Protein AF-0000000078898579 (afdb_homodimer)

Organism: Rhodospirillum centenum (strain ATCC 51521 / SW) (NCBI:txid414684)

Structure (mmCIF, N/CA/C/O backbone):
data_AF-0000000078898579-model_v1
#
loop_
_entity.id
_entity.type
_entity.pdbx_description
1 polymer 'Uncharacterized protein'
#
loop_
_atom_site.group_PDB
_atom_site.id
_atom_site.type_symbol
_atom_site.label_atom_id
_atom_site.label_alt_id
_atom_site.label_comp_id
_atom_site.label_asym_id
_atom_site.label_entity_id
_atom_site.label_seq_id
_atom_site.pdbx_PDB_ins_code
_atom_site.Cartn_x
_atom_site.Cartn_y
_atom_site.Cartn_z
_atom_site.occupancy
_atom_site.B_iso_or_equiv
_atom_site.auth_seq_id
_atom_site.auth_comp_id
_atom_site.auth_asym_id
_atom_site.auth_atom_id
_atom_site.pdbx_PDB_model_num
ATOM 1 N N . MET A 1 1 ? -5.258 20.5 21.938 1 43.78 1 MET A N 1
ATOM 2 C CA . MET A 1 1 ? -6.676 20.188 21.828 1 43.78 1 MET A CA 1
ATOM 3 C C . MET A 1 1 ? -7.023 19.75 20.406 1 43.78 1 MET A C 1
ATOM 5 O O . MET A 1 1 ? -6.566 20.359 19.438 1 43.78 1 MET A O 1
ATOM 9 N N . ASP A 1 2 ? -7.41 18.516 20.297 1 58.12 2 ASP A N 1
ATOM 10 C CA . ASP A 1 2 ? -7.973 17.969 19.062 1 58.12 2 ASP A CA 1
ATOM 11 C C . ASP A 1 2 ? -9.141 18.828 18.562 1 58.12 2 ASP A C 1
ATOM 13 O O . ASP A 1 2 ? -10.047 19.156 19.344 1 58.12 2 ASP A O 1
ATOM 17 N N . ALA A 1 3 ? -8.828 19.781 17.547 1 75.94 3 ALA A N 1
ATOM 18 C CA . ALA A 1 3 ? -9.867 20.625 16.969 1 75.94 3 ALA A CA 1
ATOM 19 C C . ALA A 1 3 ? -10.438 20 15.703 1 75.94 3 ALA A C 1
ATOM 21 O O . ALA A 1 3 ? -9.891 19.016 15.188 1 75.94 3 ALA A O 1
ATOM 22 N N . ILE A 1 4 ? -11.719 20.297 15.531 1 73.62 4 ILE A N 1
ATOM 23 C CA . ILE A 1 4 ? -12.406 19.828 14.344 1 73.62 4 ILE A CA 1
ATOM 24 C C . ILE A 1 4 ? -12.406 20.906 13.266 1 73.62 4 ILE A C 1
ATOM 26 O O . ILE A 1 4 ? -12.641 22.078 13.562 1 73.62 4 ILE A O 1
ATOM 30 N N . ILE A 1 5 ? -11.969 20.578 12.125 1 78.19 5 ILE A N 1
ATOM 31 C CA . ILE A 1 5 ? -12.164 21.438 10.953 1 78.19 5 ILE A CA 1
ATOM 32 C C . ILE A 1 5 ? -13.406 20.984 10.195 1 78.19 5 ILE A C 1
ATOM 34 O O . ILE A 1 5 ? -13.5 19.828 9.773 1 78.19 5 ILE A O 1
ATOM 38 N N . ASP A 1 6 ? -14.328 21.859 10.094 1 75.12 6 ASP A N 1
ATOM 39 C CA . ASP A 1 6 ? -15.562 21.578 9.359 1 75.12 6 ASP A CA 1
ATOM 40 C C . ASP A 1 6 ? -15.57 22.281 8.008 1 75.12 6 ASP A C 1
ATOM 42 O O . ASP A 1 6 ? -15.359 23.5 7.934 1 75.12 6 ASP A O 1
ATOM 46 N N . THR A 1 7 ? -15.664 21.453 6.977 1 75.94 7 THR A N 1
ATOM 47 C CA . THR A 1 7 ? -15.742 22.062 5.652 1 75.94 7 THR A CA 1
ATOM 48 C C . THR A 1 7 ? -16.719 21.297 4.766 1 75.94 7 THR A C 1
ATOM 50 O O . THR A 1 7 ? -17.016 20.125 5.02 1 75.94 7 THR A O 1
ATOM 53 N N . PRO A 1 8 ? -17.25 22.078 3.822 1 72.19 8 PRO A N 1
ATOM 54 C CA . PRO A 1 8 ? -18.047 21.359 2.822 1 72.19 8 PRO A CA 1
ATOM 55 C C . PRO A 1 8 ? -17.219 20.312 2.068 1 72.19 8 PRO A C 1
ATOM 57 O O . PRO A 1 8 ? -16.016 20.469 1.913 1 72.19 8 PRO A O 1
ATOM 60 N N . VAL A 1 9 ? -17.875 19.266 1.639 1 69.12 9 VAL A N 1
ATOM 61 C CA . VAL A 1 9 ? -17.25 18.109 0.979 1 69.12 9 VAL A CA 1
ATOM 62 C C . VAL A 1 9 ? -16.5 18.578 -0.268 1 69.12 9 VAL A C 1
ATOM 64 O O . VAL A 1 9 ? -15.477 18 -0.634 1 69.12 9 VAL A O 1
ATOM 67 N N . GLU A 1 10 ? -16.828 19.703 -0.8 1 69.81 10 GLU A N 1
ATOM 68 C CA . GLU A 1 10 ? -16.281 20.156 -2.078 1 69.81 10 GLU A CA 1
ATOM 69 C C . GLU A 1 10 ? -15.062 21.047 -1.873 1 69.81 10 GLU A C 1
ATOM 71 O O . GLU A 1 10 ? -14.344 21.359 -2.828 1 69.81 10 GLU A O 1
ATOM 76 N N . ALA A 1 11 ? -14.867 21.438 -0.642 1 73.56 11 ALA A N 1
ATOM 77 C CA . ALA A 1 11 ? -13.789 22.375 -0.381 1 73.56 11 ALA A CA 1
ATOM 78 C C . ALA A 1 11 ? -12.422 21.734 -0.625 1 73.56 11 ALA A C 1
ATOM 80 O O . ALA A 1 11 ? -12.211 20.578 -0.292 1 73.56 11 ALA A O 1
ATOM 81 N N . LYS A 1 12 ? -11.539 22.625 -1.211 1 79.69 12 LYS A N 1
ATOM 82 C CA . LYS A 1 12 ? -10.156 22.172 -1.336 1 79.69 12 LYS A CA 1
ATOM 83 C C . LYS A 1 12 ? -9.445 22.203 0.013 1 79.69 12 LYS A C 1
ATOM 85 O O . LYS A 1 12 ? -9.609 23.156 0.785 1 79.69 12 LYS A O 1
ATOM 90 N N . LYS A 1 13 ? -8.742 21.297 0.256 1 87.56 13 LYS A N 1
ATOM 91 C CA . LYS A 1 13 ? -8.141 21.078 1.568 1 87.56 13 LYS A CA 1
ATOM 92 C C . LYS A 1 13 ? -7.012 22.078 1.83 1 87.56 13 LYS A C 1
ATOM 94 O O . LYS A 1 13 ? -6.969 22.703 2.887 1 87.56 13 LYS A O 1
ATOM 99 N N . ALA A 1 14 ? -6.219 22.297 0.812 1 88.88 14 ALA A N 1
ATOM 100 C CA . ALA A 1 14 ? -4.996 23.062 1.016 1 88.88 14 ALA A CA 1
ATOM 101 C C . ALA A 1 14 ? -5.32 24.5 1.422 1 88.88 14 ALA A C 1
ATOM 103 O O . ALA A 1 14 ? -4.777 25.016 2.406 1 88.88 14 ALA A O 1
ATOM 104 N N . PRO A 1 15 ? -6.281 25.141 0.798 1 88.75 15 PRO A N 1
ATOM 105 C CA . PRO A 1 15 ? -6.652 26.484 1.222 1 88.75 15 PRO A CA 1
ATOM 106 C C . PRO A 1 15 ? -7.191 26.531 2.65 1 88.75 15 PRO A C 1
ATOM 108 O O . PRO A 1 15 ? -6.891 27.469 3.396 1 88.75 15 PRO A O 1
ATOM 111 N N . VAL A 1 16 ? -7.895 25.547 3.012 1 88.25 16 VAL A N 1
ATOM 112 C CA . VAL A 1 16 ? -8.477 25.5 4.348 1 88.25 16 VAL A CA 1
ATOM 113 C C . VAL A 1 16 ? -7.367 25.375 5.391 1 88.25 16 VAL A C 1
ATOM 115 O O . VAL A 1 16 ? -7.422 26.016 6.441 1 88.25 16 VAL A O 1
ATOM 118 N N . VAL A 1 17 ? -6.395 24.594 5.086 1 92.06 17 VAL A N 1
ATOM 119 C CA . VAL A 1 17 ? -5.273 24.422 6.004 1 92.06 17 VAL A CA 1
ATOM 120 C C . VAL A 1 17 ? -4.547 25.75 6.191 1 92.06 17 VAL A C 1
ATOM 122 O O . VAL A 1 17 ? -4.207 26.125 7.312 1 92.06 17 VAL A O 1
ATOM 125 N N . VAL A 1 18 ? -4.379 26.469 5.141 1 92.12 18 VAL A N 1
ATOM 126 C CA . VAL A 1 18 ? -3.688 27.75 5.199 1 92.12 18 VAL A CA 1
ATOM 127 C C . VAL A 1 18 ? -4.527 28.75 5.988 1 92.12 18 VAL A C 1
ATOM 129 O O . VAL A 1 18 ? -4.047 29.344 6.957 1 92.12 18 VAL A O 1
ATOM 132 N N . GLU A 1 19 ? -5.75 28.859 5.652 1 90.38 19 GLU A N 1
ATOM 133 C CA . GLU A 1 19 ? -6.625 29.891 6.18 1 90.38 19 GLU A CA 1
ATOM 134 C C . GLU A 1 19 ? -6.98 29.641 7.641 1 90.38 19 GLU A C 1
ATOM 136 O O . GLU A 1 19 ? -7.098 30.562 8.43 1 90.38 19 GLU A O 1
ATOM 141 N N . ARG A 1 20 ? -7.023 28.406 7.953 1 89.5 20 ARG A N 1
ATOM 142 C CA . ARG A 1 20 ? -7.555 28.094 9.273 1 89.5 20 ARG A CA 1
ATOM 143 C C . ARG A 1 20 ? -6.438 27.672 10.227 1 89.5 20 ARG A C 1
ATOM 145 O O . ARG A 1 20 ? -6.609 27.719 11.445 1 89.5 20 ARG A O 1
ATOM 152 N N . ILE A 1 21 ? -5.344 27.281 9.734 1 92 21 ILE A N 1
ATOM 153 C CA . ILE A 1 21 ? -4.309 26.734 10.609 1 92 21 ILE A CA 1
ATOM 154 C C . ILE A 1 21 ? -3.045 27.594 10.5 1 92 21 ILE A C 1
ATOM 156 O O . ILE A 1 21 ? -2.611 28.203 11.477 1 92 21 ILE A O 1
ATOM 160 N N . LEU A 1 22 ? -2.539 27.703 9.336 1 91.94 22 LEU A N 1
ATOM 161 C CA . LEU A 1 22 ? -1.254 28.375 9.148 1 91.94 22 LEU A CA 1
ATOM 162 C C . LEU A 1 22 ? -1.327 29.828 9.602 1 91.94 22 LEU A C 1
ATOM 164 O O . LEU A 1 22 ? -0.404 30.328 10.242 1 91.94 22 LEU A O 1
ATOM 168 N N . THR A 1 23 ? -2.416 30.469 9.305 1 86.44 23 THR A N 1
ATOM 169 C CA . THR A 1 23 ? -2.568 31.875 9.617 1 86.44 23 THR A CA 1
ATOM 170 C C . THR A 1 23 ? -2.717 32.094 11.117 1 86.44 23 THR A C 1
ATOM 172 O O . THR A 1 23 ? -2.547 33.219 11.617 1 86.44 23 THR A O 1
ATOM 175 N N . THR A 1 24 ? -3.045 31.016 11.773 1 87.19 24 THR A N 1
ATOM 176 C CA . THR A 1 24 ? -3.197 31.125 13.219 1 87.19 24 THR A CA 1
ATOM 177 C C . THR A 1 24 ? -1.854 30.953 13.922 1 87.19 24 THR A C 1
ATOM 179 O O . THR A 1 24 ? -1.729 31.234 15.117 1 87.19 24 THR A O 1
ATOM 182 N N . LEU A 1 25 ? -0.952 30.469 13.047 1 90.81 25 LEU A N 1
ATOM 183 C CA . LEU A 1 25 ? 0.388 30.312 13.602 1 90.81 25 LEU A CA 1
ATOM 184 C C . LEU A 1 25 ? 1.126 31.656 13.625 1 90.81 25 LEU A C 1
ATOM 186 O O . LEU A 1 25 ? 0.951 32.469 12.734 1 90.81 25 LEU A O 1
ATOM 190 N N . GLY A 1 26 ? 1.587 32.219 14.648 1 84.12 26 GLY A N 1
ATOM 191 C CA . GLY A 1 26 ? 2.18 33.531 14.805 1 84.12 26 GLY A CA 1
ATOM 192 C C . GLY A 1 26 ? 3.508 33.688 14.094 1 84.12 26 GLY A C 1
ATOM 193 O O . GLY A 1 26 ? 4.367 32.812 14.172 1 84.12 26 GLY A O 1
ATOM 194 N N . GLY A 1 27 ? 3.574 34.781 13.148 1 90.44 27 GLY A N 1
ATOM 195 C CA . GLY A 1 27 ? 4.883 35.25 12.711 1 90.44 27 GLY A CA 1
ATOM 196 C C . GLY A 1 27 ? 5.43 34.438 11.539 1 90.44 27 GLY A C 1
ATOM 197 O O . GLY A 1 27 ? 6.641 34.25 11.414 1 90.44 27 GLY A O 1
ATOM 198 N N . ILE A 1 28 ? 4.547 33.906 10.688 1 95.38 28 ILE A N 1
ATOM 199 C CA . ILE A 1 28 ? 5.039 33.125 9.539 1 95.38 28 ILE A CA 1
ATOM 200 C C . ILE A 1 28 ? 5.438 34.094 8.422 1 95.38 28 ILE A C 1
ATOM 202 O O . ILE A 1 28 ? 4.602 34.812 7.891 1 95.38 28 ILE A O 1
ATOM 206 N N . ARG A 1 29 ? 6.762 34.062 8.031 1 96.56 29 ARG A N 1
ATOM 207 C CA . ARG A 1 29 ? 7.266 34.938 6.988 1 96.56 29 ARG A CA 1
ATOM 208 C C . ARG A 1 29 ? 7.785 34.156 5.793 1 96.56 29 ARG A C 1
ATOM 210 O O . ARG A 1 29 ? 8.055 34.719 4.734 1 96.56 29 ARG A O 1
ATOM 217 N N . SER A 1 30 ? 7.883 32.875 5.973 1 97.25 30 SER A N 1
ATOM 218 C CA . SER A 1 30 ? 8.352 32 4.891 1 97.25 30 SER A CA 1
ATOM 219 C C . SER A 1 30 ? 7.738 30.625 4.984 1 97.25 30 SER A C 1
ATOM 221 O O . SER A 1 30 ? 7.578 30.078 6.078 1 97.25 30 SER A O 1
ATOM 223 N N . VAL A 1 31 ? 7.375 30.094 3.779 1 97.25 31 VAL A N 1
ATOM 224 C CA . VAL A 1 31 ? 6.707 28.797 3.717 1 97.25 31 VAL A CA 1
ATOM 225 C C . VAL A 1 31 ? 7.336 27.953 2.617 1 97.25 31 VAL A C 1
ATOM 227 O O . VAL A 1 31 ? 7.492 28.406 1.482 1 97.25 31 VAL A O 1
ATOM 230 N N . LEU A 1 32 ? 7.777 26.75 2.986 1 97.06 32 LEU A N 1
ATOM 231 C CA . LEU A 1 32 ? 8.172 25.719 2.037 1 97.06 32 LEU A CA 1
ATOM 232 C C . LEU A 1 32 ? 7.059 24.688 1.874 1 97.06 32 LEU A C 1
ATOM 234 O O . LEU A 1 32 ? 6.645 24.047 2.85 1 97.06 32 LEU A O 1
ATOM 238 N N . ASP A 1 33 ? 6.555 24.547 0.653 1 96.19 33 ASP A N 1
ATOM 239 C CA . ASP A 1 33 ? 5.449 23.641 0.327 1 96.19 33 ASP A CA 1
ATOM 240 C C . ASP A 1 33 ? 5.922 22.469 -0.524 1 96.19 33 ASP A C 1
ATOM 242 O O . ASP A 1 33 ? 6.004 22.578 -1.75 1 96.19 33 ASP A O 1
ATOM 246 N N . ILE A 1 34 ? 6.191 21.328 0.194 1 94.69 34 ILE A N 1
ATOM 247 C CA . ILE A 1 34 ? 6.668 20.141 -0.494 1 94.69 34 ILE A CA 1
ATOM 248 C C . ILE A 1 34 ? 5.48 19.312 -0.976 1 94.69 34 ILE A C 1
ATOM 250 O O . ILE A 1 34 ? 4.605 18.953 -0.185 1 94.69 34 ILE A O 1
ATOM 254 N N . GLY A 1 35 ? 5.516 18.953 -2.236 1 91.69 35 GLY A N 1
ATOM 255 C CA . GLY A 1 35 ? 4.332 18.359 -2.848 1 91.69 35 GLY A CA 1
ATOM 256 C C . GLY A 1 35 ? 3.227 19.375 -3.092 1 91.69 35 GLY A C 1
ATOM 257 O O . GLY A 1 35 ? 2.066 19.125 -2.764 1 91.69 35 GLY A O 1
ATOM 258 N N . CYS A 1 36 ? 3.545 20.422 -3.713 1 91.75 36 CYS A N 1
ATOM 259 C CA . CYS A 1 36 ? 2.67 21.578 -3.73 1 91.75 36 CYS A CA 1
ATOM 260 C C . CYS A 1 36 ? 1.605 21.453 -4.812 1 91.75 36 CYS A C 1
ATOM 262 O O . CYS A 1 36 ? 0.645 22.219 -4.844 1 91.75 36 CYS A O 1
ATOM 264 N N . GLY A 1 37 ? 1.739 20.484 -5.684 1 87 37 GLY A N 1
ATOM 265 C CA . GLY A 1 37 ? 0.801 20.406 -6.793 1 87 37 GLY A CA 1
ATOM 266 C C . GLY A 1 37 ? 0.793 21.641 -7.66 1 87 37 GLY A C 1
ATOM 267 O O . GLY A 1 37 ? 1.829 22.047 -8.203 1 87 37 GLY A O 1
ATOM 268 N N . ASP A 1 38 ? -0.357 22.328 -7.648 1 84 38 ASP A N 1
ATOM 269 C CA . ASP A 1 38 ? -0.475 23.531 -8.469 1 84 38 ASP A CA 1
ATOM 270 C C . ASP A 1 38 ? -0.072 24.781 -7.688 1 84 38 ASP A C 1
ATOM 272 O O . ASP A 1 38 ? -0.222 25.906 -8.18 1 84 38 ASP A O 1
ATOM 276 N N . G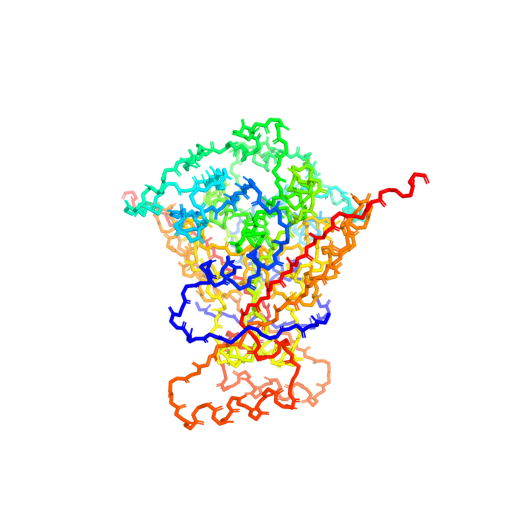LY A 1 39 ? 0.363 24.625 -6.527 1 88.69 39 GLY A N 1
ATOM 277 C CA . GLY A 1 39 ? 0.836 25.734 -5.727 1 88.69 39 GLY A CA 1
ATOM 278 C C . GLY A 1 39 ? -0.287 26.594 -5.184 1 88.69 39 GLY A C 1
ATOM 279 O O . GLY A 1 39 ? -0.091 27.781 -4.906 1 88.69 39 GLY A O 1
ATOM 280 N N . ILE A 1 40 ? -1.454 26.078 -5.02 1 89.06 40 ILE A N 1
ATOM 281 C CA . ILE A 1 40 ? -2.646 26.812 -4.629 1 89.06 40 ILE A CA 1
ATOM 282 C C . ILE A 1 40 ? -2.424 27.469 -3.264 1 89.06 40 ILE A C 1
ATOM 284 O O . ILE A 1 40 ? -2.994 28.516 -2.973 1 89.06 40 ILE A O 1
ATOM 288 N N . VAL A 1 41 ? -1.581 26.922 -2.488 1 93.25 41 VAL A N 1
ATOM 289 C CA . VAL A 1 41 ? -1.282 27.438 -1.158 1 93.25 41 VAL A CA 1
ATOM 290 C C . VAL A 1 41 ? -0.777 28.875 -1.268 1 93.25 41 VAL A C 1
ATOM 292 O O . VAL A 1 41 ? -1.135 29.734 -0.454 1 93.25 41 VAL A O 1
ATOM 295 N N . ARG A 1 42 ? 0.009 29.156 -2.262 1 92.88 42 ARG A N 1
ATOM 296 C CA . ARG A 1 42 ? 0.588 30.484 -2.453 1 92.88 42 ARG A CA 1
ATOM 297 C C . ARG A 1 42 ? -0.499 31.547 -2.531 1 92.88 42 ARG A C 1
ATOM 299 O O . ARG A 1 42 ? -0.343 32.625 -1.986 1 92.88 42 ARG A O 1
ATOM 306 N N . LEU A 1 43 ? -1.569 31.188 -3.117 1 90.06 43 LEU A N 1
ATOM 307 C CA . LEU A 1 43 ? -2.646 32.156 -3.373 1 90.06 43 LEU A CA 1
ATOM 308 C C . LEU A 1 43 ? -3.381 32.5 -2.084 1 90.06 43 LEU A C 1
ATOM 310 O O . LEU A 1 43 ? -4.098 33.5 -2.027 1 90.06 43 LEU A O 1
ATOM 314 N N . HIS A 1 44 ? -3.188 31.75 -1.09 1 92.06 44 HIS A N 1
ATOM 315 C CA . HIS A 1 44 ? -3.92 31.953 0.156 1 92.06 44 HIS A CA 1
ATOM 316 C C . HIS A 1 44 ? -3.006 32.469 1.255 1 92.06 44 HIS A C 1
ATOM 318 O O . HIS A 1 44 ? -3.439 32.656 2.396 1 92.06 44 HIS A O 1
ATOM 324 N N . LEU A 1 45 ? -1.781 32.688 0.841 1 92.5 45 LEU A N 1
ATOM 325 C CA . LEU A 1 45 ? -0.832 33.312 1.77 1 92.5 45 LEU A CA 1
ATOM 326 C C . LEU A 1 45 ? -0.789 34.812 1.594 1 92.5 45 LEU A C 1
ATOM 328 O O . LEU A 1 45 ? -0.943 35.312 0.479 1 92.5 45 LEU A O 1
ATOM 332 N N . PRO A 1 46 ? -0.521 35.5 2.645 1 90 46 PRO A N 1
ATOM 333 C CA . PRO A 1 46 ? -0.325 36.969 2.508 1 90 46 PRO A CA 1
ATOM 334 C C . PRO A 1 46 ? 0.832 37.312 1.576 1 90 46 PRO A C 1
ATOM 336 O O . PRO A 1 46 ? 1.795 36.562 1.465 1 90 46 PRO A O 1
ATOM 339 N N . ALA A 1 47 ? 0.812 38.438 0.852 1 88.62 47 ALA A N 1
ATOM 340 C CA . ALA A 1 47 ? 1.797 38.906 -0.131 1 88.62 47 ALA A CA 1
ATOM 341 C C . ALA A 1 47 ? 3.188 39 0.49 1 88.62 47 ALA A C 1
ATOM 343 O O . ALA A 1 47 ? 4.191 38.75 -0.181 1 88.62 47 ALA A O 1
ATOM 344 N N . GLY A 1 48 ? 3.346 39.219 1.74 1 90.88 48 GLY A N 1
ATOM 345 C CA . GLY A 1 48 ? 4.629 39.406 2.395 1 90.88 48 GLY A CA 1
ATOM 346 C C . GLY A 1 48 ? 5.293 38.094 2.807 1 90.88 48 GLY A C 1
ATOM 347 O O . GLY A 1 48 ? 6.461 38.094 3.197 1 90.88 48 GLY A O 1
ATOM 348 N N . VAL A 1 49 ? 4.656 37 2.527 1 94.62 49 VAL A N 1
ATOM 349 C CA . VAL A 1 49 ? 5.203 35.719 2.932 1 94.62 49 VAL A CA 1
ATOM 350 C C . VAL A 1 49 ? 5.996 35.094 1.778 1 94.62 49 VAL A C 1
ATOM 352 O O . VAL A 1 49 ? 5.48 34.938 0.67 1 94.62 49 VAL A O 1
ATOM 355 N N . ARG A 1 50 ? 7.281 34.812 2.021 1 95.38 50 ARG A N 1
ATOM 356 C CA . ARG A 1 50 ? 8.094 34.094 1.042 1 95.38 50 ARG A CA 1
ATOM 357 C C . ARG A 1 50 ? 7.602 32.656 0.876 1 95.38 50 ARG A C 1
ATOM 359 O O . ARG A 1 50 ? 7.445 31.922 1.859 1 95.38 50 ARG A O 1
ATOM 366 N N . TYR A 1 51 ? 7.359 32.281 -0.363 1 95.25 51 TYR A N 1
ATOM 367 C CA . TYR A 1 51 ? 6.816 30.953 -0.666 1 95.25 51 TYR A CA 1
ATOM 368 C C . TYR A 1 51 ? 7.699 30.219 -1.67 1 95.25 51 TYR A C 1
ATOM 370 O O . TYR A 1 51 ? 8.188 30.828 -2.633 1 95.25 51 TYR A O 1
ATOM 378 N N . LEU A 1 52 ? 7.961 28.984 -1.391 1 95.5 52 LEU A N 1
ATOM 379 C CA . LEU A 1 52 ? 8.57 28.062 -2.35 1 95.5 52 LEU A CA 1
ATOM 380 C C . LEU A 1 52 ? 7.809 26.75 -2.406 1 95.5 52 LEU A C 1
ATOM 382 O O . LEU A 1 52 ? 7.645 26.078 -1.386 1 95.5 52 LEU A O 1
ATOM 386 N N . GLY A 1 53 ? 7.273 26.453 -3.543 1 94.19 53 GLY A N 1
ATOM 387 C CA . GLY A 1 53 ? 6.645 25.172 -3.787 1 94.19 53 GLY A CA 1
ATOM 388 C C . GLY A 1 53 ? 7.512 24.219 -4.594 1 94.19 53 GLY A C 1
ATOM 389 O O . GLY A 1 53 ? 8.188 24.641 -5.535 1 94.19 53 GLY A O 1
ATOM 390 N N . ILE A 1 54 ? 7.523 22.953 -4.176 1 92.12 54 ILE A N 1
ATOM 391 C CA . ILE A 1 54 ? 8.266 21.922 -4.898 1 92.12 54 ILE A CA 1
ATOM 392 C C . ILE A 1 54 ? 7.371 20.703 -5.137 1 92.12 54 ILE A C 1
ATOM 394 O O . ILE A 1 54 ? 6.66 20.266 -4.23 1 92.12 54 ILE A O 1
ATOM 398 N N . ASP A 1 55 ? 7.391 20.172 -6.375 1 89.5 55 ASP A N 1
ATOM 399 C CA . ASP A 1 55 ? 6.609 18.984 -6.684 1 89.5 55 ASP A CA 1
ATOM 400 C C . ASP A 1 55 ? 7.312 18.109 -7.73 1 89.5 55 ASP A C 1
ATOM 402 O O . ASP A 1 55 ? 8.156 18.609 -8.477 1 89.5 55 ASP A O 1
ATOM 406 N N . ALA A 1 56 ? 7.105 16.75 -7.59 1 79.12 56 ALA A N 1
ATOM 407 C CA . ALA A 1 56 ? 7.707 15.82 -8.547 1 79.12 56 ALA A CA 1
ATOM 408 C C . ALA A 1 56 ? 7.008 15.906 -9.906 1 79.12 56 ALA A C 1
ATOM 410 O O . ALA A 1 56 ? 7.637 15.711 -10.945 1 79.12 56 ALA A O 1
ATOM 411 N N . ASP A 1 57 ? 5.676 15.75 -9.977 1 68.31 57 ASP A N 1
ATOM 412 C CA . ASP A 1 57 ? 4.934 15.617 -11.227 1 68.31 57 ASP A CA 1
ATOM 413 C C . ASP A 1 57 ? 4.449 16.969 -11.734 1 68.31 57 ASP A C 1
ATOM 415 O O . ASP A 1 57 ? 3.742 17.688 -11.016 1 68.31 57 ASP A O 1
ATOM 419 N N . ALA A 1 58 ? 5.16 17.312 -12.758 1 56.25 58 ALA A N 1
ATOM 420 C CA . ALA A 1 58 ? 4.652 18.5 -13.461 1 56.25 58 ALA A CA 1
ATOM 421 C C . ALA A 1 58 ? 3.293 18.219 -14.094 1 56.25 58 ALA A C 1
ATOM 423 O O . ALA A 1 58 ? 2.596 19.141 -14.508 1 56.25 58 ALA A O 1
ATOM 424 N N . GLY A 1 59 ? 3.066 16.969 -14.336 1 53.19 59 GLY A N 1
ATOM 425 C CA . GLY A 1 59 ? 1.935 16.703 -15.211 1 53.19 59 GLY A CA 1
ATOM 426 C C . GLY A 1 59 ? 0.616 17.188 -14.641 1 53.19 59 GLY A C 1
ATOM 427 O O . GLY A 1 59 ? -0.423 17.094 -15.297 1 53.19 59 GLY A O 1
ATOM 428 N N . LEU A 1 60 ? 0.61 17.188 -13.305 1 50 60 LEU A N 1
ATOM 429 C CA . LEU A 1 60 ? -0.652 17.875 -13.047 1 50 60 LEU A CA 1
ATOM 430 C C . LEU A 1 60 ? -0.646 19.266 -13.648 1 50 60 LEU A C 1
ATOM 432 O O . LEU A 1 60 ? 0.098 20.141 -13.188 1 50 60 LEU A O 1
ATOM 436 N N . ARG A 1 61 ? -0.476 19.172 -14.938 1 48.78 61 ARG A N 1
ATOM 437 C CA . ARG A 1 61 ? -0.629 20.422 -15.68 1 48.78 61 ARG A CA 1
ATOM 438 C C . ARG A 1 61 ? -1.598 21.359 -14.977 1 48.78 61 ARG A C 1
ATOM 440 O O . ARG A 1 61 ? -2.805 21.312 -15.219 1 48.78 61 ARG A O 1
ATOM 447 N N . VAL A 1 62 ? -1.253 21.469 -13.828 1 51.38 62 VAL A N 1
ATOM 448 C CA . VAL A 1 62 ? -2.199 22.438 -13.305 1 51.38 62 VAL A CA 1
ATOM 449 C C . VAL A 1 62 ? -1.956 23.797 -13.953 1 51.38 62 VAL A C 1
ATOM 451 O O . VAL A 1 62 ? -0.812 24.25 -14.047 1 51.38 62 VAL A O 1
ATOM 454 N N . PRO A 1 63 ? -2.906 24.172 -14.609 1 51.12 63 PRO A N 1
ATOM 455 C CA . PRO A 1 63 ? -2.902 25.469 -15.273 1 51.12 63 PRO A CA 1
ATOM 456 C C . PRO A 1 63 ? -2.188 26.547 -14.461 1 51.12 63 PRO A C 1
ATOM 458 O O . PRO A 1 63 ? -1.586 27.469 -15.031 1 51.12 63 PRO A O 1
ATOM 461 N N . VAL A 1 64 ? -2.457 26.594 -13.219 1 53.66 64 VAL A N 1
ATOM 462 C CA . VAL A 1 64 ? -2.031 27.797 -12.508 1 53.66 64 VAL A CA 1
ATOM 463 C C . VAL A 1 64 ? -0.655 27.562 -11.891 1 53.66 64 VAL A C 1
ATOM 465 O O . VAL A 1 64 ? -0.502 26.75 -10.984 1 53.66 64 VAL A O 1
ATOM 468 N N . ARG A 1 65 ? 0.373 27.688 -12.609 1 60.03 65 ARG A N 1
ATOM 469 C CA . ARG A 1 65 ? 1.695 27.766 -11.992 1 60.03 65 ARG A CA 1
ATOM 470 C C . ARG A 1 65 ? 1.837 29.031 -11.156 1 60.03 65 ARG A C 1
ATOM 472 O O . ARG A 1 65 ? 1.716 30.141 -11.68 1 60.03 65 ARG A O 1
ATOM 479 N N . ALA A 1 66 ? 1.44 28.797 -9.82 1 65.31 66 ALA A N 1
ATOM 480 C CA . ALA A 1 66 ? 1.752 29.922 -8.938 1 65.31 66 ALA A CA 1
ATOM 481 C C . ALA A 1 66 ? 3.229 30.297 -9.031 1 65.31 66 ALA A C 1
ATOM 483 O O . ALA A 1 66 ? 4.059 29.484 -9.43 1 65.31 66 ALA A O 1
ATOM 484 N N . ALA A 1 67 ? 3.506 31.516 -8.875 1 72.94 67 ALA A N 1
ATOM 485 C CA . ALA A 1 67 ? 4.883 31.984 -8.797 1 72.94 67 ALA A CA 1
ATOM 486 C C . ALA A 1 67 ? 5.676 31.219 -7.746 1 72.94 67 ALA A C 1
ATOM 488 O O . ALA A 1 67 ? 5.117 30.797 -6.73 1 72.94 67 ALA A O 1
ATOM 489 N N . ASN A 1 68 ? 6.871 30.797 -8.039 1 88.19 68 ASN A N 1
ATOM 490 C CA . ASN A 1 68 ? 7.867 30.203 -7.145 1 88.19 68 ASN A CA 1
ATOM 491 C C . ASN A 1 68 ? 7.598 28.734 -6.891 1 88.19 68 ASN A C 1
ATOM 493 O O . ASN A 1 68 ? 7.645 28.281 -5.746 1 88.19 68 ASN A O 1
ATOM 497 N N . VAL A 1 69 ? 7.125 28.047 -7.871 1 89.06 69 VAL A N 1
ATOM 498 C CA . VAL A 1 69 ? 6.977 26.594 -7.824 1 89.06 69 VAL A CA 1
ATOM 499 C C . VAL A 1 69 ? 8.047 25.938 -8.688 1 89.06 69 VAL A C 1
ATOM 501 O O . VAL A 1 69 ? 8.273 26.344 -9.828 1 89.06 69 VAL A O 1
ATOM 504 N N . ILE A 1 70 ? 8.711 24.953 -8.133 1 86.62 70 ILE A N 1
ATOM 505 C CA . ILE A 1 70 ? 9.727 24.188 -8.844 1 86.62 70 ILE A CA 1
ATOM 506 C C . ILE A 1 70 ? 9.227 22.75 -9.039 1 86.62 7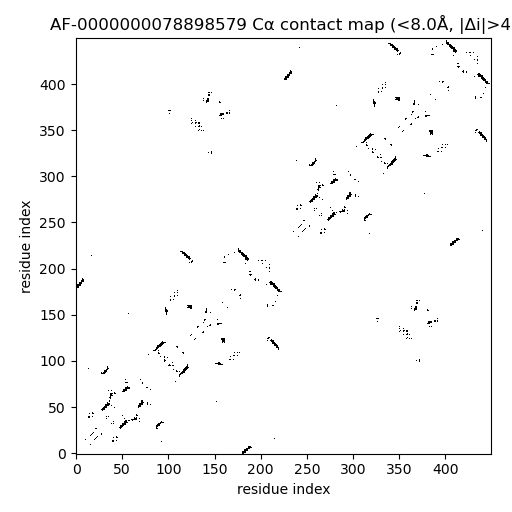0 ILE A C 1
ATOM 508 O O . ILE A 1 70 ? 8.812 22.094 -8.086 1 86.62 70 ILE A O 1
ATOM 512 N N . TYR A 1 71 ? 9.234 22.25 -10.234 1 82.75 71 TYR A N 1
ATOM 513 C CA . TYR A 1 71 ? 8.93 20.859 -10.539 1 82.75 71 TYR A CA 1
ATOM 514 C C . TYR A 1 71 ? 10.211 20.062 -10.773 1 82.75 71 TYR A C 1
ATOM 516 O O . TYR A 1 71 ? 10.992 20.375 -11.68 1 82.75 71 TYR A O 1
ATOM 524 N N . MET A 1 72 ? 10.25 19.047 -10.016 1 83.62 72 MET A N 1
ATOM 525 C CA . MET A 1 72 ? 11.477 18.266 -10.031 1 83.62 72 MET A CA 1
ATOM 526 C C . MET A 1 72 ? 11.5 17.328 -11.227 1 83.62 72 MET A C 1
ATOM 528 O O . MET A 1 72 ? 10.453 16.906 -11.719 1 83.62 72 MET A O 1
ATOM 532 N N . LYS A 1 73 ? 12.688 17 -11.609 1 78.56 73 LYS A N 1
ATOM 533 C CA . LYS A 1 73 ? 12.875 15.922 -12.578 1 78.56 73 LYS A CA 1
ATOM 534 C C . LYS A 1 73 ? 12.875 14.555 -11.906 1 78.56 73 LYS A C 1
ATOM 536 O O . LYS A 1 73 ? 13.172 14.445 -10.711 1 78.56 73 LYS A O 1
ATOM 541 N N . PRO A 1 74 ? 12.414 13.555 -12.648 1 74.06 74 PRO A N 1
ATOM 542 C CA . PRO A 1 74 ? 12.461 12.211 -12.062 1 74.06 74 PRO A CA 1
ATOM 543 C C . PRO A 1 74 ? 13.82 11.875 -11.469 1 74.06 74 PRO A C 1
ATOM 545 O O . PRO A 1 74 ? 14.852 12.164 -12.078 1 74.06 74 PRO A O 1
ATOM 548 N N . GLY A 1 75 ? 13.797 11.344 -10.266 1 73.56 75 GLY A N 1
ATOM 549 C CA . GLY A 1 75 ? 15.039 10.945 -9.641 1 73.56 75 GLY A CA 1
ATOM 550 C C . GLY A 1 75 ? 15.625 12.016 -8.734 1 73.56 75 GLY A C 1
ATOM 551 O O . GLY A 1 75 ? 16.516 11.734 -7.922 1 73.56 75 GLY A O 1
ATOM 552 N N . GLU A 1 76 ? 15.141 13.211 -8.828 1 78.38 76 GLU A N 1
ATOM 553 C CA . GLU A 1 76 ? 15.625 14.297 -7.988 1 78.38 76 GLU A CA 1
ATOM 554 C C . GLU A 1 76 ? 14.93 14.305 -6.633 1 78.38 76 GLU A C 1
ATOM 556 O O . GLU A 1 76 ? 13.797 13.82 -6.508 1 78.38 76 GLU A O 1
ATOM 561 N N . SER A 1 77 ? 15.742 14.734 -5.688 1 82 77 SER A N 1
ATOM 562 C CA . SER A 1 77 ? 15.164 14.961 -4.371 1 82 77 SER A CA 1
ATOM 563 C C . SER A 1 77 ? 14.617 16.375 -4.234 1 82 77 SER A C 1
ATOM 565 O O . SER A 1 77 ? 15.195 17.328 -4.781 1 82 77 SER A O 1
ATOM 567 N N . ALA A 1 78 ? 13.578 16.531 -3.535 1 79.25 78 ALA A N 1
ATOM 568 C CA . ALA A 1 78 ? 13 17.844 -3.293 1 79.25 78 ALA A CA 1
ATOM 569 C C . ALA A 1 78 ? 14.023 18.781 -2.65 1 79.25 78 ALA A C 1
ATOM 571 O O . ALA A 1 78 ? 14.086 19.969 -2.982 1 79.25 78 ALA A O 1
ATOM 572 N N . PHE A 1 79 ? 14.836 18.266 -1.868 1 85.25 79 PHE A N 1
ATOM 573 C CA . PHE A 1 79 ? 15.688 19.094 -1.021 1 85.25 79 PHE A CA 1
ATOM 574 C C . PHE A 1 79 ? 16.922 19.547 -1.776 1 85.25 79 PHE A C 1
ATOM 576 O O . PHE A 1 79 ? 17.672 20.391 -1.294 1 85.25 79 PHE A O 1
ATOM 583 N N . ASP A 1 80 ? 17.031 19.031 -2.969 1 83 80 ASP A N 1
ATOM 584 C CA . ASP A 1 80 ? 18.094 19.531 -3.848 1 83 80 ASP A CA 1
ATOM 585 C C . ASP A 1 80 ? 17.781 20.953 -4.312 1 83 80 ASP A C 1
ATOM 587 O O . ASP A 1 80 ? 18.688 21.688 -4.707 1 83 80 ASP A O 1
ATOM 591 N N . HIS A 1 81 ? 16.594 21.344 -4.188 1 85 81 HIS A N 1
ATOM 592 C CA . HIS A 1 81 ? 16.156 22.625 -4.742 1 85 81 HIS A CA 1
ATOM 593 C C . HIS A 1 81 ? 15.805 23.609 -3.641 1 85 81 HIS A C 1
ATOM 595 O O . HIS A 1 81 ? 15.352 24.719 -3.92 1 85 81 HIS A O 1
ATOM 601 N N . VAL A 1 82 ? 15.945 23.172 -2.457 1 90.31 82 VAL A N 1
ATOM 602 C CA . VAL A 1 82 ? 15.586 24.016 -1.318 1 90.31 82 VAL A CA 1
ATOM 603 C C . VAL A 1 82 ? 16.828 24.75 -0.802 1 90.31 82 VAL A C 1
ATOM 605 O O . VAL A 1 82 ? 17.844 24.125 -0.508 1 90.31 82 VAL A O 1
ATOM 608 N N . PRO A 1 83 ? 16.766 26.047 -0.713 1 90.56 83 PRO A N 1
ATOM 609 C CA . PRO A 1 83 ? 17.891 26.812 -0.167 1 90.56 83 PRO A CA 1
ATOM 610 C C . PRO A 1 83 ? 18.203 26.438 1.275 1 90.56 83 PRO A C 1
ATOM 612 O O . PRO A 1 83 ? 17.391 25.812 1.952 1 90.56 83 PRO A O 1
ATOM 615 N N . ASP A 1 84 ? 19.359 26.844 1.759 1 91.31 84 ASP A N 1
ATOM 616 C CA . ASP A 1 84 ? 19.828 26.531 3.107 1 91.31 84 ASP A CA 1
ATOM 617 C C . ASP A 1 84 ? 19.062 27.328 4.152 1 91.31 84 ASP A C 1
ATOM 619 O O . ASP A 1 84 ? 18.922 26.891 5.301 1 91.31 84 ASP A O 1
ATOM 623 N N . GLU A 1 85 ? 18.625 28.5 3.725 1 94 85 GLU A N 1
ATOM 624 C CA . GLU A 1 85 ? 17.859 29.328 4.652 1 94 85 GLU A CA 1
ATOM 625 C C . GLU A 1 85 ? 16.609 28.594 5.137 1 94 85 GLU A C 1
ATOM 627 O O . GLU A 1 85 ? 15.891 28 4.336 1 94 85 GLU A O 1
ATOM 632 N N . PRO A 1 86 ? 16.422 28.625 6.406 1 96.19 86 PRO A N 1
ATOM 633 C CA . PRO A 1 86 ? 15.25 27.938 6.949 1 96.19 86 PRO A CA 1
ATOM 634 C C . PRO A 1 86 ? 13.93 28.625 6.605 1 96.19 86 PRO A C 1
ATOM 636 O O . PRO A 1 86 ? 13.93 29.797 6.23 1 96.19 86 PRO A O 1
ATOM 639 N N . PHE A 1 87 ? 12.844 27.906 6.641 1 98 87 PHE A N 1
ATOM 640 C CA . PHE A 1 87 ? 11.484 28.406 6.484 1 98 87 PHE A CA 1
ATOM 641 C C . PHE A 1 87 ? 10.742 28.375 7.812 1 98 87 PHE A C 1
ATOM 643 O O . PHE A 1 87 ? 10.93 27.469 8.617 1 98 87 PHE A O 1
ATOM 650 N N . ASP A 1 88 ? 9.914 29.375 8.023 1 97.88 88 ASP A N 1
ATOM 651 C CA . ASP A 1 88 ? 9.125 29.391 9.25 1 97.88 88 ASP A CA 1
ATOM 652 C C . ASP A 1 88 ? 8.195 28.172 9.328 1 97.88 88 ASP A C 1
ATOM 654 O O . ASP A 1 88 ? 7.965 27.625 10.406 1 97.88 88 ASP A O 1
ATOM 658 N N . ALA A 1 89 ? 7.719 27.766 8.156 1 98.06 89 ALA A N 1
ATOM 659 C CA . ALA A 1 89 ? 6.816 26.625 8.094 1 98.06 89 ALA A CA 1
ATOM 660 C C . ALA A 1 89 ? 7.113 25.766 6.875 1 98.06 89 ALA A C 1
ATOM 662 O O . ALA A 1 89 ? 7.371 26.281 5.785 1 98.06 89 ALA A O 1
ATOM 663 N N . VAL A 1 90 ? 7.117 24.469 7.117 1 98.06 90 VAL A N 1
ATOM 664 C CA . VAL A 1 90 ? 7.168 23.5 6.031 1 98.06 90 VAL A CA 1
ATOM 665 C C . VAL A 1 90 ? 5.863 22.719 5.977 1 98.06 90 VAL A C 1
ATOM 667 O O . VAL A 1 90 ? 5.375 22.234 7.004 1 98.06 90 VAL A O 1
ATOM 670 N N . LEU A 1 91 ? 5.34 22.656 4.766 1 97.81 91 LEU A N 1
ATOM 671 C CA . LEU A 1 91 ? 4.066 21.969 4.57 1 97.81 91 LEU A CA 1
ATOM 672 C C . LEU A 1 91 ? 4.266 20.641 3.848 1 97.81 91 LEU A C 1
ATOM 674 O O . LEU A 1 91 ? 4.98 20.578 2.844 1 97.81 91 LEU A O 1
ATOM 678 N N . LEU A 1 92 ? 3.734 19.609 4.395 1 97.25 92 LEU A N 1
ATOM 679 C CA . LEU A 1 92 ? 3.566 18.297 3.777 1 97.25 92 LEU A CA 1
ATOM 680 C C . LEU A 1 92 ? 2.092 17.906 3.713 1 97.25 92 LEU A C 1
ATOM 682 O O . LEU A 1 92 ? 1.62 17.094 4.52 1 97.25 92 LEU A O 1
ATOM 686 N N . LEU A 1 93 ? 1.404 18.438 2.715 1 96.12 93 LEU A N 1
ATOM 687 C CA . LEU A 1 93 ? -0.042 18.266 2.635 1 96.12 93 LEU A CA 1
ATOM 688 C C . LEU A 1 93 ? -0.399 17.109 1.708 1 96.12 93 LEU A C 1
ATOM 690 O O . LEU A 1 93 ? -0.411 17.266 0.485 1 96.12 93 LEU A O 1
ATOM 694 N N . ASP A 1 94 ? -0.761 15.969 2.348 1 94.19 94 ASP A N 1
ATOM 695 C CA . ASP A 1 94 ? -1.107 14.758 1.613 1 94.19 94 ASP A CA 1
ATOM 696 C C . ASP A 1 94 ? 0.049 14.305 0.724 1 94.19 94 ASP A C 1
ATOM 698 O O . ASP A 1 94 ? -0.143 14.039 -0.463 1 94.19 94 ASP A O 1
ATOM 702 N N . VAL A 1 95 ? 1.213 14.234 1.317 1 94.5 95 VAL A N 1
ATOM 703 C CA . VAL A 1 95 ? 2.434 13.914 0.587 1 94.5 95 VAL A CA 1
ATOM 704 C C . VAL A 1 95 ? 3.035 12.617 1.136 1 94.5 95 VAL A C 1
ATOM 706 O O . VAL A 1 95 ? 3.4 11.727 0.371 1 94.5 95 VAL A O 1
ATOM 709 N N . LEU A 1 96 ? 3.045 12.43 2.471 1 96 96 LEU A N 1
ATOM 710 C CA . LEU A 1 96 ? 3.766 11.344 3.123 1 96 96 LEU A CA 1
ATOM 711 C C . LEU A 1 96 ? 3.215 9.984 2.689 1 96 96 LEU A C 1
ATOM 713 O O . LEU A 1 96 ? 3.969 9.016 2.557 1 96 96 LEU A O 1
ATOM 717 N N . GLU A 1 97 ? 1.896 9.906 2.449 1 94.69 97 GLU A N 1
ATOM 718 C CA . GLU A 1 97 ? 1.252 8.648 2.084 1 94.69 97 GLU A CA 1
ATOM 719 C C . GLU A 1 97 ? 1.741 8.148 0.725 1 94.69 97 GLU A C 1
ATOM 721 O O . GLU A 1 97 ? 1.597 6.969 0.4 1 94.69 97 GLU A O 1
ATOM 726 N N . HIS A 1 98 ? 2.367 8.992 -0.036 1 91.38 98 HIS A N 1
ATOM 727 C CA . HIS A 1 98 ? 2.846 8.648 -1.368 1 91.38 98 HIS A CA 1
ATOM 728 C C . HIS A 1 98 ? 4.324 8.266 -1.339 1 91.38 98 HIS A C 1
ATOM 730 O O . HIS A 1 98 ? 4.883 7.859 -2.359 1 91.38 98 HIS A O 1
ATOM 736 N N . THR A 1 99 ? 4.953 8.375 -0.239 1 90.06 99 THR A N 1
ATOM 737 C CA . THR A 1 99 ? 6.379 8.094 -0.14 1 90.06 99 THR A CA 1
ATOM 738 C C . THR A 1 99 ? 6.617 6.664 0.337 1 90.06 99 THR A C 1
ATOM 740 O O . THR A 1 99 ? 5.855 6.137 1.147 1 90.06 99 THR A O 1
ATOM 743 N N . GLN A 1 100 ? 7.699 6.117 -0.122 1 86.81 100 GLN A N 1
ATOM 744 C CA . GLN A 1 100 ? 8.094 4.805 0.381 1 86.81 100 GLN A CA 1
ATOM 745 C C . GLN A 1 100 ? 8.617 4.898 1.811 1 86.81 100 GLN A C 1
ATOM 747 O O . GLN A 1 100 ? 8.375 4.008 2.627 1 86.81 100 GLN A O 1
ATOM 752 N N . ASP A 1 101 ? 9.391 5.926 2.004 1 89.94 101 ASP A N 1
ATOM 753 C CA . ASP A 1 101 ? 9.906 6.223 3.336 1 89.94 101 ASP A CA 1
ATOM 754 C C . ASP A 1 101 ? 9.031 7.258 4.043 1 89.94 101 ASP A C 1
ATOM 756 O O . ASP A 1 101 ? 9.32 8.461 3.988 1 89.94 101 ASP A O 1
ATOM 760 N N . PHE A 1 102 ? 8.086 6.793 4.812 1 93.94 102 PHE A N 1
ATOM 761 C CA . PHE A 1 102 ? 7.043 7.609 5.41 1 93.94 102 PHE A CA 1
ATOM 762 C C . PHE A 1 102 ? 7.641 8.68 6.312 1 93.94 102 PHE A C 1
ATOM 764 O O . PHE A 1 102 ? 7.184 9.828 6.309 1 93.94 102 PHE A O 1
ATOM 771 N N . THR A 1 103 ? 8.664 8.359 7.074 1 97.25 103 THR A N 1
ATOM 772 C CA . THR A 1 103 ? 9.203 9.281 8.062 1 97.25 103 THR A CA 1
ATOM 773 C C . THR A 1 103 ? 10.375 10.07 7.492 1 97.25 103 THR A C 1
ATOM 775 O O . THR A 1 103 ? 10.734 11.125 8.016 1 97.25 103 THR A O 1
ATOM 778 N N . GLY A 1 104 ? 11 9.578 6.461 1 95.25 104 GLY A N 1
ATOM 779 C CA . GLY A 1 104 ? 12.18 10.219 5.902 1 95.25 104 GLY A CA 1
ATOM 780 C C . GLY A 1 104 ? 11.938 11.656 5.473 1 95.25 104 GLY A C 1
ATOM 781 O O . GLY A 1 104 ? 12.68 12.562 5.848 1 95.25 104 GLY A O 1
ATOM 782 N N . LEU A 1 105 ? 10.898 11.82 4.691 1 94.44 105 LEU A N 1
ATOM 783 C CA . LEU A 1 105 ? 10.578 13.164 4.215 1 94.44 105 LEU A CA 1
ATOM 784 C C . LEU A 1 105 ? 10.203 14.078 5.375 1 94.44 105 LEU A C 1
ATOM 786 O O . LEU A 1 105 ? 10.523 15.266 5.359 1 94.44 105 LEU A O 1
ATOM 790 N N . PHE A 1 106 ? 9.523 13.531 6.344 1 97.94 106 PHE A N 1
ATOM 791 C CA . PHE A 1 106 ? 9.172 14.281 7.547 1 97.94 106 PHE A CA 1
ATOM 792 C C . PHE A 1 106 ? 10.422 14.766 8.266 1 97.94 106 PHE A C 1
ATOM 794 O O . PHE A 1 106 ? 10.492 15.93 8.68 1 97.94 106 PHE A O 1
ATOM 801 N N . ILE A 1 107 ? 11.367 13.953 8.383 1 97.75 107 ILE A N 1
ATOM 802 C CA . ILE A 1 107 ? 12.633 14.281 9.031 1 97.75 107 ILE A CA 1
ATOM 803 C C . ILE A 1 107 ? 13.312 15.422 8.281 1 97.75 107 ILE A C 1
ATOM 805 O O . ILE A 1 107 ? 13.789 16.391 8.891 1 97.75 107 ILE A O 1
ATOM 809 N N . GLN A 1 108 ? 13.281 15.312 7.016 1 95.88 108 GLN A N 1
ATOM 810 C CA . GLN A 1 108 ? 13.891 16.359 6.195 1 95.88 108 GLN A CA 1
ATOM 811 C C . GLN A 1 108 ? 13.141 17.672 6.336 1 95.88 108 GLN A C 1
ATOM 813 O O . GLN A 1 108 ? 13.75 18.75 6.348 1 95.88 108 GLN A O 1
ATOM 818 N N . ALA A 1 109 ? 11.859 17.594 6.391 1 97.12 109 ALA A N 1
ATOM 819 C CA . ALA A 1 109 ? 11.055 18.797 6.598 1 97.12 109 ALA A CA 1
ATOM 820 C C . ALA A 1 109 ? 11.398 19.469 7.922 1 97.12 109 ALA A C 1
ATOM 822 O O . ALA A 1 109 ? 11.539 20.703 7.984 1 97.12 109 ALA A O 1
ATOM 823 N N . CYS A 1 110 ? 11.555 18.672 8.961 1 97.44 110 CYS A N 1
ATOM 824 C CA . CYS A 1 110 ? 11.906 19.188 10.281 1 97.44 110 CYS A CA 1
ATOM 825 C C . CYS A 1 110 ? 13.258 19.891 10.25 1 97.44 110 CYS A C 1
ATOM 827 O O . CYS A 1 110 ? 13.469 20.875 10.945 1 97.44 110 CYS A O 1
ATOM 829 N N . ALA A 1 111 ? 14.109 19.422 9.383 1 96.19 111 ALA A N 1
ATOM 830 C CA . ALA A 1 111 ? 15.445 20.016 9.273 1 96.19 111 ALA A CA 1
ATOM 831 C C . ALA A 1 111 ? 15.398 21.375 8.578 1 96.19 111 ALA A C 1
ATOM 833 O O . ALA A 1 111 ? 16.344 22.141 8.664 1 96.19 111 ALA A O 1
ATOM 834 N N . LYS A 1 112 ? 14.273 21.625 7.934 1 96.94 112 LYS A N 1
ATOM 835 C CA . LYS A 1 112 ? 14.195 22.844 7.133 1 96.94 112 LYS A CA 1
ATOM 836 C C . LYS A 1 112 ? 13.406 23.922 7.855 1 96.94 112 LYS A C 1
ATOM 838 O O . LYS A 1 112 ? 13.281 25.047 7.359 1 96.94 112 LYS A O 1
ATOM 843 N N . SER A 1 113 ? 12.883 23.641 8.984 1 97.12 113 SER A N 1
ATOM 844 C CA . SER A 1 113 ? 12.125 24.641 9.727 1 97.12 113 SER A CA 1
ATOM 845 C C . SER A 1 113 ? 12.484 24.641 11.211 1 97.12 113 SER A C 1
ATOM 847 O O . SER A 1 113 ? 12.398 23.594 11.867 1 97.12 113 SER A O 1
ATOM 849 N N . PRO A 1 114 ? 12.891 25.766 11.719 1 95.62 114 PRO A N 1
ATOM 850 C CA . PRO A 1 114 ? 13.109 25.859 13.164 1 95.62 114 PRO A CA 1
ATOM 851 C C . PRO A 1 114 ? 11.828 26.125 13.938 1 95.62 114 PRO A C 1
ATOM 853 O O . PRO A 1 114 ? 11.867 26.344 15.156 1 95.62 114 PRO A O 1
ATOM 856 N N . ARG A 1 115 ? 10.633 26.156 13.25 1 97.38 115 ARG A N 1
ATOM 857 C CA . ARG A 1 115 ? 9.414 26.547 13.953 1 97.38 115 ARG A CA 1
ATOM 858 C C . ARG A 1 115 ? 8.312 25.516 13.766 1 97.38 115 ARG A C 1
ATOM 860 O O . ARG A 1 115 ? 7.965 24.797 14.711 1 97.38 115 ARG A O 1
ATOM 867 N N . TYR A 1 116 ? 7.781 25.422 12.477 1 98 116 TYR A N 1
ATOM 868 C CA . TYR A 1 116 ? 6.59 24.578 12.344 1 98 116 TYR A CA 1
ATOM 869 C C . TYR A 1 116 ? 6.715 23.625 11.164 1 98 116 TYR A C 1
ATOM 871 O O . TYR A 1 116 ? 7.258 23.984 10.117 1 98 116 TYR A O 1
ATOM 879 N N . VAL A 1 117 ? 6.215 22.438 11.336 1 98.44 117 VAL A N 1
ATOM 880 C CA . VAL A 1 117 ? 5.934 21.5 10.258 1 98.44 117 VAL A CA 1
ATOM 881 C C . VAL A 1 117 ? 4.465 21.094 10.289 1 98.44 117 VAL A C 1
ATOM 883 O O . VAL A 1 117 ? 3.969 20.625 11.32 1 98.44 117 VAL A O 1
ATOM 886 N N . VAL A 1 118 ? 3.762 21.312 9.195 1 98.19 118 VAL A N 1
ATOM 887 C CA . VAL A 1 118 ? 2.342 20.984 9.102 1 98.19 118 VAL A CA 1
ATOM 888 C C . VAL A 1 118 ? 2.146 19.797 8.164 1 98.19 118 VAL A C 1
ATOM 890 O O . VAL A 1 118 ? 2.604 19.828 7.016 1 98.19 118 VAL A O 1
ATOM 893 N N . VAL A 1 119 ? 1.482 18.812 8.648 1 98.25 119 VAL A N 1
ATOM 894 C CA . VAL A 1 119 ? 1.26 17.578 7.902 1 98.25 119 VAL A CA 1
ATOM 895 C C . VAL A 1 119 ? -0.238 17.328 7.773 1 98.25 119 VAL A C 1
ATOM 897 O O . VAL A 1 119 ? -0.979 17.422 8.75 1 98.25 119 VAL A O 1
ATOM 900 N N . THR A 1 120 ? -0.688 17.078 6.562 1 97 120 THR A N 1
ATOM 901 C CA . THR A 1 120 ? -2.027 16.516 6.395 1 97 120 THR A CA 1
ATOM 902 C C . THR A 1 120 ? -1.963 15.086 5.879 1 97 120 THR A C 1
ATOM 904 O O . THR A 1 120 ? -1.084 14.742 5.086 1 97 120 THR A O 1
ATOM 907 N N . LEU A 1 121 ? -2.885 14.32 6.367 1 96.69 121 LEU A N 1
ATOM 908 C CA . LEU A 1 121 ? -2.988 12.914 5.992 1 96.69 121 LEU A CA 1
ATOM 909 C C . LEU A 1 121 ? -4.438 12.531 5.711 1 96.69 121 LEU A C 1
ATOM 911 O O . LEU A 1 121 ? -5.352 13 6.395 1 96.69 121 LEU A O 1
ATOM 915 N N . PRO A 1 122 ? -4.621 11.688 4.766 1 95.25 122 PRO A N 1
ATOM 916 C CA . PRO A 1 122 ? -5.969 11.133 4.629 1 95.25 122 PRO A CA 1
ATOM 917 C C . PRO A 1 122 ? -6.312 10.141 5.742 1 95.25 122 PRO A C 1
ATOM 919 O O . PRO A 1 122 ? -5.414 9.594 6.383 1 95.25 122 PRO A O 1
ATOM 922 N N . ASN A 1 123 ? -7.57 10.07 6.027 1 96.06 123 ASN A N 1
ATOM 923 C CA . ASN A 1 123 ? -8.062 8.984 6.863 1 96.06 123 ASN A CA 1
ATOM 924 C C . ASN A 1 123 ? -8.648 7.855 6.027 1 96.06 123 ASN A C 1
ATOM 926 O O . ASN A 1 123 ? -9.82 7.898 5.648 1 96.06 123 ASN A O 1
ATOM 930 N N . GLU A 1 124 ? -7.902 6.836 5.887 1 96.25 124 GLU A N 1
ATOM 931 C CA . GLU A 1 124 ? -8.32 5.742 5.012 1 96.25 124 GLU A CA 1
ATOM 932 C C . GLU A 1 124 ? -8.984 4.621 5.809 1 96.25 124 GLU A C 1
ATOM 934 O O . GLU A 1 124 ? -9.266 3.553 5.262 1 96.25 124 GLU A O 1
ATOM 939 N N . MET A 1 125 ? -9.18 4.887 7.059 1 96.19 125 MET A N 1
ATOM 940 C CA . MET A 1 125 ? -9.844 3.934 7.941 1 96.19 125 MET A CA 1
ATOM 941 C C . MET A 1 125 ? -11.219 4.445 8.359 1 96.19 125 MET A C 1
ATOM 943 O O . MET A 1 125 ? -11.812 3.93 9.305 1 96.19 125 MET A O 1
ATOM 947 N N . ASN A 1 126 ? -11.727 5.473 7.715 1 95.25 126 ASN A N 1
ATOM 948 C CA . ASN A 1 126 ? -13 6.047 8.141 1 95.25 126 ASN A CA 1
ATOM 949 C C . ASN A 1 126 ? -14.164 5.109 7.84 1 95.25 126 ASN A C 1
ATOM 951 O O . ASN A 1 126 ? -13.992 4.098 7.156 1 95.25 126 ASN A O 1
ATOM 955 N N . GLY A 1 127 ? -15.32 5.434 8.328 1 94.38 127 GLY A N 1
ATOM 956 C CA . GLY A 1 127 ? -16.484 4.559 8.242 1 94.38 127 GLY A CA 1
ATOM 957 C C . GLY A 1 127 ? -16.953 4.324 6.82 1 94.38 127 GLY A C 1
ATOM 958 O O . GLY A 1 127 ? -17.406 3.23 6.484 1 94.38 127 GLY A O 1
ATOM 959 N N . VAL A 1 128 ? -16.875 5.352 6.023 1 92.31 128 VAL A N 1
ATOM 960 C CA . VAL A 1 128 ? -17.297 5.227 4.633 1 92.31 128 VAL A CA 1
ATOM 961 C C . VAL A 1 128 ? -16.422 4.203 3.916 1 92.31 128 VAL A C 1
ATOM 963 O O . VAL A 1 128 ? -16.938 3.34 3.193 1 92.31 128 VAL A O 1
ATOM 966 N N . ARG A 1 129 ? -15.18 4.277 4.152 1 94.88 129 ARG A N 1
ATOM 967 C CA . ARG A 1 129 ? -14.242 3.338 3.543 1 94.88 129 ARG A CA 1
ATOM 968 C C . ARG A 1 129 ? -14.453 1.928 4.086 1 94.88 129 ARG A C 1
ATOM 970 O O . ARG A 1 129 ? -14.344 0.948 3.346 1 94.88 129 ARG A O 1
ATOM 977 N N . ARG A 1 130 ? -14.727 1.814 5.391 1 96.31 130 ARG A N 1
ATOM 978 C CA . ARG A 1 130 ? -14.977 0.514 6.004 1 96.31 130 ARG A CA 1
ATOM 979 C C . ARG A 1 130 ? -16.188 -0.164 5.371 1 96.31 130 ARG A C 1
ATOM 981 O O . ARG A 1 130 ? -16.141 -1.354 5.051 1 96.31 130 ARG A O 1
ATOM 988 N N . LEU A 1 131 ? -17.219 0.582 5.148 1 95.88 131 LEU A N 1
ATOM 989 C CA . LEU A 1 131 ? -18.438 0.033 4.543 1 95.88 131 LEU A CA 1
ATOM 990 C C . LEU A 1 131 ? -18.203 -0.331 3.082 1 95.88 131 LEU A C 1
ATOM 992 O O . LEU A 1 131 ? -18.656 -1.374 2.615 1 95.88 131 LEU A O 1
ATOM 996 N N . ALA A 1 132 ? -17.484 0.53 2.396 1 96.38 132 ALA A N 1
ATOM 997 C CA . ALA A 1 132 ? -17.172 0.24 1.002 1 96.38 132 ALA A CA 1
ATOM 998 C C . ALA A 1 132 ? -16.359 -1.052 0.882 1 96.38 132 ALA A C 1
ATOM 1000 O O . ALA A 1 132 ? -16.625 -1.876 0.004 1 96.38 132 ALA A O 1
ATOM 1001 N N . PHE A 1 133 ? -15.391 -1.203 1.743 1 97.31 133 PHE A N 1
ATOM 1002 C CA . PHE A 1 133 ? -14.562 -2.402 1.738 1 97.31 133 PHE A CA 1
ATOM 1003 C C . PHE A 1 133 ? -15.406 -3.643 2.02 1 97.31 133 PHE A C 1
ATOM 1005 O O . PHE A 1 133 ? -15.203 -4.688 1.394 1 97.31 133 PHE A O 1
ATOM 1012 N N . LEU A 1 134 ? -16.344 -3.561 2.928 1 96.75 134 LEU A N 1
ATOM 1013 C CA . LEU A 1 134 ? -17.25 -4.668 3.242 1 96.75 134 LEU A CA 1
ATOM 1014 C C . LEU A 1 134 ? -18 -5.125 1.999 1 96.75 134 LEU A C 1
ATOM 1016 O O . LEU A 1 134 ? -18.234 -6.32 1.807 1 96.75 134 LEU A O 1
ATOM 1020 N N . ARG A 1 135 ? -18.297 -4.156 1.108 1 96.06 135 ARG A N 1
ATOM 1021 C CA . ARG A 1 135 ? -19.062 -4.445 -0.103 1 96.06 135 ARG A CA 1
ATOM 1022 C C . ARG A 1 135 ? -18.141 -4.898 -1.232 1 96.06 135 ARG A C 1
ATOM 1024 O O . ARG A 1 135 ? -18.594 -5.074 -2.369 1 96.06 135 ARG A O 1
ATOM 1031 N N . GLY A 1 136 ? -16.844 -4.984 -0.908 1 95.25 136 GLY A N 1
ATOM 1032 C CA . GLY A 1 136 ? -15.906 -5.512 -1.881 1 95.25 136 GLY A CA 1
ATOM 1033 C C . GLY A 1 136 ? -15.234 -4.434 -2.711 1 95.25 136 GLY A C 1
ATOM 1034 O O . GLY A 1 136 ? -14.648 -4.723 -3.756 1 95.25 136 GLY A O 1
ATOM 1035 N N . ARG A 1 137 ? -15.312 -3.225 -2.287 1 95.31 137 ARG A N 1
ATOM 1036 C CA . ARG A 1 137 ? -14.641 -2.143 -3.006 1 95.31 137 ARG A CA 1
ATOM 1037 C C . ARG A 1 137 ? -13.234 -1.915 -2.467 1 95.31 137 ARG A C 1
ATOM 1039 O O . ARG A 1 137 ? -13.062 -1.492 -1.322 1 95.31 137 ARG A O 1
ATOM 1046 N N . CYS A 1 138 ? -12.312 -2.18 -3.26 1 93.5 138 CYS A N 1
ATOM 1047 C CA . CYS A 1 138 ? -10.914 -1.977 -2.887 1 93.5 138 CYS A CA 1
ATOM 1048 C C . CYS A 1 138 ? -10.578 -0.492 -2.816 1 93.5 138 CYS A C 1
ATOM 1050 O O . CYS A 1 138 ? -11.008 0.287 -3.67 1 93.5 138 CYS A O 1
ATOM 1052 N N . PRO A 1 139 ? -9.898 -0.088 -1.774 1 91.31 139 PRO A N 1
ATOM 1053 C CA . PRO A 1 139 ? -9.406 1.29 -1.807 1 91.31 139 PRO A CA 1
ATOM 1054 C C . PRO A 1 139 ? -8.633 1.608 -3.084 1 91.31 139 PRO A C 1
ATOM 10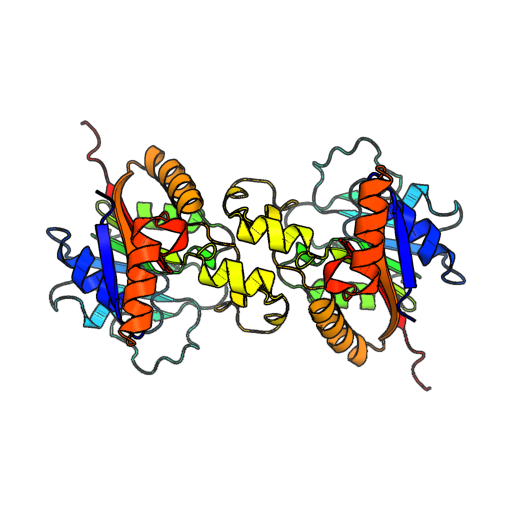56 O O . PRO A 1 139 ? -7.641 0.94 -3.393 1 91.31 139 PRO A O 1
ATOM 1059 N N . PRO A 1 140 ? -9.039 2.613 -3.766 1 89.81 140 PRO A N 1
ATOM 1060 C CA . PRO A 1 140 ? -8.484 2.824 -5.105 1 89.81 140 PRO A CA 1
ATOM 1061 C C . PRO A 1 140 ? -7 3.168 -5.082 1 89.81 140 PRO A C 1
ATOM 1063 O O . PRO A 1 140 ? -6.258 2.789 -5.992 1 89.81 140 PRO A O 1
ATOM 1066 N N . GLU A 1 141 ? -6.551 3.842 -4.078 1 91.19 141 GLU A N 1
ATOM 1067 C CA . GLU A 1 141 ? -5.176 4.328 -4.016 1 91.19 141 GLU A CA 1
ATOM 1068 C C . GLU A 1 141 ? -4.195 3.178 -3.811 1 91.19 141 GLU A C 1
ATOM 1070 O O . GLU A 1 141 ? -3.006 3.311 -4.109 1 91.19 141 GLU A O 1
ATOM 1075 N N . GLN A 1 142 ? -4.691 2.066 -3.316 1 90.81 142 GLN A N 1
ATOM 1076 C CA . GLN A 1 142 ? -3.816 0.933 -3.037 1 90.81 142 GLN A CA 1
ATOM 1077 C C . GLN A 1 142 ? -4.066 -0.211 -4.016 1 90.81 142 GLN A C 1
ATOM 1079 O O . GLN A 1 142 ? -3.379 -1.233 -3.973 1 90.81 142 GLN A O 1
ATOM 1084 N N . SER A 1 143 ? -4.996 -0.002 -4.902 1 93.5 143 SER A N 1
ATOM 1085 C CA . SER A 1 143 ? -5.469 -1.069 -5.777 1 93.5 143 SER A CA 1
ATOM 1086 C C . SER A 1 143 ? -4.441 -1.395 -6.855 1 93.5 143 SER A C 1
ATOM 1088 O O . SER A 1 143 ? -3.77 -0.498 -7.371 1 93.5 143 SER A O 1
ATOM 1090 N N . ILE A 1 144 ? -4.418 -2.613 -7.254 1 93.94 144 ILE A N 1
ATOM 1091 C CA . ILE A 1 144 ? -3.609 -3.08 -8.375 1 93.94 144 ILE A CA 1
ATOM 1092 C C . ILE A 1 144 ? -4.102 -2.439 -9.672 1 93.94 144 ILE A C 1
ATOM 1094 O O . ILE A 1 144 ? -3.369 -2.379 -10.656 1 93.94 144 ILE A O 1
ATOM 1098 N N . ALA A 1 145 ? -5.25 -1.983 -9.633 1 91.38 145 ALA A N 1
ATOM 1099 C CA . ALA A 1 145 ? -5.801 -1.285 -10.797 1 91.38 145 ALA A CA 1
ATOM 1100 C C . ALA A 1 145 ? -4.984 -0.038 -11.117 1 91.38 145 ALA A C 1
ATOM 1102 O O . ALA A 1 145 ? -5.109 0.526 -12.211 1 91.38 145 ALA A O 1
ATOM 1103 N N . GLN A 1 146 ? -4.164 0.375 -10.172 1 90.38 146 GLN A N 1
ATOM 1104 C CA . GLN A 1 146 ? -3.334 1.557 -10.375 1 90.38 146 GLN A CA 1
ATOM 1105 C C . GLN A 1 146 ? -2.08 1.218 -11.18 1 90.38 146 GLN A C 1
ATOM 1107 O O . GLN A 1 146 ? -1.322 2.111 -11.562 1 90.38 146 GLN A O 1
ATOM 1112 N N . VAL A 1 147 ? -1.864 -0.068 -11.422 1 90.81 147 VAL A N 1
ATOM 1113 C CA . VAL A 1 147 ? -0.701 -0.488 -12.195 1 90.81 147 VAL A CA 1
ATOM 1114 C C . VAL A 1 147 ? -0.691 0.228 -13.547 1 90.81 147 VAL A C 1
ATOM 1116 O O . VAL A 1 147 ? -1.71 0.273 -14.242 1 90.81 147 VAL A O 1
ATOM 1119 N N . GLY A 1 148 ? 0.535 0.785 -13.859 1 83.19 148 GLY A N 1
ATOM 1120 C CA . GLY A 1 148 ? 0.685 1.471 -15.133 1 83.19 148 GLY A CA 1
ATOM 1121 C C . GLY A 1 148 ? 0.264 2.928 -15.078 1 83.19 148 GLY A C 1
ATOM 1122 O O . GLY A 1 148 ? 0.475 3.676 -16.031 1 83.19 148 GLY A O 1
ATOM 1123 N N . LYS A 1 149 ? -0.372 3.34 -13.977 1 82.44 149 LYS A N 1
ATOM 1124 C CA . LYS A 1 149 ? -0.759 4.742 -13.828 1 82.44 149 LYS A CA 1
ATOM 1125 C C . LYS A 1 149 ? 0.362 5.559 -13.195 1 82.44 149 LYS A C 1
ATOM 1127 O O . LYS A 1 149 ? 1.275 4.996 -12.586 1 82.44 149 LYS A O 1
ATOM 1132 N N . PRO A 1 150 ? 0.252 6.855 -13.398 1 73.12 150 PRO A N 1
ATOM 1133 C CA . PRO A 1 150 ? 1.294 7.695 -12.805 1 73.12 150 PRO A CA 1
ATOM 1134 C C . PRO A 1 150 ? 1.335 7.598 -11.281 1 73.12 150 PRO A C 1
ATOM 1136 O O . PRO A 1 150 ? 0.299 7.387 -10.641 1 73.12 150 PRO A O 1
ATOM 1139 N N . ASP A 1 151 ? 2.514 7.645 -10.664 1 64.19 151 ASP A N 1
ATOM 1140 C CA . ASP A 1 151 ? 2.809 7.414 -9.258 1 64.19 151 ASP A CA 1
ATOM 1141 C C . ASP A 1 151 ? 2.031 8.383 -8.367 1 64.19 151 ASP A C 1
ATOM 1143 O O . ASP A 1 151 ? 1.702 8.055 -7.223 1 64.19 151 ASP A O 1
ATOM 1147 N N . GLY A 1 152 ? 1.667 9.453 -8.789 1 65.31 152 GLY A N 1
ATOM 1148 C CA . GLY A 1 152 ? 1.064 10.445 -7.918 1 65.31 152 GLY A CA 1
ATOM 1149 C C . GLY A 1 152 ? -0.307 10.047 -7.41 1 65.31 152 GLY A C 1
ATOM 1150 O O . GLY A 1 152 ? -0.831 10.656 -6.473 1 65.31 152 GLY A O 1
ATOM 1151 N N . HIS A 1 153 ? -0.711 8.875 -7.77 1 72.5 153 HIS A N 1
ATOM 1152 C CA . HIS A 1 153 ? -2.076 8.516 -7.395 1 72.5 153 HIS A CA 1
ATOM 1153 C C . HIS A 1 153 ? -2.092 7.359 -6.406 1 72.5 153 HIS A C 1
ATOM 1155 O O . HIS A 1 153 ? -3.086 7.141 -5.711 1 72.5 153 HIS A O 1
ATOM 1161 N N . ARG A 1 154 ? -0.991 6.836 -6.281 1 87.19 154 ARG A N 1
ATOM 1162 C CA . ARG A 1 154 ? -0.96 5.652 -5.43 1 87.19 154 ARG A CA 1
ATOM 1163 C C . ARG A 1 154 ? -0.491 6.004 -4.023 1 87.19 154 ARG A C 1
ATOM 1165 O O . ARG A 1 154 ? 0.447 6.785 -3.852 1 87.19 154 ARG A O 1
ATOM 1172 N N . HIS A 1 155 ? -1.191 5.504 -3.051 1 92.31 155 HIS A N 1
ATOM 1173 C CA . HIS A 1 155 ? -0.721 5.555 -1.672 1 92.31 155 HIS A CA 1
ATOM 1174 C C . HIS A 1 155 ? 0.124 4.332 -1.332 1 92.31 155 HIS A C 1
ATOM 1176 O O . HIS A 1 155 ? -0.28 3.199 -1.604 1 92.31 155 HIS A O 1
ATOM 1182 N N . MET A 1 156 ? 1.224 4.586 -0.759 1 90.44 156 MET A N 1
ATOM 1183 C CA . MET A 1 156 ? 2.137 3.502 -0.414 1 90.44 156 MET A CA 1
ATOM 1184 C C . MET A 1 156 ? 1.757 2.875 0.922 1 90.44 156 MET A C 1
ATOM 1186 O O . MET A 1 156 ? 2.236 1.792 1.264 1 90.44 156 MET A O 1
ATOM 1190 N N . TRP A 1 157 ? 0.908 3.553 1.603 1 92.94 157 TRP A N 1
ATOM 1191 C CA . TRP A 1 157 ? 0.444 3.137 2.922 1 92.94 157 TRP A CA 1
ATOM 1192 C C . TRP A 1 157 ? -1.072 3.26 3.029 1 92.94 157 TRP A C 1
ATOM 1194 O O . TRP A 1 157 ? -1.679 4.121 2.387 1 92.94 157 TRP A O 1
ATOM 1204 N N . LEU A 1 158 ? -1.671 2.367 3.75 1 94.94 158 LEU A N 1
ATOM 1205 C CA . LEU A 1 158 ? -3.021 2.623 4.238 1 94.94 158 LEU A CA 1
ATOM 1206 C C . LEU A 1 158 ? -2.992 3.473 5.504 1 94.94 158 LEU A C 1
ATOM 1208 O O . LEU A 1 158 ? -2.584 2.996 6.566 1 94.94 158 LEU A O 1
ATOM 1212 N N . VAL A 1 159 ? -3.514 4.645 5.391 1 96.81 159 VAL A N 1
ATOM 1213 C CA . VAL A 1 159 ? -3.244 5.641 6.422 1 96.81 159 VAL A CA 1
ATOM 1214 C C . VAL A 1 159 ? -4.324 5.57 7.5 1 96.81 159 VAL A C 1
ATOM 1216 O O . VAL A 1 159 ? -5.477 5.938 7.258 1 96.81 159 VAL A O 1
ATOM 1219 N N . ASP A 1 160 ? -3.963 5.055 8.578 1 97 160 ASP A N 1
ATOM 1220 C CA . ASP A 1 160 ? -4.66 5.227 9.852 1 97 160 ASP A CA 1
ATOM 1221 C C . ASP A 1 160 ? -4.145 6.449 10.602 1 97 160 ASP A C 1
ATOM 1223 O O . ASP A 1 160 ? -3 6.469 11.055 1 97 160 ASP A O 1
ATOM 1227 N N . PRO A 1 161 ? -4.961 7.457 10.695 1 95.75 161 PRO A N 1
ATOM 1228 C CA . PRO A 1 161 ? -4.441 8.711 11.25 1 95.75 161 PRO A CA 1
ATOM 1229 C C . PRO A 1 161 ? -3.904 8.555 12.672 1 95.75 161 PRO A C 1
ATOM 1231 O O . PRO A 1 161 ? -2.957 9.242 13.055 1 95.75 161 PRO A O 1
ATOM 1234 N N . ASP A 1 162 ? -4.492 7.715 13.469 1 96.31 162 ASP A N 1
ATOM 1235 C CA . ASP A 1 162 ? -4.016 7.508 14.828 1 96.31 162 ASP A CA 1
ATOM 1236 C C . ASP A 1 162 ? -2.627 6.875 14.836 1 96.31 162 ASP A C 1
ATOM 1238 O O . ASP A 1 162 ? -1.732 7.332 15.547 1 96.31 162 ASP A O 1
ATOM 1242 N N . VAL A 1 163 ? -2.467 5.902 14.031 1 97.06 163 VAL A N 1
ATOM 1243 C CA . VAL A 1 163 ? -1.177 5.227 13.938 1 97.06 163 VAL A CA 1
ATOM 1244 C C . VAL A 1 163 ? -0.14 6.168 13.328 1 97.06 163 VAL A C 1
ATOM 1246 O O . VAL A 1 163 ? 0.994 6.246 13.812 1 97.06 163 VAL A O 1
ATOM 1249 N N . ALA A 1 164 ? -0.527 6.855 12.305 1 97.88 164 ALA A N 1
ATOM 1250 C CA . ALA A 1 164 ? 0.368 7.809 11.656 1 97.88 164 ALA A CA 1
ATOM 1251 C C . ALA A 1 164 ? 0.824 8.891 12.633 1 97.88 164 ALA A C 1
ATOM 1253 O O . ALA A 1 164 ? 2 9.258 12.648 1 97.88 164 ALA A O 1
ATOM 1254 N N . THR A 1 165 ? -0.121 9.383 13.398 1 97.69 165 THR A N 1
ATOM 1255 C CA . THR A 1 165 ? 0.208 10.391 14.398 1 97.69 165 THR A CA 1
ATOM 1256 C C . THR A 1 165 ? 1.235 9.852 15.391 1 97.69 165 THR A C 1
ATOM 1258 O O . THR A 1 165 ? 2.217 10.531 15.703 1 97.69 165 THR A O 1
ATOM 1261 N N . GLU A 1 166 ? 1.017 8.695 15.828 1 97.56 166 GLU A N 1
ATOM 1262 C CA . GLU A 1 166 ? 1.942 8.086 16.766 1 97.56 166 GLU A CA 1
ATOM 1263 C C . GLU A 1 166 ? 3.338 7.941 16.172 1 97.56 166 GLU A C 1
ATOM 1265 O O . GLU A 1 166 ? 4.336 8.273 16.812 1 97.56 166 GLU A O 1
ATOM 1270 N N . VAL A 1 167 ? 3.385 7.484 14.992 1 97.81 167 VAL A N 1
ATOM 1271 C CA . VAL A 1 167 ? 4.656 7.281 14.305 1 97.81 167 VAL A CA 1
ATOM 1272 C C . VAL A 1 167 ? 5.375 8.617 14.133 1 97.81 167 VAL A C 1
ATOM 1274 O O . VAL A 1 167 ? 6.574 8.727 14.398 1 97.81 167 VAL A O 1
ATOM 1277 N N . LEU A 1 168 ? 4.66 9.633 13.758 1 98.44 168 LEU A N 1
ATOM 1278 C CA . LEU A 1 168 ? 5.266 10.945 13.539 1 98.44 168 LEU A CA 1
ATOM 1279 C C . LEU A 1 168 ? 5.688 11.57 14.859 1 98.44 168 LEU A C 1
ATOM 1281 O O . LEU A 1 168 ? 6.707 12.266 14.93 1 98.44 168 LEU A O 1
ATOM 1285 N N . LEU A 1 169 ? 4.898 11.336 15.898 1 97.88 169 LEU A N 1
ATOM 1286 C CA . LEU A 1 169 ? 5.262 11.828 17.219 1 97.88 169 LEU A CA 1
ATOM 1287 C C . LEU A 1 169 ? 6.57 11.203 17.703 1 97.88 169 LEU A C 1
ATOM 1289 O O . LEU A 1 169 ? 7.453 11.906 18.203 1 97.88 169 LEU A O 1
ATOM 1293 N N . ARG A 1 170 ? 6.688 9.945 17.484 1 97.31 170 ARG A N 1
ATOM 1294 C CA . ARG A 1 170 ? 7.902 9.234 17.875 1 97.31 170 ARG A CA 1
ATOM 1295 C C . ARG A 1 170 ? 9.109 9.742 17.078 1 97.31 170 ARG A C 1
ATOM 1297 O O . ARG A 1 170 ? 10.219 9.789 17.609 1 97.31 170 ARG A O 1
ATOM 1304 N N . THR A 1 171 ? 8.883 10.102 15.906 1 97.69 171 THR A N 1
ATOM 1305 C CA . THR A 1 171 ? 9.938 10.594 15.031 1 97.69 171 THR A CA 1
ATOM 1306 C C . THR A 1 171 ? 10.297 12.039 15.375 1 97.69 171 THR A C 1
ATOM 1308 O O . THR A 1 171 ? 11.469 12.422 15.344 1 97.69 171 THR A O 1
ATOM 1311 N N . ALA A 1 172 ? 9.32 12.836 15.758 1 98.06 172 ALA A N 1
ATOM 1312 C CA . ALA A 1 172 ? 9.469 14.266 16 1 98.06 172 ALA A CA 1
ATOM 1313 C C . ALA A 1 172 ? 10.227 14.531 17.297 1 98.06 172 ALA A C 1
ATOM 1315 O O . ALA A 1 172 ? 11.023 15.469 17.375 1 98.06 172 ALA A O 1
ATOM 1316 N N . GLY A 1 173 ? 10.055 13.719 18.266 1 96.88 173 GLY A N 1
ATOM 1317 C CA . GLY A 1 173 ? 10.625 13.938 19.594 1 96.88 173 GLY A CA 1
ATOM 1318 C C . GLY A 1 173 ? 12.133 14.117 19.562 1 96.88 173 GLY A C 1
ATOM 1319 O O . GLY A 1 173 ? 12.648 15.164 19.953 1 96.88 173 GLY A O 1
ATOM 1320 N N . PRO A 1 174 ? 12.836 13.117 19.078 1 96.88 174 PRO A N 1
ATOM 1321 C CA . PRO A 1 174 ? 14.297 13.203 19.016 1 96.88 174 PRO A CA 1
ATOM 1322 C C . PRO A 1 174 ? 14.789 14.375 18.172 1 96.88 174 PRO A C 1
ATOM 1324 O O . PRO A 1 174 ? 15.938 14.797 18.312 1 96.88 174 PRO A O 1
ATOM 1327 N N . LEU A 1 175 ? 13.914 14.945 17.359 1 97.12 175 LEU A N 1
ATOM 1328 C CA . LEU A 1 175 ? 14.281 16.062 16.5 1 97.12 175 LEU A CA 1
ATOM 1329 C C . LEU A 1 175 ? 13.984 17.391 17.188 1 97.12 175 LEU A C 1
ATOM 1331 O O . LEU A 1 175 ? 14.234 18.453 16.625 1 97.12 175 LEU A O 1
ATOM 1335 N N . GLY A 1 176 ? 13.406 17.297 18.344 1 97.56 176 GLY A N 1
ATOM 1336 C CA . GLY A 1 176 ? 13.102 18.5 19.094 1 97.56 176 GLY A CA 1
ATOM 1337 C C . GLY A 1 176 ? 11.758 19.094 18.734 1 97.56 176 GLY A C 1
ATOM 1338 O O . GLY A 1 176 ? 11.555 20.312 18.875 1 97.56 176 GLY A O 1
ATOM 1339 N N . TYR A 1 177 ? 10.844 18.297 18.203 1 98.25 177 TYR A N 1
ATOM 1340 C CA . TYR A 1 177 ? 9.508 18.781 17.875 1 98.25 177 TYR A CA 1
ATOM 1341 C C . TYR A 1 177 ? 8.453 18.141 18.766 1 98.25 177 TYR A C 1
ATOM 1343 O O . TYR A 1 177 ? 8.617 17 19.203 1 98.25 177 TYR A O 1
ATOM 1351 N N . ARG A 1 178 ? 7.395 18.891 19.031 1 97.56 178 ARG A N 1
ATOM 1352 C CA . ARG A 1 178 ? 6.211 18.359 19.703 1 97.56 178 ARG A CA 1
ATOM 1353 C C . ARG A 1 178 ? 4.957 18.609 18.875 1 97.56 178 ARG A C 1
ATOM 1355 O O . ARG A 1 178 ? 4.953 19.453 17.969 1 97.56 178 ARG A O 1
ATOM 1362 N N . LEU A 1 179 ? 3.986 17.844 19.125 1 97.38 179 LEU A N 1
ATOM 1363 C CA . LEU A 1 179 ? 2.697 18.062 18.469 1 97.38 179 LEU A CA 1
ATOM 1364 C C . LEU A 1 179 ? 1.945 19.219 19.141 1 97.38 179 LEU A C 1
ATOM 1366 O O . LEU A 1 179 ? 1.532 19.094 20.297 1 97.38 179 LEU A O 1
ATOM 1370 N N . ARG A 1 180 ? 1.829 20.25 18.406 1 95.56 180 ARG A N 1
ATOM 1371 C CA . ARG A 1 180 ? 1.138 21.422 18.938 1 95.56 180 ARG A CA 1
ATOM 1372 C C . ARG A 1 180 ? -0.375 21.266 18.812 1 95.56 180 ARG A C 1
ATOM 1374 O O . ARG A 1 180 ? -1.117 21.594 19.734 1 95.56 180 ARG A O 1
ATOM 1381 N N . GLN A 1 181 ? -0.757 20.812 17.625 1 94.75 181 GLN A N 1
ATOM 1382 C CA . GLN A 1 181 ? -2.182 20.688 17.344 1 94.75 181 GLN A CA 1
ATOM 1383 C C . GLN A 1 181 ? -2.457 19.484 16.438 1 94.75 181 GLN A C 1
ATOM 1385 O O . GLN A 1 181 ? -1.646 19.172 15.562 1 94.75 181 GLN A O 1
ATOM 1390 N N . ARG A 1 182 ? -3.545 18.875 16.688 1 95.62 182 ARG A N 1
ATOM 1391 C CA . ARG A 1 182 ? -4.148 17.906 15.766 1 95.62 182 ARG A CA 1
ATOM 1392 C C . ARG A 1 182 ? -5.59 18.297 15.445 1 95.62 182 ARG A C 1
ATOM 1394 O O . ARG A 1 182 ? -6.363 18.625 16.344 1 95.62 182 ARG A O 1
ATOM 1401 N N . HIS A 1 183 ? -5.918 18.328 14.188 1 93.94 183 HIS A N 1
ATOM 1402 C CA . HIS A 1 183 ? -7.273 18.594 13.727 1 93.94 183 HIS A CA 1
ATOM 1403 C C . HIS A 1 183 ? -7.797 17.453 12.859 1 93.94 183 HIS A C 1
ATOM 1405 O O . HIS A 1 183 ? -7.133 17.031 11.906 1 93.94 183 HIS A O 1
ATOM 1411 N N . ASP A 1 184 ? -8.938 16.984 13.273 1 92.81 184 ASP A N 1
ATOM 1412 C CA . ASP A 1 184 ? -9.633 16.016 12.43 1 92.81 184 ASP A CA 1
ATOM 1413 C C . ASP A 1 184 ? -10.703 16.688 11.578 1 92.81 184 ASP A C 1
ATOM 1415 O O . ASP A 1 184 ? -11.484 17.5 12.078 1 92.81 184 ASP A O 1
ATOM 1419 N N . TRP A 1 185 ? -10.656 16.344 10.352 1 88.06 185 TRP A N 1
ATOM 1420 C CA . TRP A 1 185 ? -11.445 17.047 9.352 1 88.06 185 TRP A CA 1
ATOM 1421 C C . TRP A 1 185 ? -12.797 16.359 9.141 1 88.06 185 TRP A C 1
ATOM 1423 O O . TRP A 1 185 ? -12.844 15.203 8.734 1 88.06 185 TRP A O 1
ATOM 1433 N N . ARG A 1 186 ? -13.781 17.094 9.359 1 83.38 186 ARG A N 1
ATOM 1434 C CA . ARG A 1 186 ? -15.156 16.625 9.156 1 83.38 186 ARG A CA 1
ATOM 1435 C C . ARG A 1 186 ? -15.742 17.203 7.875 1 83.38 186 ARG A C 1
ATOM 1437 O O . ARG A 1 186 ? -15.695 18.422 7.656 1 83.38 186 ARG A O 1
ATOM 1444 N N . LEU A 1 187 ? -16.188 16.312 7.035 1 79 187 LEU A N 1
ATOM 1445 C CA . LEU A 1 187 ? -16.859 16.734 5.812 1 79 187 LEU A CA 1
ATOM 1446 C C . LEU A 1 187 ? -18.375 16.766 6.004 1 79 187 LEU A C 1
ATOM 1448 O O . LEU A 1 187 ? -18.984 15.719 6.27 1 79 187 LEU A O 1
ATOM 1452 N N . TRP A 1 188 ? -18.891 17.953 5.801 1 77.19 188 TRP A N 1
ATOM 1453 C CA . TRP A 1 188 ? -20.312 18.141 6.066 1 77.19 188 TRP A CA 1
ATOM 1454 C C . TRP A 1 188 ? -21.141 17.938 4.801 1 77.19 188 TRP A C 1
ATOM 1456 O O . TRP A 1 188 ? -20.969 18.672 3.818 1 77.19 188 TRP A O 1
ATOM 1466 N N . PRO A 1 189 ? -22.031 16.969 4.895 1 77.5 189 PRO A N 1
ATOM 1467 C CA . PRO A 1 189 ? -22.875 16.75 3.725 1 77.5 189 PRO A CA 1
ATOM 1468 C C . PRO A 1 189 ? -23.844 17.906 3.469 1 77.5 189 PRO A C 1
ATOM 1470 O O . PRO A 1 189 ? -24.172 18.656 4.395 1 77.5 189 PRO A O 1
ATOM 1473 N N . ARG A 1 190 ? -24.312 18.094 2.215 1 77.31 190 ARG A N 1
ATOM 1474 C CA . ARG A 1 190 ? -25.281 19.125 1.842 1 77.31 190 ARG A CA 1
ATOM 1475 C C . ARG A 1 190 ? -26.688 18.766 2.307 1 77.31 190 ARG A C 1
ATOM 1477 O O . ARG A 1 190 ? -27.422 19.625 2.771 1 77.31 190 ARG A O 1
ATOM 1484 N N . SER A 1 191 ? -27.016 17.531 2.273 1 83.19 191 SER A N 1
ATOM 1485 C CA . SER A 1 191 ? -28.344 17.062 2.641 1 83.19 191 SER A CA 1
ATOM 1486 C C . SER A 1 191 ? -28.578 17.156 4.148 1 83.19 191 SER A C 1
ATOM 1488 O O . SER A 1 191 ? -27.766 16.656 4.934 1 83.19 191 SER A O 1
ATOM 1490 N N . PRO A 1 192 ? -29.641 17.844 4.512 1 83.75 192 PRO A N 1
ATOM 1491 C CA . PRO A 1 192 ? -29.922 17.969 5.945 1 83.75 192 PRO A CA 1
ATOM 1492 C C . PRO A 1 192 ? -30.062 16.625 6.637 1 83.75 192 PRO A C 1
ATOM 1494 O O . PRO A 1 192 ? -29.656 16.469 7.785 1 83.75 192 PRO A O 1
ATOM 1497 N N . VAL A 1 193 ? -30.688 15.695 5.969 1 85.56 193 VAL A N 1
ATOM 1498 C CA . VAL A 1 193 ? -30.875 14.367 6.547 1 85.56 193 VAL A CA 1
ATOM 1499 C C . VAL A 1 193 ? -29.516 13.695 6.75 1 85.56 193 VAL A C 1
ATOM 1501 O O . VAL A 1 193 ? -29.25 13.133 7.812 1 85.56 193 VAL A O 1
ATOM 1504 N N . LYS A 1 194 ? -28.688 13.766 5.793 1 83.44 194 LYS A N 1
ATOM 1505 C CA . LYS A 1 194 ? -27.344 13.195 5.898 1 83.44 194 LYS A CA 1
ATOM 1506 C C . LYS A 1 194 ? -26.516 13.922 6.953 1 83.44 194 LYS A C 1
ATOM 1508 O O . LYS A 1 194 ? -25.703 13.305 7.633 1 83.44 194 LYS A O 1
ATOM 1513 N N . ARG A 1 195 ? -26.828 15.18 7.102 1 83.44 195 ARG A N 1
ATOM 1514 C CA . ARG A 1 195 ? -26.125 15.969 8.102 1 83.44 195 ARG A CA 1
ATOM 1515 C C . ARG A 1 195 ? -26.469 15.508 9.516 1 83.44 195 ARG A C 1
ATOM 1517 O O . ARG A 1 195 ? -25.594 15.422 10.383 1 83.44 195 ARG A O 1
ATOM 1524 N N . LEU A 1 196 ? -27.719 15.273 9.688 1 85.62 196 LEU A N 1
ATOM 1525 C CA . LEU A 1 196 ? -28.156 14.789 10.992 1 85.62 196 LEU A CA 1
ATOM 1526 C C . LEU A 1 196 ? -27.531 13.43 11.305 1 85.62 196 LEU A C 1
ATOM 1528 O O . LEU A 1 196 ? -27.031 13.211 12.406 1 85.62 196 LEU A O 1
ATOM 1532 N N . ALA A 1 197 ? -27.594 12.547 10.367 1 84.5 197 ALA A N 1
ATOM 1533 C CA . ALA A 1 197 ? -27 11.227 10.539 1 84.5 197 ALA A CA 1
ATOM 1534 C C . ALA A 1 197 ? -25.5 11.344 10.844 1 84.5 197 ALA A C 1
ATOM 1536 O O . ALA A 1 197 ? -24.984 10.633 11.711 1 84.5 197 ALA A O 1
ATOM 1537 N N . TYR A 1 198 ? -24.953 12.211 10.148 1 84.75 198 TYR A N 1
ATOM 1538 C CA . TYR A 1 198 ? -23.516 12.422 10.328 1 84.75 198 TYR A CA 1
ATOM 1539 C C . TYR A 1 198 ? -23.219 13 11.711 1 84.75 198 TYR A C 1
ATOM 1541 O O . TYR A 1 198 ? -22.266 12.586 12.367 1 84.75 198 TYR A O 1
ATOM 1549 N N . ARG A 1 199 ? -24.016 13.891 12.141 1 84.25 199 ARG A N 1
ATOM 1550 C CA . ARG A 1 199 ? -23.859 14.461 13.477 1 84.25 199 ARG A CA 1
ATOM 1551 C C . ARG A 1 199 ? -23.984 13.383 14.547 1 84.25 199 ARG A C 1
ATOM 1553 O O . ARG A 1 199 ? -23.234 13.383 15.523 1 84.25 199 ARG A O 1
ATOM 1560 N N . LEU A 1 200 ? -24.891 12.539 14.352 1 86.88 200 LEU A N 1
ATOM 1561 C CA . LEU A 1 200 ? -25.078 11.445 15.297 1 86.88 200 LEU A CA 1
ATOM 1562 C C . LEU A 1 200 ? -23.875 10.508 15.297 1 86.88 200 LEU A C 1
ATOM 1564 O O . LEU A 1 200 ? -23.422 10.078 16.359 1 86.88 200 LEU A O 1
ATOM 1568 N N . LEU A 1 201 ? -23.375 10.219 14.125 1 86.56 201 LEU A N 1
ATOM 1569 C CA . LEU A 1 201 ? -22.188 9.383 14.023 1 86.56 201 LEU A CA 1
ATOM 1570 C C . LEU A 1 201 ? -21.016 10.016 14.773 1 86.56 201 LEU A C 1
ATOM 1572 O O . LEU A 1 201 ? -20.297 9.336 15.5 1 86.56 201 LEU A O 1
ATOM 1576 N N . CYS A 1 202 ? -20.906 11.281 14.609 1 86.38 202 CYS A N 1
ATOM 1577 C CA . CYS A 1 202 ? -19.812 12.008 15.25 1 86.38 202 CYS A CA 1
ATOM 1578 C C . CYS A 1 202 ? -19.953 11.977 16.766 1 86.38 202 CYS A C 1
ATOM 1580 O O . CYS A 1 202 ? -18.953 12.016 17.484 1 86.38 202 CYS A O 1
ATOM 1582 N N . ALA A 1 203 ? -21.172 11.836 17.219 1 87.69 203 ALA A N 1
ATOM 1583 C CA . ALA A 1 203 ? -21.438 11.852 18.656 1 87.69 203 ALA A CA 1
ATOM 1584 C C . ALA A 1 203 ? -21.094 10.508 19.297 1 87.69 203 ALA A C 1
ATOM 1586 O O . ALA A 1 203 ? -20.797 10.438 20.484 1 87.69 203 ALA A O 1
ATOM 1587 N N . VAL A 1 204 ? -21.078 9.484 18.547 1 90.44 204 VAL A N 1
ATOM 1588 C CA . VAL A 1 204 ? -21 8.172 19.172 1 90.44 204 VAL A CA 1
ATOM 1589 C C . VAL A 1 204 ? -19.719 7.465 18.734 1 90.44 204 VAL A C 1
ATOM 1591 O O . VAL A 1 204 ? -19.359 6.406 19.266 1 90.44 204 VAL A O 1
ATOM 1594 N N . ALA A 1 205 ? -19.062 8.008 17.734 1 91.69 205 ALA A N 1
ATOM 1595 C CA . ALA A 1 205 ? -17.891 7.348 17.188 1 91.69 205 ALA A CA 1
ATOM 1596 C C . ALA A 1 205 ? -16.656 8.234 17.328 1 91.69 205 ALA A C 1
ATOM 1598 O O . ALA A 1 205 ? -16.766 9.453 17.469 1 91.69 205 ALA A O 1
ATOM 1599 N N . SER A 1 206 ? -15.523 7.629 17.312 1 91.69 206 SER A N 1
ATOM 1600 C CA . SER A 1 206 ? -14.266 8.375 17.359 1 91.69 206 SER A CA 1
ATOM 1601 C C . SER A 1 206 ? -13.992 9.07 16.031 1 91.69 206 SER A C 1
ATOM 1603 O O . SER A 1 206 ? -14.594 8.727 15.008 1 91.69 206 SER A O 1
ATOM 1605 N N . ALA A 1 207 ? -13.086 10.055 16.031 1 92.5 207 ALA A N 1
ATOM 1606 C CA . ALA A 1 207 ? -12.703 10.797 14.836 1 92.5 207 ALA A CA 1
ATOM 1607 C C . ALA A 1 207 ? -12.133 9.859 13.773 1 92.5 207 ALA A C 1
ATOM 1609 O O . ALA A 1 207 ? -12.25 10.125 12.578 1 92.5 207 ALA A O 1
ATOM 1610 N N . ARG A 1 208 ? -11.586 8.789 14.234 1 93.56 208 ARG A N 1
ATOM 1611 C CA . ARG A 1 208 ? -11.055 7.781 13.32 1 93.56 208 ARG A CA 1
ATOM 1612 C C . ARG A 1 208 ? -12.141 7.277 12.375 1 93.56 208 ARG A C 1
ATOM 1614 O O . ARG A 1 208 ? -11.852 6.906 11.234 1 93.56 208 ARG A O 1
ATOM 1621 N N . VAL A 1 209 ? -13.359 7.32 12.852 1 94.25 209 VAL A N 1
ATOM 1622 C CA . VAL A 1 209 ? -14.477 6.762 12.086 1 94.25 209 VAL A CA 1
ATOM 1623 C C . VAL A 1 209 ? -15.094 7.844 11.203 1 94.25 209 VAL A C 1
ATOM 1625 O O . VAL A 1 209 ? -15.375 7.605 10.031 1 94.25 209 VAL A O 1
ATOM 1628 N N . TRP A 1 210 ? -15.188 9.055 11.703 1 92.31 210 TRP A N 1
ATOM 1629 C CA . TRP A 1 210 ? -16.016 10.008 10.969 1 92.31 210 TRP A CA 1
ATOM 1630 C C . TRP A 1 210 ? -15.156 11.008 10.203 1 92.31 210 TRP A C 1
ATOM 1632 O O . TRP A 1 210 ? -15.641 11.711 9.32 1 92.31 210 TRP A O 1
ATOM 1642 N N . SER A 1 211 ? -13.906 11.164 10.555 1 93.12 211 SER A N 1
ATOM 1643 C CA . SER A 1 211 ? -13.07 12.156 9.883 1 93.12 211 SER A CA 1
ATOM 1644 C C . SER A 1 211 ? -12.578 11.648 8.531 1 93.12 211 SER A C 1
ATOM 1646 O O . SER A 1 211 ? -12.523 10.438 8.305 1 93.12 211 SER A O 1
ATOM 1648 N N . PHE A 1 212 ? -12.219 12.609 7.645 1 92.81 212 PHE A N 1
ATOM 1649 C CA . PHE A 1 212 ? -11.742 12.227 6.32 1 92.81 212 PHE A CA 1
ATOM 1650 C C . PHE A 1 212 ? -10.273 12.586 6.148 1 92.81 212 PHE A C 1
ATOM 1652 O O . PHE A 1 212 ? -9.586 12.016 5.297 1 92.81 212 PHE A O 1
ATOM 1659 N N . HIS A 1 213 ? -9.867 13.547 6.906 1 93.69 213 HIS A N 1
ATOM 1660 C CA . HIS A 1 213 ? -8.469 13.984 6.906 1 93.69 213 HIS A CA 1
ATOM 1661 C C . HIS A 1 213 ? -8.023 14.398 8.305 1 93.69 213 HIS A C 1
ATOM 1663 O O . HIS A 1 213 ? -8.859 14.625 9.188 1 93.69 213 HIS A O 1
ATOM 1669 N N . THR A 1 214 ? -6.77 14.383 8.5 1 95.25 214 THR A N 1
ATOM 1670 C CA . THR A 1 214 ? -6.168 14.852 9.75 1 95.25 214 THR A CA 1
ATOM 1671 C C . THR A 1 214 ? -5.051 15.852 9.469 1 95.25 214 THR A C 1
ATOM 1673 O O . THR A 1 214 ? -4.254 15.656 8.547 1 95.25 214 THR A O 1
ATOM 1676 N N . VAL A 1 215 ? -5.027 16.906 10.195 1 96.25 215 VAL A N 1
ATOM 1677 C CA . VAL A 1 215 ? -3.953 17.891 10.141 1 96.25 215 VAL A CA 1
ATOM 1678 C C . VAL A 1 215 ? -3.133 17.844 11.43 1 96.25 215 VAL A C 1
ATOM 1680 O O . VAL A 1 215 ? -3.691 17.875 12.531 1 96.25 215 VAL A O 1
ATOM 1683 N N . LEU A 1 216 ? -1.874 17.719 11.297 1 97.56 216 LEU A N 1
ATOM 1684 C CA . LEU A 1 216 ? -0.941 17.719 12.414 1 97.56 216 LEU A CA 1
ATOM 1685 C C . LEU A 1 216 ? 0.006 18.922 12.328 1 97.56 216 LEU A C 1
ATOM 1687 O O . LEU A 1 216 ? 0.651 19.125 11.297 1 97.56 216 LEU A O 1
ATOM 1691 N N . VAL A 1 217 ? 0.058 19.672 13.391 1 97.75 217 VAL A N 1
ATOM 1692 C CA . VAL A 1 217 ? 1 20.781 13.469 1 97.75 217 VAL A CA 1
ATOM 1693 C C . VAL A 1 217 ? 2.092 20.469 14.492 1 97.75 217 VAL A C 1
ATOM 1695 O O . VAL A 1 217 ? 1.818 20.359 15.688 1 97.75 217 VAL A O 1
ATOM 1698 N N . PHE A 1 218 ? 3.25 20.312 13.969 1 98.25 218 PHE A N 1
ATOM 1699 C CA . PHE A 1 218 ? 4.406 20.109 14.836 1 98.25 218 PHE A CA 1
ATOM 1700 C C . PHE A 1 218 ? 5.156 21.422 15.055 1 98.25 218 PHE A C 1
ATOM 1702 O O . PHE A 1 218 ? 5.316 22.219 14.125 1 98.25 218 PHE A O 1
ATOM 1709 N N . GLU A 1 219 ? 5.586 21.594 16.266 1 97.69 219 GLU A N 1
ATOM 1710 C CA . GLU A 1 219 ? 6.324 22.797 16.641 1 97.69 219 GLU A CA 1
ATOM 1711 C C . GLU A 1 219 ? 7.652 22.453 17.297 1 97.69 219 GLU A C 1
ATOM 1713 O O . GLU A 1 219 ? 7.723 21.531 18.125 1 97.69 219 GLU A O 1
ATOM 1718 N N . ARG A 1 220 ? 8.672 23.172 16.859 1 96.75 220 ARG A N 1
ATOM 1719 C CA . ARG A 1 220 ? 9.977 22.984 17.5 1 96.75 220 ARG A CA 1
ATOM 1720 C C . ARG A 1 220 ? 9.961 23.469 18.938 1 96.75 220 ARG A C 1
ATOM 1722 O O . ARG A 1 220 ? 9.422 24.531 19.234 1 96.75 220 ARG A O 1
ATOM 1729 N N . VAL A 1 221 ? 10.492 22.625 19.844 1 91.88 221 VAL A N 1
ATOM 1730 C CA . VAL A 1 221 ? 10.602 22.969 21.25 1 91.88 221 VAL A CA 1
ATOM 1731 C C . VAL A 1 221 ? 11.914 23.703 21.5 1 91.88 221 VAL A C 1
ATOM 1733 O O . VAL A 1 221 ? 12.984 23.234 21.094 1 91.88 221 VAL A O 1
ATOM 1736 N N . PRO A 1 222 ? 11.82 24.922 22.016 1 80.5 222 PRO A N 1
ATOM 1737 C CA . PRO A 1 222 ? 13.062 25.625 22.328 1 80.5 222 PRO A CA 1
ATOM 1738 C C . PRO A 1 222 ? 13.992 24.828 23.234 1 80.5 222 PRO A C 1
ATOM 1740 O O . PRO A 1 222 ? 13.531 24.078 24.109 1 80.5 222 PRO A O 1
ATOM 1743 N N . SER A 1 223 ? 15.18 24.297 22.641 1 65 223 SER A N 1
ATOM 1744 C CA . SER A 1 223 ? 16.172 23.625 23.469 1 65 223 SER A CA 1
ATOM 1745 C C . SER A 1 223 ? 16.375 24.375 24.781 1 65 223 SER A C 1
ATOM 1747 O O . SER A 1 223 ? 16.281 25.594 24.828 1 65 223 SER A O 1
ATOM 1749 N N . ALA A 1 224 ? 16.016 23.656 25.969 1 55.28 224 ALA A N 1
ATOM 1750 C CA . ALA A 1 224 ? 16.484 24.25 27.234 1 55.28 224 ALA A CA 1
ATOM 1751 C C . ALA A 1 224 ? 17.922 24.734 27.109 1 55.28 224 ALA A C 1
ATOM 1753 O O . ALA A 1 224 ? 18.812 23.969 26.719 1 55.28 224 ALA A O 1
ATOM 1754 N N . GLY A 1 225 ? 18.109 25.812 26.672 1 39.66 225 GLY A N 1
ATOM 1755 C CA . GLY A 1 225 ? 19.438 26.297 27.047 1 39.66 225 GLY A CA 1
ATOM 1756 C C . GLY A 1 225 ? 19.891 25.797 28.406 1 39.66 225 GLY A C 1
ATOM 1757 O O . GLY A 1 225 ? 19.062 25.422 29.234 1 39.66 225 GLY A O 1
ATOM 1758 N N . MET B 1 1 ? -10.039 -24.094 -16.219 1 45.16 1 MET B N 1
ATOM 1759 C CA . MET B 1 1 ? -11.008 -24.344 -15.156 1 45.16 1 MET B CA 1
ATOM 1760 C C . MET B 1 1 ? -10.469 -23.875 -13.812 1 45.16 1 MET B C 1
ATOM 1762 O O . MET B 1 1 ? -9.297 -24.109 -13.492 1 45.16 1 MET B O 1
ATOM 1766 N N . ASP B 1 2 ? -11.148 -22.891 -13.258 1 60.22 2 ASP B N 1
ATOM 1767 C CA . ASP B 1 2 ? -10.93 -22.453 -11.891 1 60.22 2 ASP B CA 1
ATOM 1768 C C . ASP B 1 2 ? -11.047 -23.609 -10.906 1 60.22 2 ASP B C 1
ATOM 1770 O O . ASP B 1 2 ? -12.016 -24.375 -10.953 1 60.22 2 ASP B O 1
ATOM 1774 N N . ALA B 1 3 ? -9.828 -24.203 -10.516 1 77.88 3 ALA B N 1
ATOM 1775 C CA . ALA B 1 3 ? -9.812 -25.297 -9.531 1 77.88 3 ALA B CA 1
ATOM 1776 C C . ALA B 1 3 ? -9.57 -24.75 -8.125 1 77.88 3 ALA B C 1
ATOM 1778 O O . ALA B 1 3 ? -9.211 -23.578 -7.961 1 77.88 3 ALA B O 1
ATOM 1779 N N . ILE B 1 4 ? -10.141 -25.516 -7.203 1 77.75 4 ILE B N 1
ATOM 1780 C CA . ILE B 1 4 ? -9.992 -25.141 -5.801 1 77.75 4 ILE B CA 1
ATOM 1781 C C . ILE B 1 4 ? -8.867 -25.969 -5.168 1 77.75 4 ILE B C 1
ATOM 1783 O O . ILE B 1 4 ? -8.773 -27.172 -5.402 1 77.75 4 ILE B O 1
ATOM 1787 N N . ILE B 1 5 ? -7.977 -25.328 -4.547 1 81.56 5 ILE B N 1
ATOM 1788 C CA . ILE B 1 5 ? -7.02 -26 -3.678 1 81.56 5 ILE B CA 1
ATOM 1789 C C . ILE B 1 5 ? -7.512 -25.953 -2.232 1 81.56 5 ILE B C 1
ATOM 1791 O O . ILE B 1 5 ? -7.766 -24.859 -1.697 1 81.56 5 ILE B O 1
ATOM 1795 N N . ASP B 1 6 ? -7.648 -27.094 -1.684 1 78.69 6 ASP B N 1
ATOM 1796 C CA . ASP B 1 6 ? -8.109 -27.203 -0.302 1 78.69 6 ASP B CA 1
ATOM 1797 C C . ASP B 1 6 ? -6.98 -27.672 0.613 1 78.69 6 ASP B C 1
ATOM 1799 O O . ASP B 1 6 ? -6.367 -28.719 0.363 1 78.69 6 ASP B O 1
ATOM 1803 N N . THR B 1 7 ? -6.688 -26.828 1.588 1 78.12 7 THR B N 1
ATOM 1804 C CA . THR B 1 7 ? -5.668 -27.234 2.543 1 78.12 7 THR B CA 1
ATOM 1805 C C . THR B 1 7 ? -6.027 -26.781 3.953 1 78.12 7 THR B C 1
ATOM 1807 O O . THR B 1 7 ? -6.824 -25.844 4.125 1 78.12 7 THR B O 1
ATOM 1810 N N . PRO B 1 8 ? -5.438 -27.547 4.898 1 75.12 8 PRO B N 1
ATOM 1811 C CA . PRO B 1 8 ? -5.57 -27.016 6.258 1 75.12 8 PRO B CA 1
ATOM 1812 C C . PRO B 1 8 ? -4.934 -25.641 6.422 1 75.12 8 PRO B C 1
ATOM 1814 O O . PRO B 1 8 ? -4 -25.297 5.691 1 75.12 8 PRO B O 1
ATOM 1817 N N . VAL B 1 9 ? -5.461 -24.859 7.34 1 71.56 9 VAL B N 1
ATOM 1818 C CA . VAL B 1 9 ? -5.047 -23.484 7.582 1 71.56 9 VAL B CA 1
ATOM 1819 C C . VAL B 1 9 ? -3.557 -23.438 7.918 1 71.56 9 VAL B C 1
ATOM 1821 O O . VAL B 1 9 ? -2.867 -22.469 7.59 1 71.56 9 VAL B O 1
ATOM 1824 N N . GLU B 1 10 ? -2.992 -24.484 8.391 1 71.38 10 GLU B N 1
ATOM 1825 C CA . GLU B 1 10 ? -1.62 -24.5 8.891 1 71.38 10 GLU B CA 1
ATOM 1826 C C . GLU B 1 10 ? -0.637 -24.891 7.785 1 71.38 10 GLU B C 1
ATOM 1828 O O . GLU B 1 10 ? 0.577 -24.766 7.961 1 71.38 10 GLU B O 1
ATOM 1833 N N . ALA B 1 11 ? -1.181 -25.312 6.676 1 74.88 11 ALA B N 1
ATOM 1834 C CA . ALA B 1 11 ? -0.309 -25.812 5.613 1 74.88 11 ALA B CA 1
ATOM 1835 C C . ALA B 1 11 ? 0.51 -24.672 5.004 1 74.88 11 ALA B C 1
ATOM 1837 O O . ALA B 1 11 ? -0 -23.578 4.809 1 74.88 11 ALA B O 1
ATOM 1838 N N . LYS B 1 12 ? 1.784 -25.062 4.707 1 81.31 12 LYS B N 1
ATOM 1839 C CA . LYS B 1 12 ? 2.609 -24.109 3.975 1 81.31 12 LYS B CA 1
ATOM 1840 C C . LYS B 1 12 ? 2.213 -24.062 2.502 1 81.31 12 LYS B C 1
ATOM 1842 O O . LYS B 1 12 ? 1.963 -25.094 1.884 1 81.31 12 LYS B O 1
ATOM 1847 N N . LYS B 1 13 ? 2.195 -23 1.985 1 88.38 13 LYS B N 1
ATOM 1848 C CA . LYS B 1 13 ? 1.646 -22.766 0.654 1 88.38 13 LYS B CA 1
ATOM 1849 C C . LYS B 1 13 ? 2.59 -23.281 -0.43 1 88.38 13 LYS B C 1
ATOM 1851 O O . LYS B 1 13 ? 2.172 -24 -1.335 1 88.38 13 LYS B O 1
ATOM 1856 N N . ALA B 1 14 ? 3.867 -22.969 -0.219 1 90 14 ALA B N 1
ATOM 1857 C CA . ALA B 1 14 ? 4.824 -23.234 -1.289 1 90 14 ALA B CA 1
ATOM 1858 C C . ALA B 1 14 ? 4.898 -24.734 -1.6 1 90 14 ALA B C 1
ATOM 1860 O O . ALA B 1 14 ? 4.789 -25.141 -2.76 1 90 14 ALA B O 1
ATOM 1861 N N . PRO B 1 15 ? 4.934 -25.578 -0.621 1 89.44 15 PRO B N 1
ATOM 1862 C CA . PRO B 1 15 ? 4.941 -27.016 -0.897 1 89.44 15 PRO B CA 1
ATOM 1863 C C . PRO B 1 15 ? 3.67 -27.484 -1.604 1 89.44 15 PRO B C 1
ATOM 1865 O O . PRO B 1 15 ? 3.732 -28.344 -2.496 1 89.44 15 PRO B O 1
ATOM 1868 N N . VAL B 1 16 ? 2.604 -26.938 -1.234 1 89.38 16 VAL B N 1
ATOM 1869 C CA . VAL B 1 16 ? 1.328 -27.328 -1.831 1 89.38 16 VAL B CA 1
ATOM 1870 C C . VAL B 1 16 ? 1.315 -26.953 -3.311 1 89.38 16 VAL B C 1
ATOM 1872 O O . VAL B 1 16 ? 0.834 -27.719 -4.148 1 89.38 16 VAL B O 1
ATOM 1875 N N . VAL B 1 17 ? 1.835 -25.812 -3.615 1 92.69 17 VAL B N 1
ATOM 1876 C CA . VAL B 1 17 ? 1.89 -25.359 -5.004 1 92.69 17 VAL B CA 1
ATOM 1877 C C . VAL B 1 17 ? 2.748 -26.312 -5.824 1 92.69 17 VAL B C 1
ATOM 1879 O O . VAL B 1 17 ? 2.375 -26.688 -6.938 1 92.69 17 VAL B O 1
ATOM 1882 N N . VAL B 1 18 ? 3.811 -26.75 -5.273 1 92.38 18 VAL B N 1
ATOM 1883 C CA . VAL B 1 18 ? 4.711 -27.656 -5.973 1 92.38 18 VAL B CA 1
ATOM 1884 C C . VAL B 1 18 ? 4.035 -29.016 -6.16 1 92.38 18 VAL B C 1
ATOM 1886 O O . VAL B 1 18 ? 3.932 -29.516 -7.281 1 92.38 18 VAL B O 1
ATOM 1889 N N . GLU B 1 19 ? 3.51 -29.531 -5.121 1 91 19 GLU B N 1
ATOM 1890 C CA . GLU B 1 19 ? 2.996 -30.891 -5.098 1 91 19 GLU B CA 1
ATOM 1891 C C . GLU B 1 19 ? 1.704 -31.016 -5.898 1 91 19 GLU B C 1
ATOM 1893 O O . GLU B 1 19 ? 1.464 -32.031 -6.547 1 91 19 GLU B O 1
ATOM 1898 N N . ARG B 1 20 ? 1.009 -29.969 -5.902 1 89.94 20 ARG B N 1
ATOM 1899 C CA . ARG B 1 20 ? -0.324 -30.078 -6.484 1 89.94 20 ARG B CA 1
ATOM 1900 C C . ARG B 1 20 ? -0.384 -29.422 -7.859 1 89.94 20 ARG B C 1
ATOM 1902 O O . ARG B 1 20 ? -1.279 -29.719 -8.656 1 89.94 20 ARG B O 1
ATOM 1909 N N . ILE B 1 21 ? 0.498 -28.562 -8.156 1 92.19 21 ILE B N 1
ATOM 1910 C CA . ILE B 1 21 ? 0.386 -27.812 -9.398 1 92.19 21 ILE B CA 1
ATOM 1911 C C . ILE B 1 21 ? 1.608 -28.078 -10.273 1 92.19 21 ILE B C 1
ATOM 1913 O O . ILE B 1 21 ? 1.482 -28.609 -11.383 1 92.19 21 ILE B O 1
ATOM 1917 N N . LEU B 1 22 ? 2.734 -27.812 -9.773 1 92.06 22 LEU B N 1
ATOM 1918 C CA . LEU B 1 22 ? 3.943 -27.891 -10.586 1 92.06 22 LEU B CA 1
ATOM 1919 C C . LEU B 1 22 ? 4.16 -29.312 -11.094 1 92.06 22 LEU B C 1
ATOM 1921 O O . LEU B 1 22 ? 4.527 -29.516 -12.25 1 92.06 22 LEU B O 1
ATOM 1925 N N . THR B 1 23 ? 3.895 -30.266 -10.25 1 86.62 23 THR B N 1
ATOM 1926 C CA . THR B 1 23 ? 4.137 -31.672 -10.602 1 86.62 23 THR B CA 1
ATOM 1927 C C . THR B 1 23 ? 3.135 -32.156 -11.648 1 86.62 23 THR B C 1
ATOM 1929 O O . THR B 1 23 ? 3.352 -33.156 -12.297 1 86.62 23 THR B O 1
ATOM 1932 N N . THR B 1 24 ? 2.088 -31.406 -11.75 1 87.31 24 THR B N 1
ATOM 1933 C CA . THR B 1 24 ? 1.084 -31.781 -12.742 1 87.31 24 THR B CA 1
ATOM 1934 C C . THR B 1 24 ? 1.428 -31.219 -14.109 1 87.31 24 THR B C 1
ATOM 1936 O O . THR B 1 24 ? 0.837 -31.609 -15.117 1 87.31 24 THR B O 1
ATOM 1939 N N . LEU B 1 25 ? 2.396 -30.281 -13.984 1 90.88 25 LEU B N 1
ATOM 1940 C CA . LEU B 1 25 ? 2.844 -29.703 -15.25 1 90.88 25 LEU B CA 1
ATOM 1941 C C . LEU B 1 25 ? 3.816 -30.641 -15.961 1 90.88 25 LEU B C 1
ATOM 1943 O O . LEU B 1 25 ? 4.609 -31.328 -15.305 1 90.88 25 LEU B O 1
ATOM 1947 N N . GLY B 1 26 ? 3.658 -31.141 -17.094 1 84.12 26 GLY B N 1
ATOM 1948 C CA . GLY B 1 26 ? 4.441 -32.156 -17.812 1 84.12 26 GLY B CA 1
ATOM 1949 C C . GLY B 1 26 ? 5.836 -31.672 -18.172 1 84.12 2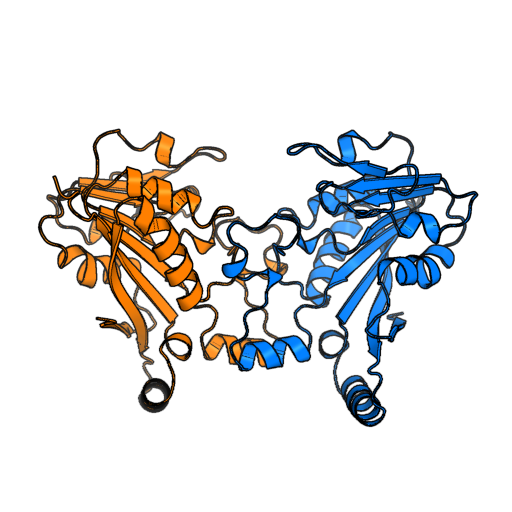6 GLY B C 1
ATOM 1950 O O . GLY B 1 26 ? 6.004 -30.562 -18.672 1 84.12 26 GLY B O 1
ATOM 1951 N N . GLY B 1 27 ? 6.91 -32.5 -17.672 1 90.56 27 GLY B N 1
ATOM 1952 C CA . GLY B 1 27 ? 8.227 -32.344 -18.281 1 90.56 27 GLY B CA 1
ATOM 1953 C C . GLY B 1 27 ? 9.047 -31.234 -17.656 1 90.56 27 GLY B C 1
ATOM 1954 O O . GLY B 1 27 ? 9.852 -30.594 -18.328 1 90.56 27 GLY B O 1
ATOM 1955 N N . ILE B 1 28 ? 8.82 -30.938 -16.375 1 95.5 28 ILE B N 1
ATOM 1956 C CA . ILE B 1 28 ? 9.602 -29.891 -15.742 1 95.5 28 ILE B CA 1
ATOM 1957 C C . ILE B 1 28 ? 10.969 -30.438 -15.328 1 95.5 28 ILE B C 1
ATOM 1959 O O . ILE B 1 28 ? 11.055 -31.344 -14.5 1 95.5 28 ILE B O 1
ATOM 1963 N N . ARG B 1 29 ? 12.07 -29.828 -15.883 1 96.62 29 ARG B N 1
ATOM 1964 C CA . ARG B 1 29 ? 13.422 -30.297 -15.586 1 96.62 29 ARG B CA 1
ATOM 1965 C C . ARG B 1 29 ? 14.242 -29.188 -14.922 1 96.62 29 ARG B C 1
ATOM 1967 O O . ARG B 1 29 ? 15.328 -29.438 -14.398 1 96.62 29 ARG B O 1
ATOM 1974 N N . SER B 1 30 ? 13.711 -28 -14.922 1 97.38 30 SER B N 1
ATOM 1975 C CA . SER B 1 30 ? 14.398 -26.875 -14.297 1 97.38 30 SER B CA 1
ATOM 1976 C C . SER B 1 30 ? 13.406 -25.859 -13.75 1 97.38 30 SER B C 1
ATOM 1978 O O . SER B 1 30 ? 12.375 -25.594 -14.375 1 97.38 30 SER B O 1
ATOM 1980 N N . VAL B 1 31 ? 13.758 -25.344 -12.547 1 97.31 31 VAL B N 1
ATOM 1981 C CA . VAL B 1 31 ? 12.875 -24.406 -11.867 1 97.31 31 VAL B CA 1
ATOM 1982 C C . VAL B 1 31 ? 13.68 -23.219 -11.328 1 97.31 31 VAL B C 1
ATOM 1984 O O . VAL B 1 31 ? 14.695 -23.406 -10.664 1 97.31 31 VAL B O 1
ATOM 1987 N N . LEU B 1 32 ? 13.258 -22.016 -11.711 1 97.19 32 LEU B N 1
ATOM 1988 C CA . LEU B 1 32 ? 13.734 -20.781 -11.109 1 97.19 32 LEU B CA 1
ATOM 1989 C C . LEU B 1 32 ? 12.727 -20.25 -10.102 1 97.19 32 LEU B C 1
ATOM 1991 O O . LEU B 1 32 ? 11.578 -19.984 -10.445 1 97.19 32 LEU B O 1
ATOM 1995 N N . ASP B 1 33 ? 13.156 -20.125 -8.844 1 96.25 33 ASP B N 1
ATOM 1996 C CA . ASP B 1 33 ? 12.312 -19.688 -7.738 1 96.25 33 ASP B CA 1
ATOM 1997 C C . ASP B 1 33 ? 12.727 -18.297 -7.242 1 96.25 33 ASP B C 1
ATOM 1999 O O . ASP B 1 33 ? 13.625 -18.188 -6.41 1 96.25 33 ASP B O 1
ATOM 2003 N N . ILE B 1 34 ? 11.992 -17.266 -7.762 1 94.88 34 ILE B N 1
ATOM 2004 C CA . ILE B 1 34 ? 12.297 -15.898 -7.387 1 94.88 34 ILE B CA 1
ATOM 2005 C C . ILE B 1 34 ? 11.516 -15.523 -6.125 1 94.88 34 ILE B C 1
ATOM 2007 O O . ILE B 1 34 ? 10.297 -15.648 -6.082 1 94.88 34 ILE B O 1
ATOM 2011 N N . GLY B 1 35 ? 12.234 -14.984 -5.156 1 91.88 35 GLY B N 1
ATOM 2012 C CA . GLY B 1 35 ? 11.641 -14.812 -3.84 1 91.88 35 GLY B CA 1
ATOM 2013 C C . GLY B 1 35 ? 11.469 -16.125 -3.092 1 91.88 35 GLY B C 1
ATOM 2014 O O . GLY B 1 35 ? 10.398 -16.391 -2.537 1 91.88 35 GLY B O 1
ATOM 2015 N N . CYS B 1 36 ? 12.484 -16.859 -2.99 1 91.88 36 CYS B N 1
ATOM 2016 C CA . CYS B 1 36 ? 12.375 -18.25 -2.586 1 91.88 36 CYS B CA 1
ATOM 2017 C C . CYS B 1 36 ? 12.344 -18.375 -1.067 1 91.88 36 CYS B C 1
ATOM 2019 O O . CYS B 1 36 ? 12.031 -19.453 -0.537 1 91.88 36 CYS B O 1
ATOM 2021 N N . GLY B 1 37 ? 12.617 -17.328 -0.371 1 87.31 37 GLY B N 1
ATOM 2022 C CA . GLY B 1 37 ? 12.703 -17.453 1.075 1 87.31 37 GLY B CA 1
ATOM 2023 C C . GLY B 1 37 ? 13.75 -18.453 1.531 1 87.31 37 GLY B C 1
ATOM 2024 O O . GLY B 1 37 ? 14.93 -18.312 1.196 1 87.31 37 GLY B O 1
ATOM 2025 N N . ASP B 1 38 ? 13.273 -19.516 2.16 1 84.25 38 ASP B N 1
ATOM 2026 C CA . ASP B 1 38 ? 14.203 -20.516 2.66 1 84.25 38 ASP B CA 1
ATOM 2027 C C . ASP B 1 38 ? 14.43 -21.609 1.628 1 84.25 38 ASP B C 1
ATOM 2029 O O . ASP B 1 38 ? 15.086 -22.625 1.915 1 84.25 38 ASP B O 1
ATOM 2033 N N . GLY B 1 39 ? 13.875 -21.484 0.507 1 88.94 39 GLY B N 1
ATOM 2034 C CA . GLY B 1 39 ? 14.086 -22.438 -0.567 1 88.94 39 GLY B CA 1
ATOM 2035 C C . GLY B 1 39 ? 13.328 -23.734 -0.363 1 88.94 39 GLY B C 1
ATOM 2036 O O . GLY B 1 39 ? 13.727 -24.781 -0.875 1 88.94 39 GLY B O 1
ATOM 2037 N N . ILE B 1 40 ? 12.273 -23.734 0.373 1 89.25 40 ILE B N 1
ATOM 2038 C CA . ILE B 1 40 ? 11.531 -24.922 0.753 1 89.25 40 ILE B CA 1
ATOM 2039 C C . ILE B 1 40 ? 11.023 -25.641 -0.499 1 89.25 40 ILE B C 1
ATOM 2041 O O . ILE B 1 40 ? 10.867 -26.859 -0.502 1 89.25 40 ILE B O 1
ATOM 2045 N N . VAL B 1 41 ? 10.844 -24.938 -1.535 1 93.38 41 VAL B N 1
ATOM 2046 C CA . VAL B 1 41 ? 10.359 -25.5 -2.793 1 93.38 41 VAL B CA 1
ATOM 2047 C C . VAL B 1 41 ? 11.305 -26.594 -3.266 1 93.38 41 VAL B C 1
ATOM 2049 O O . VAL B 1 41 ? 10.867 -27.641 -3.764 1 93.38 41 VAL B O 1
ATOM 2052 N N . ARG B 1 42 ? 12.578 -26.406 -3.088 1 93 42 ARG B N 1
ATOM 2053 C CA . ARG B 1 42 ? 13.586 -27.359 -3.533 1 93 42 ARG B CA 1
ATOM 2054 C C . ARG B 1 42 ? 13.344 -28.734 -2.928 1 93 42 ARG B C 1
ATOM 2056 O O . ARG B 1 42 ? 13.492 -29.75 -3.604 1 93 42 ARG B O 1
ATOM 2063 N N . LEU B 1 43 ? 12.898 -28.734 -1.737 1 90.31 43 LEU B N 1
ATOM 2064 C CA . LEU B 1 43 ? 12.734 -29.969 -0.987 1 90.31 43 LEU B CA 1
ATOM 2065 C C . LEU B 1 43 ? 11.547 -30.766 -1.51 1 90.31 43 LEU B C 1
ATOM 2067 O O . LEU B 1 43 ? 11.422 -31.969 -1.231 1 90.31 43 LEU B O 1
ATOM 2071 N N . HIS B 1 44 ? 10.727 -30.172 -2.266 1 92.25 44 HIS B N 1
ATOM 2072 C CA . HIS B 1 44 ? 9.508 -30.812 -2.732 1 92.25 44 HIS B CA 1
ATOM 2073 C C . HIS B 1 44 ? 9.578 -31.109 -4.227 1 92.25 44 HIS B C 1
ATOM 2075 O O . HIS B 1 44 ? 8.609 -31.609 -4.812 1 92.25 44 HIS B O 1
ATOM 2081 N N . LEU B 1 45 ? 10.719 -30.781 -4.762 1 92.56 45 LEU B N 1
ATOM 2082 C CA . LEU B 1 45 ? 10.953 -31.109 -6.16 1 92.56 45 LEU B CA 1
ATOM 2083 C C . LEU B 1 45 ? 11.68 -32.438 -6.293 1 92.56 45 LEU B C 1
ATOM 2085 O O . LEU B 1 45 ? 12.5 -32.781 -5.445 1 92.56 45 LEU B O 1
ATOM 2089 N N . PRO B 1 46 ? 11.438 -33.125 -7.348 1 90.06 46 PRO B N 1
ATOM 2090 C CA . PRO B 1 46 ? 12.211 -34.344 -7.602 1 90.06 46 PRO B CA 1
ATOM 2091 C C . PRO B 1 46 ? 13.703 -34.094 -7.723 1 90.06 46 PRO B C 1
ATOM 2093 O O . PRO B 1 46 ? 14.109 -33 -8.156 1 90.06 46 PRO B O 1
ATOM 2096 N N . ALA B 1 47 ? 14.617 -35.031 -7.355 1 88.75 47 ALA B N 1
ATOM 2097 C CA . ALA B 1 47 ? 16.062 -34.906 -7.34 1 88.75 47 ALA B CA 1
ATOM 2098 C C . ALA B 1 47 ? 16.609 -34.562 -8.727 1 88.75 47 ALA B C 1
ATOM 2100 O O . ALA B 1 47 ? 17.594 -33.844 -8.852 1 88.75 47 ALA B O 1
ATOM 2101 N N . GLY B 1 48 ? 15.984 -34.875 -9.773 1 91.06 48 GLY B N 1
ATOM 2102 C CA . GLY B 1 48 ? 16.469 -34.656 -11.125 1 91.06 48 GLY B CA 1
ATOM 2103 C C . GLY B 1 48 ? 16.125 -33.281 -11.672 1 91.06 48 GLY B C 1
ATOM 2104 O O . GLY B 1 48 ? 16.625 -32.906 -12.727 1 91.06 48 GLY B O 1
ATOM 2105 N N . VAL B 1 49 ? 15.445 -32.5 -10.898 1 94.75 49 VAL B N 1
ATOM 2106 C CA . VAL B 1 49 ? 15.047 -31.172 -11.359 1 94.75 49 VAL B CA 1
ATOM 2107 C C . VAL B 1 49 ? 16.094 -30.141 -10.93 1 94.75 49 VAL B C 1
ATOM 2109 O O . VAL B 1 49 ? 16.422 -30.031 -9.75 1 94.75 49 VAL B O 1
ATOM 2112 N N . ARG B 1 50 ? 16.656 -29.406 -11.906 1 95.44 50 ARG B N 1
ATOM 2113 C CA . ARG B 1 50 ? 17.547 -28.297 -11.602 1 95.44 50 ARG B CA 1
ATOM 2114 C C . ARG B 1 50 ? 16.781 -27.156 -10.938 1 95.44 50 ARG B C 1
ATOM 2116 O O . ARG B 1 50 ? 15.758 -26.703 -11.453 1 95.44 50 ARG B O 1
ATOM 2123 N N . TYR B 1 51 ? 17.297 -26.719 -9.805 1 95.38 51 TYR B N 1
ATOM 2124 C CA . TYR B 1 51 ? 16.641 -25.688 -9.023 1 95.38 51 TYR B CA 1
ATOM 2125 C C . TYR B 1 51 ? 17.594 -24.531 -8.75 1 95.38 51 TYR B C 1
ATOM 2127 O O . TYR B 1 51 ? 18.766 -24.734 -8.445 1 95.38 51 TYR B O 1
ATOM 2135 N N . LEU B 1 52 ? 17.094 -23.328 -8.93 1 95.62 52 LEU B N 1
ATOM 2136 C CA . LEU B 1 52 ? 17.781 -22.109 -8.484 1 95.62 52 LEU B CA 1
ATOM 2137 C C . LEU B 1 52 ? 16.812 -21.188 -7.734 1 95.62 52 LEU B C 1
ATOM 2139 O O . LEU B 1 52 ? 15.781 -20.797 -8.273 1 95.62 52 LEU B O 1
ATOM 2143 N N . GLY B 1 53 ? 17.094 -20.969 -6.504 1 94.25 53 GLY B N 1
ATOM 2144 C CA . GLY B 1 53 ? 16.359 -20 -5.707 1 94.25 53 GLY B CA 1
ATOM 2145 C C . GLY B 1 53 ? 17.094 -18.688 -5.535 1 94.25 53 GLY B C 1
ATOM 2146 O O . GLY B 1 53 ? 18.312 -18.672 -5.352 1 94.25 53 GLY B O 1
ATOM 2147 N N . ILE B 1 54 ? 16.344 -17.578 -5.66 1 92.31 54 ILE B N 1
ATOM 2148 C CA . ILE B 1 54 ? 16.906 -16.25 -5.453 1 92.31 54 ILE B CA 1
ATOM 2149 C C . ILE B 1 54 ? 16.016 -15.453 -4.5 1 92.31 54 ILE B C 1
ATOM 2151 O O . ILE B 1 54 ? 14.789 -15.453 -4.637 1 92.31 54 ILE B O 1
ATOM 2155 N N . ASP B 1 55 ? 16.625 -14.773 -3.518 1 89.75 55 ASP B N 1
ATOM 2156 C CA . ASP B 1 55 ? 15.875 -13.938 -2.596 1 89.75 55 ASP B CA 1
ATOM 2157 C C . ASP B 1 55 ? 16.703 -12.734 -2.143 1 89.75 55 ASP B C 1
ATOM 2159 O O . ASP B 1 55 ? 17.922 -12.742 -2.246 1 89.75 55 ASP B O 1
ATOM 2163 N N . ALA B 1 56 ? 15.953 -11.594 -1.826 1 80.25 56 ALA B N 1
ATOM 2164 C CA . ALA B 1 56 ? 16.625 -10.383 -1.377 1 80.25 56 ALA B CA 1
ATOM 2165 C C . ALA B 1 56 ? 17.078 -10.508 0.074 1 80.25 56 ALA B C 1
ATOM 2167 O O . ALA B 1 56 ? 18.031 -9.852 0.494 1 80.25 56 ALA B O 1
ATOM 2168 N N . ASP B 1 57 ? 16.203 -11.094 1.017 1 69.62 57 ASP B N 1
ATOM 2169 C CA . ASP B 1 57 ? 16.438 -11.055 2.455 1 69.62 57 ASP B CA 1
ATOM 2170 C C . ASP B 1 57 ? 17.312 -12.227 2.896 1 69.62 57 ASP B C 1
ATOM 2172 O O . ASP B 1 57 ? 16.953 -13.391 2.695 1 69.62 57 ASP B O 1
ATOM 2176 N N . ALA B 1 58 ? 18.547 -11.805 3.096 1 57.19 58 ALA B N 1
ATOM 2177 C CA . ALA B 1 58 ? 19.406 -12.812 3.717 1 57.19 58 ALA B CA 1
ATOM 2178 C C . ALA B 1 58 ? 18.938 -13.141 5.133 1 57.19 58 ALA B C 1
ATOM 2180 O O . ALA B 1 58 ? 19.312 -14.164 5.699 1 57.19 58 ALA B O 1
ATOM 2181 N N . GLY B 1 59 ? 18.266 -12.156 5.723 1 54.03 59 GLY B N 1
ATOM 2182 C CA . GLY B 1 59 ? 18.031 -12.328 7.148 1 54.03 59 GLY B CA 1
ATOM 2183 C C . GLY B 1 59 ? 17.031 -13.43 7.461 1 54.03 59 GLY B C 1
ATOM 2184 O O . GLY B 1 59 ? 16.812 -13.758 8.625 1 54.03 59 GLY B O 1
ATOM 2185 N N . LEU B 1 60 ? 16.188 -13.586 6.523 1 50.97 60 LEU B N 1
ATOM 2186 C CA . LEU B 1 60 ? 15.414 -14.734 6.969 1 50.97 60 LEU B CA 1
ATOM 2187 C C . LEU B 1 60 ? 16.312 -15.938 7.203 1 50.97 60 LEU B C 1
ATOM 2189 O O . LEU B 1 60 ? 16.953 -16.438 6.273 1 50.97 60 LEU B O 1
ATOM 2193 N N . ARG B 1 61 ? 17.062 -15.727 8.195 1 49.34 61 ARG B N 1
ATOM 2194 C CA . ARG B 1 61 ? 17.812 -16.891 8.672 1 49.34 61 ARG B CA 1
ATOM 2195 C C . ARG B 1 61 ? 16.938 -18.141 8.641 1 49.34 61 ARG B C 1
ATOM 2197 O O . ARG B 1 61 ? 16.281 -18.469 9.633 1 49.34 61 ARG B O 1
ATOM 2204 N N . VAL B 1 62 ? 16.375 -18.203 7.547 1 53.28 62 VAL B N 1
ATOM 2205 C CA . VAL B 1 62 ? 15.711 -19.5 7.688 1 53.28 62 VAL B CA 1
ATOM 2206 C C . VAL B 1 62 ? 16.75 -20.609 7.738 1 53.28 62 VAL B C 1
ATOM 2208 O O . VAL B 1 62 ? 17.688 -20.625 6.941 1 53.28 62 VAL B O 1
ATOM 2211 N N . PRO B 1 63 ? 16.656 -21.25 8.766 1 52.25 63 PRO B N 1
ATOM 2212 C CA . PRO B 1 63 ? 17.562 -22.375 9.031 1 52.25 63 PRO B CA 1
ATOM 2213 C C . PRO B 1 63 ? 17.859 -23.188 7.781 1 52.25 63 PRO B C 1
ATOM 2215 O O . PRO B 1 63 ? 18.953 -23.734 7.648 1 52.25 63 PRO B O 1
ATOM 2218 N N . VAL B 1 64 ? 16.891 -23.406 7.031 1 55.47 64 VAL B N 1
ATOM 2219 C CA . VAL B 1 64 ? 17.125 -24.438 6.02 1 55.47 64 VAL B CA 1
ATOM 2220 C C . VAL B 1 64 ? 17.625 -23.781 4.73 1 55.47 64 VAL B C 1
ATOM 2222 O O . VAL B 1 64 ? 16.891 -22.984 4.109 1 55.47 64 VAL B O 1
ATOM 2225 N N . ARG B 1 65 ? 18.828 -23.453 4.578 1 61.34 65 ARG B N 1
ATOM 2226 C CA . ARG B 1 65 ? 19.375 -23.094 3.271 1 61.34 65 ARG B CA 1
ATOM 2227 C C . ARG B 1 65 ? 19.453 -24.328 2.361 1 61.34 65 ARG B C 1
ATOM 2229 O O . ARG B 1 65 ? 20.109 -25.312 2.691 1 61.34 65 ARG B O 1
ATOM 2236 N N . ALA B 1 66 ? 18.234 -24.438 1.575 1 66 66 ALA B N 1
ATOM 2237 C CA . ALA B 1 66 ? 18.328 -25.469 0.547 1 66 66 ALA B CA 1
ATOM 2238 C C . ALA B 1 66 ? 19.5 -25.203 -0.389 1 66 66 ALA B C 1
ATOM 2240 O O . ALA B 1 66 ? 19.984 -24.078 -0.499 1 66 66 ALA B O 1
ATOM 2241 N N . ALA B 1 67 ? 20.078 -26.234 -0.886 1 73.25 67 ALA B N 1
ATOM 2242 C CA . ALA B 1 67 ? 21.109 -26.141 -1.91 1 73.25 67 ALA B CA 1
ATOM 2243 C C . ALA B 1 67 ? 20.641 -25.281 -3.086 1 73.25 67 ALA B C 1
ATOM 2245 O O . ALA B 1 67 ? 19.469 -25.281 -3.424 1 73.25 67 ALA B O 1
AT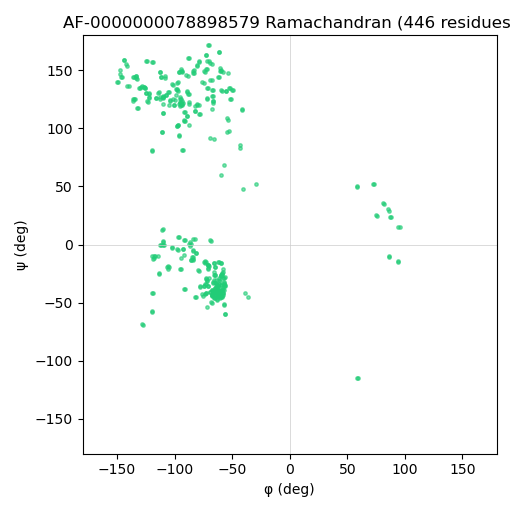OM 2246 N N . ASN B 1 68 ? 21.453 -24.375 -3.572 1 88.5 68 ASN B N 1
ATOM 2247 C CA . ASN B 1 68 ? 21.297 -23.594 -4.797 1 88.5 68 ASN B CA 1
ATOM 2248 C C . ASN B 1 68 ? 20.391 -22.391 -4.582 1 88.5 68 ASN B C 1
ATOM 2250 O O . ASN B 1 68 ? 19.516 -22.125 -5.398 1 88.5 68 ASN B O 1
ATOM 2254 N N . VAL B 1 69 ? 20.453 -21.828 -3.436 1 89.31 69 VAL B N 1
ATOM 2255 C CA . VAL B 1 69 ? 19.766 -20.578 -3.145 1 89.31 69 VAL B CA 1
ATOM 2256 C C . VAL B 1 69 ? 20.781 -19.422 -3.105 1 89.31 69 VAL B C 1
ATOM 2258 O O . VAL B 1 69 ? 21.844 -19.547 -2.48 1 89.31 69 VAL B O 1
ATOM 2261 N N . ILE B 1 70 ? 20.469 -18.344 -3.797 1 87.31 70 ILE B N 1
ATOM 2262 C CA . ILE B 1 70 ? 21.297 -17.141 -3.812 1 87.31 70 ILE B CA 1
ATOM 2263 C C . ILE B 1 70 ? 20.562 -15.992 -3.123 1 87.31 70 ILE B C 1
ATOM 2265 O O . ILE B 1 70 ? 19.406 -15.695 -3.461 1 87.31 70 ILE B O 1
ATOM 2269 N N . TYR B 1 71 ? 21.141 -15.375 -2.156 1 83.12 71 TYR B N 1
ATOM 2270 C CA . TYR B 1 71 ? 20.625 -14.172 -1.516 1 83.12 71 TYR B CA 1
ATOM 2271 C C . TYR B 1 71 ? 21.312 -12.93 -2.057 1 83.12 71 TYR B C 1
ATOM 2273 O O . TYR B 1 71 ? 22.516 -12.773 -1.926 1 83.12 71 TYR B O 1
ATOM 2281 N N . MET B 1 72 ? 20.453 -12.102 -2.516 1 84.38 72 MET B N 1
ATOM 2282 C CA . MET B 1 72 ? 20.969 -10.914 -3.188 1 84.38 72 MET B CA 1
ATOM 2283 C C . MET B 1 72 ? 21.391 -9.852 -2.174 1 84.38 72 MET B C 1
ATOM 2285 O O . MET B 1 72 ? 20.828 -9.773 -1.081 1 84.38 72 MET B O 1
ATOM 2289 N N . LYS B 1 73 ? 22.297 -9.062 -2.602 1 79.56 73 LYS B N 1
ATOM 2290 C CA . LYS B 1 73 ? 22.656 -7.863 -1.843 1 79.56 73 LYS B CA 1
ATOM 2291 C C . LYS B 1 73 ? 21.703 -6.715 -2.145 1 79.56 73 LYS B C 1
ATOM 2293 O O . LYS B 1 73 ? 21.078 -6.688 -3.207 1 79.56 73 LYS B O 1
ATOM 2298 N N . PRO B 1 74 ? 21.531 -5.867 -1.151 1 74.38 74 PRO B N 1
ATOM 2299 C CA . PRO B 1 74 ? 20.672 -4.707 -1.418 1 74.38 74 PRO B CA 1
ATOM 2300 C C . PRO B 1 74 ? 21.047 -3.975 -2.701 1 74.38 74 PRO B C 1
ATOM 2302 O O . PRO B 1 74 ? 22.234 -3.773 -2.973 1 74.38 74 PRO B O 1
ATOM 2305 N N . GLY B 1 75 ? 20.031 -3.678 -3.486 1 74.12 75 GLY B N 1
ATOM 2306 C CA . GLY B 1 75 ? 20.297 -2.938 -4.711 1 74.12 75 GLY B CA 1
ATOM 2307 C C . GLY B 1 75 ? 20.484 -3.83 -5.922 1 74.12 75 GLY B C 1
ATOM 2308 O O . GLY B 1 75 ? 20.406 -3.363 -7.062 1 74.12 75 GLY B O 1
ATOM 2309 N N . GLU B 1 76 ? 20.688 -5.094 -5.727 1 79.06 76 GLU B N 1
ATOM 2310 C CA . GLU B 1 76 ? 20.844 -6.035 -6.828 1 79.06 76 GLU B CA 1
ATOM 2311 C C . GLU B 1 76 ? 19.5 -6.496 -7.367 1 79.06 76 GLU B C 1
ATOM 2313 O O . GLU B 1 76 ? 18.5 -6.484 -6.645 1 79.06 76 GLU B O 1
ATOM 2318 N N . SER B 1 77 ? 19.578 -6.734 -8.68 1 82.31 77 SER B N 1
ATOM 2319 C CA . SER B 1 77 ? 18.406 -7.352 -9.297 1 82.31 77 SER B CA 1
ATOM 2320 C C . SER B 1 77 ? 18.5 -8.875 -9.266 1 82.31 77 SER B C 1
ATOM 2322 O O . SER B 1 77 ? 19.578 -9.438 -9.398 1 82.31 77 SER B O 1
ATOM 2324 N N . ALA B 1 78 ? 17.406 -9.5 -9.125 1 80.06 78 ALA B N 1
ATOM 2325 C CA . ALA B 1 78 ? 17.375 -10.961 -9.133 1 80.06 78 ALA B CA 1
ATOM 2326 C C . ALA B 1 78 ? 17.984 -11.516 -10.422 1 80.06 78 ALA B C 1
ATOM 2328 O O . ALA B 1 78 ? 18.688 -12.523 -10.398 1 80.06 78 ALA B O 1
ATOM 2329 N N . PHE B 1 79 ? 17.797 -10.859 -11.445 1 85.44 79 PHE B N 1
ATOM 2330 C CA . PHE B 1 79 ? 18.109 -11.414 -12.758 1 85.44 79 PHE B CA 1
ATOM 2331 C C . PHE B 1 79 ? 19.594 -11.234 -13.086 1 85.44 79 PHE B C 1
ATOM 2333 O O . PHE B 1 79 ? 20.094 -11.797 -14.062 1 85.44 79 PHE B O 1
ATOM 2340 N N . ASP B 1 80 ? 20.234 -10.555 -12.195 1 83.19 80 ASP B N 1
ATOM 2341 C CA . ASP B 1 80 ? 21.688 -10.477 -12.305 1 83.19 80 ASP B CA 1
ATOM 2342 C C . ASP B 1 80 ? 22.344 -11.82 -11.992 1 83.19 80 ASP B C 1
ATOM 2344 O O . ASP B 1 80 ? 23.469 -12.086 -12.406 1 83.19 80 ASP B O 1
ATOM 2348 N N . HIS B 1 81 ? 21.641 -12.648 -11.367 1 85.19 81 HIS B N 1
ATOM 2349 C CA . HIS B 1 81 ? 22.203 -13.898 -10.859 1 85.19 81 HIS B CA 1
ATOM 2350 C C . HIS B 1 81 ? 21.641 -15.102 -11.602 1 85.19 81 HIS B C 1
ATOM 2352 O O . HIS B 1 81 ? 21.953 -16.25 -11.273 1 85.19 81 HIS B O 1
ATOM 2358 N N . VAL B 1 82 ? 20.797 -14.828 -12.508 1 90.31 82 VAL B N 1
ATOM 2359 C CA . VAL B 1 82 ? 20.125 -15.906 -13.242 1 90.31 82 VAL B CA 1
ATOM 2360 C C . VAL B 1 82 ? 20.875 -16.172 -14.547 1 90.31 82 VAL B C 1
ATOM 2362 O O . VAL B 1 82 ? 21.109 -15.25 -15.336 1 90.31 82 VAL B O 1
ATOM 2365 N N . PRO B 1 83 ? 21.266 -17.391 -14.773 1 90.62 83 PRO B N 1
ATOM 2366 C CA . PRO B 1 83 ? 21.938 -17.734 -16.031 1 90.62 83 PRO B CA 1
ATOM 2367 C C . PRO B 1 83 ? 21.047 -17.484 -17.25 1 90.62 83 PRO B C 1
ATOM 2369 O O . PRO B 1 83 ? 19.828 -17.328 -17.125 1 90.62 83 PRO B O 1
ATOM 2372 N N . ASP B 1 84 ? 21.641 -17.484 -18.438 1 91.38 84 ASP B N 1
ATOM 2373 C CA . ASP B 1 84 ? 20.938 -17.234 -19.688 1 91.38 84 ASP B CA 1
ATOM 2374 C C . ASP B 1 84 ? 20.062 -18.406 -20.078 1 91.38 84 ASP B C 1
ATOM 2376 O O . ASP B 1 84 ? 19.047 -18.234 -20.766 1 91.38 84 ASP B O 1
ATOM 2380 N N . GLU B 1 85 ? 20.5 -19.562 -19.656 1 93.94 85 GLU B N 1
ATOM 2381 C CA . GLU B 1 85 ? 19.703 -20.75 -19.969 1 93.94 85 GLU B CA 1
ATOM 2382 C C . GLU B 1 85 ? 18.297 -20.641 -19.391 1 93.94 85 GLU B C 1
ATOM 2384 O O . GLU B 1 85 ? 18.125 -20.25 -18.234 1 93.94 85 GLU B O 1
ATOM 2389 N N . PRO B 1 86 ? 17.344 -20.953 -20.203 1 96.19 86 PRO B N 1
ATOM 2390 C CA . PRO B 1 86 ? 15.961 -20.844 -19.734 1 96.19 86 PRO B CA 1
ATOM 2391 C C . PRO B 1 86 ? 15.594 -21.938 -18.719 1 96.19 86 PRO B C 1
ATOM 2393 O O . PRO B 1 86 ? 16.297 -22.953 -18.625 1 96.19 86 PRO B O 1
ATOM 2396 N N . PHE B 1 87 ? 14.586 -21.688 -17.922 1 98 87 PHE B N 1
ATOM 2397 C CA . PHE B 1 87 ? 14.008 -22.641 -17 1 98 87 PHE B CA 1
ATOM 2398 C C . PHE B 1 87 ? 12.633 -23.109 -17.484 1 98 87 PHE B C 1
ATOM 2400 O O . PHE B 1 87 ? 11.883 -22.312 -18.062 1 98 87 PHE B O 1
ATOM 2407 N N . ASP B 1 88 ? 12.336 -24.359 -17.234 1 97.88 88 ASP B N 1
ATOM 2408 C CA . ASP B 1 88 ? 11.023 -24.859 -17.625 1 97.88 88 ASP B CA 1
ATOM 2409 C C . ASP B 1 88 ? 9.914 -24.109 -16.891 1 97.88 88 ASP B C 1
ATOM 2411 O O . ASP B 1 88 ? 8.844 -23.859 -17.438 1 97.88 88 ASP B O 1
ATOM 2415 N N . ALA B 1 89 ? 10.211 -23.766 -15.656 1 98.06 89 ALA B N 1
ATOM 2416 C CA . ALA B 1 89 ? 9.227 -23.047 -14.836 1 98.06 89 ALA B CA 1
ATOM 2417 C C . ALA B 1 89 ? 9.891 -21.953 -14 1 98.06 89 ALA B C 1
ATOM 2419 O O . ALA B 1 89 ? 10.969 -22.172 -13.445 1 98.06 89 ALA B O 1
ATOM 2420 N N . VAL B 1 90 ? 9.234 -20.812 -13.977 1 98.12 90 VAL B N 1
ATOM 2421 C CA . VAL B 1 90 ? 9.609 -19.75 -13.062 1 98.12 90 VAL B CA 1
ATOM 2422 C C . VAL B 1 90 ? 8.5 -19.516 -12.039 1 98.12 90 VAL B C 1
ATOM 2424 O O . VAL B 1 90 ? 7.324 -19.422 -12.406 1 98.12 90 VAL B O 1
ATOM 2427 N N . LEU B 1 91 ? 8.922 -19.484 -10.789 1 97.94 91 LEU B N 1
ATOM 2428 C CA . LEU B 1 91 ? 7.965 -19.328 -9.703 1 97.94 91 LEU B CA 1
ATOM 2429 C C . LEU B 1 91 ? 8.062 -17.922 -9.102 1 97.94 91 LEU B C 1
ATOM 2431 O O . LEU B 1 91 ? 9.164 -17.438 -8.82 1 97.94 91 LEU B O 1
ATOM 2435 N N . LEU B 1 92 ? 6.965 -17.266 -8.992 1 97.44 92 LEU B N 1
ATOM 2436 C CA . LEU B 1 92 ? 6.766 -16.047 -8.219 1 97.44 92 LEU B CA 1
ATOM 2437 C C . LEU B 1 92 ? 5.703 -16.25 -7.145 1 97.44 92 LEU B C 1
ATOM 2439 O O . LEU B 1 92 ? 4.559 -15.82 -7.305 1 97.44 92 LEU B O 1
ATOM 2443 N N . LEU B 1 93 ? 6.109 -16.844 -6.039 1 96.44 93 LEU B N 1
ATOM 2444 C CA . LEU B 1 93 ? 5.156 -17.234 -5.004 1 96.44 93 LEU B CA 1
ATOM 2445 C C . LEU B 1 93 ? 5.086 -16.172 -3.904 1 96.44 93 LEU B C 1
ATOM 2447 O O . LEU B 1 93 ? 5.934 -16.156 -3.01 1 96.44 93 LEU B O 1
ATOM 2451 N N . ASP B 1 94 ? 4 -15.375 -3.975 1 94.38 94 ASP B N 1
ATOM 2452 C CA . ASP B 1 94 ? 3.793 -14.297 -3.018 1 94.38 94 ASP B CA 1
ATOM 2453 C C . ASP B 1 94 ? 4.957 -13.305 -3.047 1 94.38 94 ASP B C 1
ATOM 2455 O O . ASP B 1 94 ? 5.508 -12.953 -2.002 1 94.38 94 ASP B O 1
ATOM 2459 N N . VAL B 1 95 ? 5.285 -12.875 -4.238 1 94.75 95 VAL B N 1
ATOM 2460 C CA . VAL B 1 95 ? 6.438 -12 -4.449 1 94.75 95 VAL B CA 1
ATOM 2461 C C . VAL B 1 95 ? 5.977 -10.672 -5.055 1 94.75 95 VAL B C 1
ATOM 2463 O O . VAL B 1 95 ? 6.375 -9.602 -4.59 1 94.75 95 VAL B O 1
ATOM 2466 N N . LEU B 1 96 ? 5.035 -10.711 -6.016 1 96.12 96 LEU B N 1
ATOM 2467 C CA . LEU B 1 96 ? 4.66 -9.539 -6.805 1 96.12 96 LEU B CA 1
ATOM 2468 C C . LEU B 1 96 ? 4.066 -8.453 -5.918 1 96.12 96 LEU B C 1
ATOM 2470 O O . LEU B 1 96 ? 4.273 -7.262 -6.164 1 96.12 96 LEU B O 1
ATOM 2474 N N . GLU B 1 97 ? 3.334 -8.844 -4.859 1 94.88 97 GLU B N 1
ATOM 2475 C CA . GLU B 1 97 ? 2.672 -7.891 -3.973 1 94.88 97 GLU B CA 1
ATOM 2476 C C . GLU B 1 97 ? 3.691 -7.043 -3.217 1 94.88 97 GLU B C 1
ATOM 2478 O O . GLU B 1 97 ? 3.355 -5.973 -2.699 1 94.88 97 GLU B O 1
ATOM 2483 N N . HIS B 1 98 ? 4.926 -7.457 -3.199 1 91.56 98 HIS B N 1
ATOM 2484 C CA . HIS B 1 98 ? 5.977 -6.75 -2.477 1 91.56 98 HIS B CA 1
ATOM 2485 C C . HIS B 1 98 ? 6.773 -5.844 -3.408 1 91.56 98 HIS B C 1
ATOM 2487 O O . HIS B 1 98 ? 7.656 -5.105 -2.963 1 91.56 98 HIS B O 1
ATOM 2493 N N . THR B 1 99 ? 6.5 -5.863 -4.656 1 90.25 99 THR B N 1
ATOM 2494 C CA . THR B 1 99 ? 7.258 -5.078 -5.625 1 90.25 99 THR B CA 1
ATOM 2495 C C . THR B 1 99 ? 6.555 -3.754 -5.918 1 90.25 99 THR B C 1
ATOM 2497 O O . THR B 1 99 ? 5.324 -3.689 -5.934 1 90.25 99 THR B O 1
ATOM 2500 N N . GLN B 1 100 ? 7.352 -2.773 -6.199 1 86.81 100 GLN B N 1
ATOM 2501 C CA . GLN B 1 100 ? 6.777 -1.502 -6.625 1 86.81 100 GLN B CA 1
ATOM 2502 C C . GLN B 1 100 ? 6.215 -1.601 -8.039 1 86.81 100 GLN B C 1
ATOM 2504 O O . GLN B 1 100 ? 5.184 -1.001 -8.352 1 86.81 100 GLN B O 1
ATOM 2509 N N . ASP B 1 101 ? 6.973 -2.264 -8.844 1 89.88 101 ASP B N 1
ATOM 2510 C CA . ASP B 1 101 ? 6.543 -2.543 -10.211 1 89.88 101 ASP B CA 1
ATOM 2511 C C . ASP B 1 101 ? 5.91 -3.928 -10.32 1 89.88 101 ASP B C 1
ATOM 2513 O O . ASP B 1 101 ? 6.59 -4.906 -10.641 1 89.88 101 ASP B O 1
ATOM 2517 N N . PHE B 1 102 ? 4.605 -3.988 -10.203 1 93.88 102 PHE B N 1
ATOM 2518 C CA . PHE B 1 102 ? 3.844 -5.227 -10.078 1 93.88 102 PHE B CA 1
ATOM 2519 C C . PHE B 1 102 ? 4.051 -6.113 -11.297 1 93.88 102 PHE B C 1
ATOM 2521 O O . PHE B 1 102 ? 4.18 -7.336 -11.172 1 93.88 102 PHE B O 1
ATOM 2528 N N . THR B 1 103 ? 4.105 -5.527 -12.492 1 97.19 103 THR B N 1
ATOM 2529 C CA . THR B 1 103 ? 4.16 -6.324 -13.711 1 97.19 103 THR B CA 1
ATOM 2530 C C . THR B 1 103 ? 5.602 -6.508 -14.18 1 97.19 103 THR B C 1
ATOM 2532 O O . THR B 1 103 ? 5.895 -7.41 -14.961 1 97.19 103 THR B O 1
ATOM 2535 N N . GLY B 1 104 ? 6.492 -5.664 -13.758 1 95.31 104 GLY B N 1
ATOM 2536 C CA . GLY B 1 104 ? 7.871 -5.715 -14.211 1 95.31 104 GLY B CA 1
ATOM 2537 C C . GLY B 1 104 ? 8.539 -7.051 -13.953 1 95.31 104 GLY B C 1
ATOM 2538 O O . GLY B 1 104 ? 9.125 -7.645 -14.867 1 95.31 104 GLY B O 1
ATOM 2539 N N . LEU B 1 105 ? 8.453 -7.473 -12.719 1 94.5 105 LEU B N 1
ATOM 2540 C CA . LEU B 1 105 ? 9.07 -8.742 -12.359 1 94.5 105 LEU B CA 1
ATOM 2541 C C . LEU B 1 105 ? 8.406 -9.898 -13.117 1 94.5 105 LEU B C 1
ATOM 2543 O O . LEU B 1 105 ? 9.078 -10.859 -13.492 1 94.5 105 LEU B O 1
ATOM 2547 N N . PHE B 1 106 ? 7.133 -9.812 -13.305 1 97.94 106 PHE B N 1
ATOM 2548 C CA . PHE B 1 106 ? 6.398 -10.812 -14.07 1 97.94 106 PHE B CA 1
ATOM 2549 C C . PHE B 1 106 ? 6.922 -10.891 -15.5 1 97.94 106 PHE B C 1
ATOM 2551 O O . PHE B 1 106 ? 7.137 -11.984 -16.031 1 97.94 106 PHE B O 1
ATOM 2558 N N . ILE B 1 107 ? 7.145 -9.789 -16.094 1 97.81 107 ILE B N 1
ATOM 2559 C CA . ILE B 1 107 ? 7.664 -9.711 -17.453 1 97.81 107 ILE B CA 1
ATOM 2560 C C . ILE B 1 107 ? 9.039 -10.367 -17.516 1 97.81 107 ILE B C 1
ATOM 2562 O O . ILE B 1 107 ? 9.312 -11.156 -18.422 1 97.81 107 ILE B O 1
ATOM 2566 N N . GLN B 1 108 ? 9.805 -10.094 -16.562 1 96 108 GLN B N 1
ATOM 2567 C CA . GLN B 1 108 ? 11.141 -10.688 -16.516 1 96 108 GLN B CA 1
ATOM 2568 C C . GLN B 1 108 ? 11.062 -12.203 -16.312 1 96 108 GLN B C 1
ATOM 2570 O O . GLN B 1 108 ? 11.859 -12.945 -16.891 1 96 108 GLN B O 1
ATOM 2575 N N . ALA B 1 109 ? 10.18 -12.633 -15.5 1 97.12 109 ALA B N 1
ATOM 2576 C CA . ALA B 1 109 ? 9.977 -14.07 -15.312 1 97.12 109 ALA B CA 1
ATOM 2577 C C . ALA B 1 109 ? 9.594 -14.75 -16.625 1 97.12 109 ALA B C 1
ATOM 2579 O O . ALA B 1 109 ? 10.109 -15.82 -16.953 1 97.12 109 ALA B O 1
ATOM 2580 N N . CYS B 1 110 ? 8.688 -14.125 -17.359 1 97.5 110 CYS B N 1
ATOM 2581 C CA . CYS B 1 110 ? 8.25 -14.656 -18.641 1 97.5 110 CYS B CA 1
ATOM 2582 C C . CYS B 1 110 ? 9.422 -14.773 -19.625 1 97.5 110 CYS B C 1
ATOM 2584 O O . CYS B 1 110 ? 9.477 -15.703 -20.422 1 97.5 110 CYS B O 1
ATOM 2586 N N . ALA B 1 111 ? 10.359 -13.891 -19.484 1 96.19 111 ALA B N 1
ATOM 2587 C CA . ALA B 1 111 ? 11.516 -13.898 -20.359 1 96.19 111 ALA B CA 1
ATOM 2588 C C . ALA B 1 111 ? 12.461 -15.047 -20.031 1 96.19 111 ALA B C 1
ATOM 2590 O O . ALA B 1 111 ? 13.32 -15.406 -20.844 1 96.19 111 ALA B O 1
ATOM 2591 N N . LYS B 1 112 ? 12.266 -15.617 -18.859 1 96.94 112 LYS B N 1
ATOM 2592 C CA . LYS B 1 112 ? 13.211 -16.625 -18.406 1 96.94 112 LYS B CA 1
ATOM 2593 C C . LYS B 1 112 ? 12.641 -18.031 -18.578 1 96.94 112 LYS B C 1
ATOM 2595 O O . LYS B 1 112 ? 13.312 -19.031 -18.312 1 96.94 112 LYS B O 1
ATOM 2600 N N . SER B 1 113 ? 11.445 -18.156 -19.031 1 97.12 113 SER B N 1
ATOM 2601 C CA . SER B 1 113 ? 10.852 -19.469 -19.234 1 97.12 113 SER B CA 1
ATOM 2602 C C . SER B 1 113 ? 10.109 -19.547 -20.562 1 97.12 113 SER B C 1
ATOM 2604 O O . SER B 1 113 ? 9.219 -18.734 -20.828 1 97.12 113 SER B O 1
ATOM 2606 N N . PRO B 1 114 ? 10.461 -20.5 -21.359 1 95.69 114 PRO B N 1
ATOM 2607 C CA . PRO B 1 114 ? 9.688 -20.719 -22.594 1 95.69 114 PRO B CA 1
ATOM 2608 C C . PRO B 1 114 ? 8.445 -21.578 -22.359 1 95.69 114 PRO B C 1
ATOM 2610 O O . PRO B 1 114 ? 7.75 -21.922 -23.312 1 95.69 114 PRO B O 1
ATOM 2613 N N . ARG B 1 115 ? 8.141 -21.938 -21.078 1 97.38 115 ARG B N 1
ATOM 2614 C CA . ARG B 1 115 ? 7.039 -22.875 -20.859 1 97.38 115 ARG B CA 1
ATOM 2615 C C . ARG B 1 115 ? 6.047 -22.328 -19.844 1 97.38 115 ARG B C 1
ATOM 2617 O O . ARG B 1 115 ? 4.93 -21.953 -20.188 1 97.38 115 ARG B O 1
ATOM 2624 N N . TYR B 1 116 ? 6.512 -22.234 -18.516 1 98 116 TYR B N 1
ATOM 2625 C CA . TYR B 1 116 ? 5.504 -21.906 -17.516 1 98 116 TYR B CA 1
ATOM 2626 C C . TYR B 1 116 ? 5.996 -20.812 -16.578 1 98 116 TYR B C 1
ATOM 2628 O O . TYR B 1 116 ? 7.176 -20.781 -16.219 1 98 116 TYR B O 1
ATOM 2636 N N . VAL B 1 117 ? 5.094 -19.953 -16.188 1 98.44 117 VAL B N 1
ATOM 2637 C CA . VAL B 1 117 ? 5.27 -19.047 -15.055 1 98.44 117 VAL B CA 1
ATOM 2638 C C . VAL B 1 117 ? 4.133 -19.25 -14.055 1 98.44 117 VAL B C 1
ATOM 2640 O O . VAL B 1 117 ? 2.959 -19.156 -14.414 1 98.44 117 VAL B O 1
ATOM 2643 N N . VAL B 1 118 ? 4.484 -19.547 -12.82 1 98.25 118 VAL B N 1
ATOM 2644 C CA . VAL B 1 118 ? 3.5 -19.781 -11.766 1 98.25 118 VAL B CA 1
ATOM 2645 C C . VAL B 1 118 ? 3.535 -18.625 -10.758 1 98.25 118 VAL B C 1
ATOM 2647 O O . VAL B 1 118 ? 4.594 -18.297 -10.219 1 98.25 118 VAL B O 1
ATOM 2650 N N . VAL B 1 119 ? 2.402 -18.062 -10.539 1 98.31 119 VAL B N 1
ATOM 2651 C CA . VAL B 1 119 ? 2.281 -16.906 -9.648 1 98.31 119 VAL B CA 1
ATOM 2652 C C . VAL B 1 119 ? 1.291 -17.234 -8.531 1 98.31 119 VAL B C 1
ATOM 2654 O O . VAL B 1 119 ? 0.208 -17.766 -8.781 1 98.31 119 VAL B O 1
ATOM 2657 N N . THR B 1 120 ? 1.697 -16.984 -7.289 1 97.25 120 THR B N 1
ATOM 2658 C CA . THR B 1 120 ? 0.726 -16.969 -6.203 1 97.25 120 THR B CA 1
ATOM 2659 C C . THR B 1 120 ? 0.56 -15.555 -5.645 1 97.25 120 THR B C 1
ATOM 2661 O O . THR B 1 120 ? 1.523 -14.789 -5.582 1 97.25 120 THR B O 1
ATOM 2664 N N . LEU B 1 121 ? -0.656 -15.289 -5.277 1 96.88 121 LEU B N 1
ATOM 2665 C CA . LEU B 1 121 ? -1.015 -13.992 -4.719 1 96.88 121 LEU B CA 1
ATOM 2666 C C . LEU B 1 121 ? -1.918 -14.148 -3.5 1 96.88 121 LEU B C 1
ATOM 2668 O O . LEU B 1 121 ? -2.783 -15.031 -3.479 1 96.88 121 LEU B O 1
ATOM 2672 N N . PRO B 1 122 ? -1.743 -13.297 -2.555 1 95.56 122 PRO B N 1
ATOM 2673 C CA . PRO B 1 122 ? -2.746 -13.281 -1.486 1 95.56 122 PRO B CA 1
ATOM 2674 C C . PRO B 1 122 ? -4.074 -12.68 -1.934 1 95.56 122 PRO B C 1
ATOM 2676 O O . PRO B 1 122 ? -4.117 -11.922 -2.902 1 95.56 122 PRO B O 1
ATOM 2679 N N . ASN B 1 123 ? -5.113 -13.141 -1.318 1 96.31 123 ASN B N 1
ATOM 2680 C CA . ASN B 1 123 ? -6.398 -12.461 -1.446 1 96.31 123 ASN B CA 1
ATOM 2681 C C . ASN B 1 123 ? -6.66 -11.531 -0.267 1 96.31 123 ASN B C 1
ATOM 2683 O O . ASN B 1 123 ? -7.156 -11.961 0.774 1 96.31 123 ASN B O 1
ATOM 2687 N N . GLU B 1 124 ? -6.465 -10.297 -0.497 1 96.38 124 GLU B N 1
ATOM 2688 C CA . GLU B 1 124 ? -6.578 -9.328 0.593 1 96.38 124 GLU B CA 1
ATOM 2689 C C . GLU B 1 124 ? -7.957 -8.68 0.616 1 96.38 124 GLU B C 1
ATOM 2691 O O . GLU B 1 124 ? -8.195 -7.742 1.38 1 96.38 124 GLU B O 1
ATOM 2696 N N . MET B 1 125 ? -8.805 -9.18 -0.229 1 96.31 125 MET B N 1
ATOM 2697 C CA . MET B 1 125 ? -10.18 -8.695 -0.298 1 96.31 125 MET B CA 1
ATOM 2698 C C . MET B 1 125 ? -11.156 -9.75 0.22 1 96.31 125 MET B C 1
ATOM 2700 O O . MET B 1 125 ? -12.359 -9.656 -0.008 1 96.31 125 MET B O 1
ATOM 2704 N N . ASN B 1 126 ? -10.672 -10.773 0.879 1 95.5 126 ASN B N 1
ATOM 2705 C CA . ASN B 1 126 ? -11.562 -11.852 1.313 1 95.5 126 ASN B CA 1
ATOM 2706 C C . ASN B 1 126 ? -12.477 -11.398 2.447 1 95.5 126 ASN B C 1
ATOM 2708 O O . ASN B 1 126 ? -12.297 -10.312 2.996 1 95.5 126 ASN B O 1
ATOM 2712 N N . GLY B 1 127 ? -13.43 -12.219 2.801 1 94.5 127 GLY B N 1
ATOM 2713 C CA . GLY B 1 127 ? -14.461 -11.859 3.762 1 94.5 127 GLY B CA 1
ATOM 2714 C C . GLY B 1 127 ? -13.914 -11.617 5.156 1 94.5 127 GLY B C 1
ATOM 2715 O O . GLY B 1 127 ? -14.414 -10.75 5.879 1 94.5 127 GLY B O 1
ATOM 2716 N N . VAL B 1 128 ? -12.953 -12.391 5.527 1 92.5 128 VAL B N 1
ATOM 2717 C CA . VAL B 1 128 ? -12.359 -12.227 6.852 1 92.5 128 VAL B CA 1
ATOM 2718 C C . VAL B 1 128 ? -11.711 -10.844 6.961 1 92.5 128 VAL B C 1
ATOM 2720 O O . VAL B 1 128 ? -11.898 -10.148 7.961 1 92.5 128 VAL B O 1
ATOM 2723 N N . ARG B 1 129 ? -11.023 -10.477 5.949 1 95 129 ARG B N 1
ATOM 2724 C CA . ARG B 1 129 ? -10.383 -9.164 5.934 1 95 129 ARG B CA 1
ATOM 2725 C C . ARG B 1 129 ? -11.422 -8.047 5.887 1 95 129 ARG B C 1
ATOM 2727 O O . ARG B 1 129 ? -11.242 -7 6.512 1 95 129 ARG B O 1
ATOM 2734 N N . ARG B 1 130 ? -12.484 -8.25 5.117 1 96.38 130 ARG B N 1
ATOM 2735 C CA . ARG B 1 130 ? -13.555 -7.258 5.027 1 96.38 130 ARG B CA 1
ATOM 2736 C C . ARG B 1 130 ? -14.188 -7.012 6.395 1 96.38 130 ARG B C 1
ATOM 2738 O O . ARG B 1 130 ? -14.398 -5.859 6.785 1 96.38 130 ARG B O 1
ATOM 2745 N N . LEU B 1 131 ? -14.422 -8.055 7.113 1 95.88 131 LEU B N 1
ATOM 2746 C CA . LEU B 1 131 ? -15.023 -7.93 8.438 1 95.88 131 LEU B CA 1
ATOM 2747 C C . LEU B 1 131 ? -14.055 -7.281 9.414 1 95.88 131 LEU B C 1
ATOM 2749 O O . LEU B 1 131 ? -14.445 -6.438 10.227 1 95.88 131 LEU B O 1
ATOM 2753 N N . ALA B 1 132 ? -12.82 -7.672 9.328 1 96.38 132 ALA B N 1
ATOM 2754 C CA . ALA B 1 132 ? -11.805 -7.07 10.188 1 96.38 132 ALA B CA 1
ATOM 2755 C C . ALA B 1 132 ? -11.703 -5.566 9.945 1 96.38 132 ALA B C 1
ATOM 2757 O O . ALA B 1 132 ? -11.609 -4.781 10.898 1 96.38 132 ALA B O 1
ATOM 2758 N N . PHE B 1 133 ? -11.703 -5.207 8.734 1 97.25 133 PHE B N 1
ATOM 2759 C CA . PHE B 1 133 ? -11.617 -3.799 8.367 1 97.25 133 PHE B CA 1
ATOM 2760 C C . PHE B 1 133 ? -12.828 -3.031 8.898 1 97.25 133 PHE B C 1
ATOM 2762 O O . PHE B 1 133 ? -12.688 -1.908 9.383 1 97.25 133 PHE B O 1
ATOM 2769 N N . LEU B 1 134 ? -13.992 -3.605 8.82 1 96.69 134 LEU B N 1
ATOM 2770 C CA . LEU B 1 134 ? -15.211 -2.99 9.352 1 96.69 134 LEU B CA 1
ATOM 2771 C C . LEU B 1 134 ? -15.062 -2.682 10.836 1 96.69 134 LEU B C 1
ATOM 2773 O O . LEU B 1 134 ? -15.539 -1.65 11.312 1 96.69 134 LEU B O 1
ATOM 2777 N N . ARG B 1 135 ? -14.289 -3.525 11.539 1 95.94 135 ARG B N 1
ATOM 2778 C CA . ARG B 1 135 ? -14.102 -3.373 12.977 1 95.94 135 ARG B CA 1
ATOM 2779 C C . ARG B 1 135 ? -12.945 -2.434 13.281 1 95.94 135 ARG B C 1
ATOM 2781 O O . ARG B 1 135 ? -12.547 -2.273 14.438 1 95.94 135 ARG B O 1
ATOM 2788 N N . GLY B 1 136 ? -12.336 -1.929 12.219 1 95.25 136 GLY B N 1
ATOM 2789 C CA . GLY B 1 136 ? -11.289 -0.936 12.398 1 95.25 136 GLY B CA 1
ATOM 2790 C C . GLY B 1 136 ? -9.898 -1.532 12.398 1 95.25 136 GLY B C 1
ATOM 2791 O O . GLY B 1 136 ? -8.938 -0.882 12.82 1 95.25 136 GLY B O 1
ATOM 2792 N N . ARG B 1 137 ? -9.758 -2.725 11.953 1 95.31 137 ARG B N 1
ATOM 2793 C CA . ARG B 1 137 ? -8.438 -3.344 11.875 1 95.31 137 ARG B CA 1
ATOM 2794 C C . ARG B 1 137 ? -7.801 -3.096 10.508 1 95.31 137 ARG B C 1
ATOM 2796 O O . ARG B 1 137 ? -8.281 -3.596 9.492 1 95.31 137 ARG B O 1
ATOM 2803 N N . CYS B 1 138 ? -6.773 -2.383 10.531 1 93.62 138 CYS B N 1
ATOM 2804 C CA . CYS B 1 138 ? -6.039 -2.094 9.297 1 93.62 138 CYS B CA 1
ATOM 2805 C C . CYS B 1 138 ? -5.301 -3.33 8.805 1 93.62 138 CYS B C 1
ATOM 2807 O O . CYS B 1 138 ? -4.719 -4.07 9.594 1 93.62 138 CYS B O 1
ATOM 2809 N N . PRO B 1 139 ? -5.395 -3.592 7.535 1 91.56 139 PRO B N 1
ATOM 2810 C CA . PRO B 1 139 ? -4.523 -4.652 7.02 1 91.56 139 PRO B CA 1
ATOM 2811 C C . PRO B 1 139 ? -3.062 -4.453 7.41 1 91.56 139 PRO B C 1
ATOM 2813 O O . PRO B 1 139 ? -2.473 -3.414 7.098 1 91.56 139 PRO B O 1
ATOM 2816 N N . PRO B 1 140 ? -2.492 -5.418 8.016 1 90.19 140 PRO B N 1
ATOM 2817 C CA . PRO B 1 140 ? -1.172 -5.199 8.617 1 90.19 140 PRO B CA 1
ATOM 2818 C C . PRO B 1 140 ? -0.087 -4.941 7.574 1 90.19 140 PRO B C 1
ATOM 2820 O O . PRO B 1 140 ? 0.845 -4.176 7.824 1 90.19 140 PRO B O 1
ATOM 2823 N N . GLU B 1 141 ? -0.184 -5.531 6.441 1 91.69 141 GLU B N 1
ATOM 2824 C CA . GLU B 1 141 ? 0.857 -5.457 5.418 1 91.69 141 GLU B CA 1
ATOM 2825 C C . GLU B 1 141 ? 0.923 -4.066 4.797 1 91.69 141 GLU B C 1
ATOM 2827 O O . GLU B 1 141 ? 1.944 -3.686 4.223 1 91.69 141 GLU B O 1
ATOM 2832 N N . GLN B 1 142 ? -0.162 -3.326 4.922 1 91 142 GLN B N 1
ATOM 2833 C CA . GLN B 1 142 ? -0.213 -2.002 4.312 1 91 142 GLN B CA 1
ATOM 2834 C C . GLN B 1 142 ? -0.174 -0.906 5.371 1 91 142 GLN B C 1
ATOM 2836 O O . GLN B 1 142 ? -0.144 0.282 5.043 1 91 142 GLN B O 1
ATOM 2841 N N . SER B 1 143 ? -0.109 -1.312 6.602 1 93.62 143 SER B N 1
ATOM 2842 C CA . SER B 1 143 ? -0.252 -0.386 7.719 1 93.62 143 SER B CA 1
ATOM 2843 C C . SER B 1 143 ? 0.998 0.469 7.895 1 93.62 143 SER B C 1
ATOM 2845 O O . SER B 1 143 ? 2.117 -0.01 7.695 1 93.62 143 SER B O 1
ATOM 2847 N N . ILE B 1 144 ? 0.804 1.64 8.359 1 94.06 144 ILE B N 1
ATOM 2848 C CA . ILE B 1 144 ? 1.888 2.543 8.727 1 94.06 144 ILE B CA 1
ATOM 2849 C C . ILE B 1 144 ? 2.666 1.964 9.906 1 94.06 144 ILE B C 1
ATOM 2851 O O . ILE B 1 144 ? 3.814 2.34 10.141 1 94.06 144 ILE B O 1
ATOM 2855 N N . ALA B 1 145 ? 2.076 1.1 10.562 1 91.44 145 ALA B N 1
ATOM 2856 C CA . ALA B 1 145 ? 2.75 0.428 11.664 1 91.44 145 ALA B CA 1
ATOM 2857 C C . ALA B 1 145 ? 3.971 -0.346 11.18 1 91.44 145 ALA B C 1
ATOM 2859 O O . ALA B 1 145 ? 4.82 -0.747 11.977 1 91.44 145 ALA B O 1
ATOM 2860 N N . GLN B 1 146 ? 4.039 -0.542 9.883 1 90.75 146 GLN B N 1
ATOM 2861 C CA . GLN B 1 146 ? 5.164 -1.269 9.305 1 90.75 146 GLN B CA 1
ATOM 2862 C C . GLN B 1 146 ? 6.379 -0.358 9.125 1 90.75 146 GLN B C 1
ATOM 2864 O O . GLN B 1 146 ? 7.465 -0.822 8.773 1 90.75 146 GLN B O 1
ATOM 2869 N N . VAL B 1 147 ? 6.176 0.929 9.359 1 90.94 147 VAL B N 1
ATOM 2870 C CA . VAL B 1 147 ? 7.281 1.873 9.234 1 90.94 147 VAL B CA 1
ATOM 2871 C C . VAL B 1 147 ? 8.445 1.424 10.117 1 90.94 147 VAL B C 1
ATOM 2873 O O . VAL B 1 147 ? 8.25 1.092 11.289 1 90.94 147 VAL B O 1
ATOM 2876 N N . GLY B 1 148 ? 9.656 1.44 9.477 1 83.44 148 GLY B N 1
ATOM 2877 C CA . GLY B 1 148 ? 10.852 1.063 10.219 1 83.44 148 GLY B CA 1
ATOM 2878 C C . GLY B 1 148 ? 11.102 -0.433 10.227 1 83.44 148 GLY B C 1
ATOM 2879 O O . GLY B 1 148 ? 12.148 -0.891 10.68 1 83.44 148 GLY B O 1
ATOM 2880 N N . LYS B 1 149 ? 10.117 -1.224 9.766 1 82.56 149 LYS B N 1
ATOM 2881 C CA . LYS B 1 149 ? 10.305 -2.67 9.695 1 82.56 149 LYS B CA 1
ATOM 2882 C C . LYS B 1 149 ? 10.938 -3.082 8.367 1 82.56 149 LYS B C 1
ATOM 2884 O O . LYS B 1 149 ? 10.922 -2.312 7.406 1 82.56 149 LYS B O 1
ATOM 2889 N N . PRO B 1 150 ? 11.492 -4.262 8.383 1 73.5 150 PRO B N 1
ATOM 2890 C CA . PRO B 1 150 ? 12.109 -4.719 7.129 1 73.5 150 PRO B CA 1
ATOM 2891 C C . PRO B 1 150 ? 11.102 -4.852 5.992 1 73.5 150 PRO B C 1
ATOM 2893 O O . PRO B 1 150 ? 9.93 -5.152 6.23 1 73.5 150 PRO B O 1
ATOM 2896 N N . ASP B 1 151 ? 11.477 -4.543 4.75 1 64.75 151 ASP B N 1
ATOM 2897 C CA . ASP B 1 151 ? 10.648 -4.445 3.551 1 64.75 151 ASP B CA 1
ATOM 2898 C C . ASP B 1 151 ? 9.945 -5.766 3.26 1 64.75 151 ASP B C 1
ATOM 2900 O O . ASP B 1 151 ? 8.859 -5.781 2.68 1 64.75 151 ASP B O 1
ATOM 2904 N N . GLY B 1 152 ? 10.391 -6.82 3.664 1 65.38 152 GLY B N 1
ATOM 2905 C CA . GLY B 1 152 ? 9.812 -8.094 3.277 1 65.38 152 GLY B CA 1
ATOM 2906 C C . GLY B 1 152 ? 8.438 -8.336 3.869 1 65.38 152 GLY B C 1
ATOM 2907 O O . GLY B 1 152 ? 7.719 -9.242 3.443 1 65.38 152 GLY B O 1
ATOM 2908 N N . HIS B 1 153 ? 7.945 -7.348 4.555 1 72.56 153 HIS B N 1
ATOM 2909 C CA . HIS B 1 153 ? 6.676 -7.598 5.234 1 72.56 153 HIS B CA 1
ATOM 2910 C C . HIS B 1 153 ? 5.574 -6.691 4.688 1 72.56 153 HIS B C 1
ATOM 2912 O O . HIS B 1 153 ? 4.391 -6.98 4.863 1 72.56 153 HIS B O 1
ATOM 2918 N N . ARG B 1 154 ? 6.027 -5.824 3.949 1 87.5 154 ARG B N 1
ATOM 2919 C CA . ARG B 1 154 ? 5.035 -4.863 3.477 1 87.5 154 ARG B CA 1
ATOM 2920 C C . ARG B 1 154 ? 4.555 -5.219 2.074 1 87.5 154 ARG B C 1
ATOM 2922 O O . ARG B 1 154 ? 5.352 -5.605 1.217 1 87.5 154 ARG B O 1
ATOM 2929 N N . HIS B 1 155 ? 3.262 -5.18 1.893 1 92.56 155 HIS B N 1
ATOM 2930 C CA . HIS B 1 155 ? 2.682 -5.254 0.556 1 92.56 155 HIS B CA 1
ATOM 2931 C C . HIS B 1 155 ? 2.537 -3.867 -0.062 1 92.56 155 HIS B C 1
ATOM 2933 O O . HIS B 1 155 ? 2.016 -2.951 0.575 1 92.56 155 HIS B O 1
ATOM 2939 N N . MET B 1 156 ? 2.98 -3.762 -1.247 1 90.56 156 MET B N 1
ATOM 2940 C CA . MET B 1 156 ? 2.938 -2.475 -1.937 1 90.56 156 MET B CA 1
ATOM 2941 C C . MET B 1 156 ? 1.57 -2.246 -2.574 1 90.56 156 MET B C 1
ATOM 2943 O O . MET B 1 156 ? 1.25 -1.127 -2.979 1 90.56 156 MET B O 1
ATOM 2947 N N . TRP B 1 157 ? 0.827 -3.295 -2.625 1 93.12 157 TRP B N 1
ATOM 2948 C CA . TRP B 1 157 ? -0.502 -3.289 -3.227 1 93.12 157 TRP B CA 1
ATOM 2949 C C . TRP B 1 157 ? -1.51 -3.998 -2.328 1 93.12 157 TRP B C 1
ATOM 2951 O O . TRP B 1 157 ? -1.15 -4.918 -1.587 1 93.12 157 TRP B O 1
ATOM 2961 N N . LEU B 1 158 ? -2.713 -3.516 -2.326 1 94.94 158 LEU B N 1
ATOM 2962 C CA . LEU B 1 158 ? -3.812 -4.34 -1.836 1 94.94 158 LEU B CA 1
ATOM 2963 C C . LEU B 1 158 ? -4.305 -5.293 -2.92 1 94.94 158 LEU B C 1
ATOM 2965 O O . LEU B 1 158 ? -4.918 -4.863 -3.898 1 94.94 158 LEU B O 1
ATOM 2969 N N . VAL B 1 159 ? -4.125 -6.543 -2.68 1 96.81 159 VAL B N 1
ATOM 2970 C CA . VAL B 1 159 ? -4.25 -7.5 -3.771 1 96.81 159 VAL B CA 1
ATOM 2971 C C . VAL B 1 159 ? -5.684 -8.016 -3.85 1 96.81 159 VAL B C 1
ATOM 2973 O O . VAL B 1 159 ? -6.137 -8.75 -2.969 1 96.81 159 VAL B O 1
ATOM 2976 N N . ASP B 1 160 ? -6.352 -7.57 -4.801 1 97.19 160 ASP B N 1
ATOM 2977 C CA . ASP B 1 160 ? -7.574 -8.188 -5.305 1 97.19 160 ASP B CA 1
ATOM 2978 C C . ASP B 1 160 ? -7.266 -9.219 -6.383 1 97.19 160 ASP B C 1
ATOM 2980 O O . ASP B 1 160 ? -6.809 -8.875 -7.477 1 97.19 160 ASP B O 1
ATOM 2984 N N . PRO B 1 161 ? -7.473 -10.477 -6.074 1 95.88 161 PRO B N 1
ATOM 2985 C CA . PRO B 1 161 ? -7.02 -11.508 -7.012 1 95.88 161 PRO B CA 1
ATOM 2986 C C . PRO B 1 161 ? -7.664 -11.375 -8.391 1 95.88 161 PRO B C 1
ATOM 2988 O O . PRO B 1 161 ? -7.039 -11.703 -9.406 1 95.88 161 PRO B O 1
ATOM 2991 N N . ASP B 1 162 ? -8.891 -10.953 -8.461 1 96.44 162 ASP B N 1
ATOM 2992 C CA . ASP B 1 162 ? -9.555 -10.789 -9.75 1 96.44 162 ASP B CA 1
ATOM 2993 C C . ASP B 1 162 ? -8.898 -9.688 -10.57 1 96.44 162 ASP B C 1
ATOM 2995 O O . ASP B 1 162 ? -8.609 -9.867 -11.758 1 96.44 162 ASP B O 1
ATOM 2999 N N . VAL B 1 163 ? -8.648 -8.617 -9.945 1 97.12 163 VAL B N 1
ATOM 3000 C CA . VAL B 1 163 ? -8.008 -7.492 -10.617 1 97.12 163 VAL B CA 1
ATOM 3001 C C . VAL B 1 163 ? -6.574 -7.859 -10.992 1 97.12 163 VAL B C 1
ATOM 3003 O O . VAL B 1 163 ? -6.121 -7.57 -12.102 1 97.12 163 VAL B O 1
ATOM 3006 N N . ALA B 1 164 ? -5.883 -8.477 -10.086 1 97.94 164 ALA B N 1
ATOM 3007 C CA . ALA B 1 164 ? -4.508 -8.906 -10.336 1 97.94 164 ALA B CA 1
ATOM 3008 C C . ALA B 1 164 ? -4.438 -9.867 -11.523 1 97.94 164 ALA B C 1
ATOM 3010 O O . ALA B 1 164 ? -3.543 -9.758 -12.367 1 97.94 164 ALA B O 1
ATOM 3011 N N . THR B 1 165 ? -5.363 -10.789 -11.539 1 97.75 165 THR B N 1
ATOM 3012 C CA . THR B 1 165 ? -5.418 -11.734 -12.648 1 97.75 165 THR B CA 1
ATOM 3013 C C . THR B 1 165 ? -5.605 -11.008 -13.977 1 97.75 165 THR B C 1
ATOM 3015 O O . THR B 1 165 ? -4.914 -11.297 -14.953 1 97.75 165 THR B O 1
ATOM 3018 N N . GLU B 1 166 ? -6.48 -10.094 -13.984 1 97.62 166 GLU B N 1
ATOM 3019 C CA . GLU B 1 166 ? -6.738 -9.328 -15.195 1 97.62 166 GLU B CA 1
ATOM 3020 C C . GLU B 1 166 ? -5.488 -8.578 -15.648 1 97.62 166 GLU B C 1
ATOM 3022 O O . GLU B 1 166 ? -5.137 -8.594 -16.828 1 97.62 166 GLU B O 1
ATOM 3027 N N . VAL B 1 167 ? -4.859 -7.961 -14.742 1 97.88 167 VAL B N 1
ATOM 3028 C CA . VAL B 1 167 ? -3.662 -7.184 -15.039 1 97.88 167 VAL B CA 1
ATOM 3029 C C . VAL B 1 167 ? -2.574 -8.102 -15.586 1 97.88 167 VAL B C 1
ATOM 3031 O O . VAL B 1 167 ? -1.923 -7.777 -16.578 1 97.88 167 VAL B O 1
ATOM 3034 N N . LEU B 1 168 ? -2.396 -9.25 -15 1 98.5 168 LEU B N 1
ATOM 3035 C CA . LEU B 1 168 ? -1.357 -10.172 -15.43 1 98.5 168 LEU B CA 1
ATOM 3036 C C . LEU B 1 168 ? -1.711 -10.789 -16.781 1 98.5 168 LEU B C 1
ATOM 3038 O O . LEU B 1 168 ? -0.828 -11.047 -17.609 1 98.5 168 LEU B O 1
ATOM 3042 N N . LEU B 1 169 ? -2.988 -11.031 -16.984 1 97.88 169 LEU B N 1
ATOM 3043 C CA . LEU B 1 169 ? -3.432 -11.547 -18.281 1 97.88 169 LEU B CA 1
ATOM 3044 C C . LEU B 1 169 ? -3.131 -10.555 -19.391 1 97.88 169 LEU B C 1
ATOM 3046 O O . LEU B 1 169 ? -2.615 -10.93 -20.453 1 97.88 169 LEU B O 1
ATOM 3050 N N . ARG B 1 170 ? -3.408 -9.328 -19.125 1 97.38 170 ARG B N 1
ATOM 3051 C CA . ARG B 1 170 ? -3.148 -8.281 -20.109 1 97.38 170 ARG B CA 1
ATOM 3052 C C . ARG B 1 170 ? -1.655 -8.156 -20.391 1 97.38 170 ARG B C 1
ATOM 3054 O O . ARG B 1 170 ? -1.257 -7.852 -21.516 1 97.38 170 ARG B O 1
ATOM 3061 N N . THR B 1 171 ? -0.889 -8.391 -19.438 1 97.69 171 THR B N 1
ATOM 3062 C CA . THR B 1 171 ? 0.562 -8.297 -19.562 1 97.69 171 THR B CA 1
ATOM 3063 C C . THR B 1 171 ? 1.121 -9.531 -20.266 1 97.69 171 THR B C 1
ATOM 3065 O O . THR B 1 171 ? 2.049 -9.422 -21.062 1 97.69 171 THR B O 1
ATOM 3068 N N . ALA B 1 172 ? 0.548 -10.68 -20.016 1 98.06 172 ALA B N 1
ATOM 3069 C CA . ALA B 1 172 ? 1.037 -11.969 -20.516 1 98.06 172 ALA B CA 1
ATOM 3070 C C . ALA B 1 172 ? 0.776 -12.125 -22 1 98.06 172 ALA B C 1
ATOM 3072 O O . ALA B 1 172 ? 1.603 -12.68 -22.734 1 98.06 172 ALA B O 1
ATOM 3073 N N . GLY B 1 173 ? -0.286 -11.602 -22.484 1 96.94 173 GLY B N 1
ATOM 3074 C CA . GLY B 1 173 ? -0.698 -11.789 -23.875 1 96.94 173 GLY B CA 1
ATOM 3075 C C . GLY B 1 173 ? 0.364 -11.367 -24.875 1 96.94 173 GLY B C 1
ATOM 3076 O O . GLY B 1 173 ? 0.845 -12.195 -25.656 1 96.94 173 GLY B O 1
ATOM 3077 N N . PRO B 1 174 ? 0.754 -10.117 -24.828 1 96.94 174 PRO B N 1
ATOM 3078 C CA . PRO B 1 174 ? 1.773 -9.625 -25.766 1 96.94 174 PRO B CA 1
ATOM 3079 C C . PRO B 1 174 ? 3.098 -10.375 -25.641 1 96.94 174 PRO B C 1
ATOM 3081 O O . PRO B 1 174 ? 3.916 -10.344 -26.562 1 96.94 174 PRO B O 1
ATOM 3084 N N . LEU B 1 175 ? 3.285 -11.094 -24.562 1 97.12 175 LEU B N 1
ATOM 3085 C CA . LEU B 1 175 ? 4.516 -11.844 -24.328 1 97.12 175 LEU B CA 1
ATOM 3086 C C . LEU B 1 175 ? 4.379 -13.281 -24.844 1 97.12 175 LEU B C 1
ATOM 3088 O O . LEU B 1 175 ? 5.324 -14.062 -24.75 1 97.12 175 LEU B O 1
ATOM 3092 N N . GLY B 1 176 ? 3.213 -13.586 -25.297 1 97.56 176 GLY B N 1
ATOM 3093 C CA . GLY B 1 176 ? 2.98 -14.922 -25.844 1 97.56 176 GLY B CA 1
ATOM 3094 C C . GLY B 1 176 ? 2.566 -15.922 -24.781 1 97.56 176 GLY B C 1
ATOM 3095 O O . GLY B 1 176 ? 2.805 -17.125 -24.938 1 97.56 176 GLY B O 1
ATOM 3096 N N . TYR B 1 177 ? 2.016 -15.461 -23.672 1 98.25 177 TYR B N 1
ATOM 3097 C CA . TYR B 1 177 ? 1.551 -16.35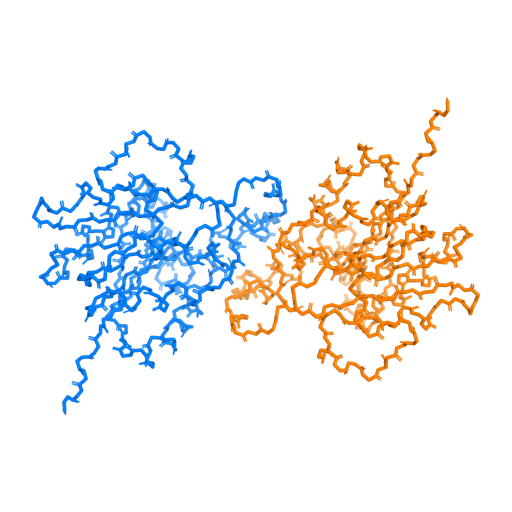9 -22.609 1 98.25 177 TYR B CA 1
ATOM 3098 C C . TYR B 1 177 ? 0.033 -16.312 -22.484 1 98.25 177 TYR B C 1
ATOM 3100 O O . TYR B 1 177 ? -0.586 -15.273 -22.75 1 98.25 177 TYR B O 1
ATOM 3108 N N . ARG B 1 178 ? -0.544 -17.438 -22.094 1 97.62 178 ARG B N 1
ATOM 3109 C CA . ARG B 1 178 ? -1.955 -17.516 -21.734 1 97.62 178 ARG B CA 1
ATOM 3110 C C . ARG B 1 178 ? -2.129 -18.078 -20.328 1 97.62 178 ARG B C 1
ATOM 3112 O O . ARG B 1 178 ? -1.219 -18.719 -19.797 1 97.62 178 ARG B O 1
ATOM 3119 N N . LEU B 1 179 ? -3.221 -17.797 -19.766 1 97.38 179 LEU B N 1
ATOM 3120 C CA . LEU B 1 179 ? -3.551 -18.406 -18.484 1 97.38 179 LEU B CA 1
ATOM 3121 C C . LEU B 1 179 ? -4.043 -19.828 -18.656 1 97.38 179 LEU B C 1
ATOM 3123 O O . LEU B 1 179 ? -5.117 -20.062 -19.219 1 97.38 179 LEU B O 1
ATOM 3127 N N . ARG B 1 180 ? -3.244 -20.703 -18.188 1 95.56 180 ARG B N 1
ATOM 3128 C CA . ARG B 1 180 ? -3.594 -22.125 -18.312 1 95.56 180 ARG B CA 1
ATOM 3129 C C . ARG B 1 180 ? -4.551 -22.547 -17.203 1 95.56 180 ARG B C 1
ATOM 3131 O O . ARG B 1 180 ? -5.516 -23.266 -17.453 1 95.56 180 ARG B O 1
ATOM 3138 N N . GLN B 1 181 ? -4.191 -22.094 -16 1 94.94 181 GLN B N 1
ATOM 3139 C CA . GLN B 1 181 ? -4.98 -22.484 -14.836 1 94.94 181 GLN B CA 1
ATOM 3140 C C . GLN B 1 181 ? -5.02 -21.359 -13.805 1 94.94 181 GLN B C 1
ATOM 3142 O O . GLN B 1 181 ? -4.051 -20.625 -13.641 1 94.94 181 GLN B O 1
ATOM 3147 N N . ARG B 1 182 ? -6.129 -21.25 -13.172 1 95.88 182 ARG B N 1
ATOM 3148 C CA . ARG B 1 182 ? -6.289 -20.469 -11.953 1 95.88 182 ARG B CA 1
ATOM 3149 C C . ARG B 1 182 ? -6.871 -21.312 -10.828 1 95.88 182 ARG B C 1
ATOM 3151 O O . ARG B 1 182 ? -7.836 -22.047 -11.031 1 95.88 182 ARG B O 1
ATOM 3158 N N . HIS B 1 183 ? -6.238 -21.266 -9.68 1 94.44 183 HIS B N 1
ATOM 3159 C CA . HIS B 1 183 ? -6.711 -21.969 -8.492 1 94.44 183 HIS B CA 1
ATOM 3160 C C . HIS B 1 183 ? -6.926 -20.984 -7.336 1 94.44 183 HIS B C 1
ATOM 3162 O O . HIS B 1 183 ? -6.035 -20.203 -7.008 1 94.44 183 HIS B O 1
ATOM 3168 N N . ASP B 1 184 ? -8.125 -21.078 -6.816 1 93.31 184 ASP B N 1
ATOM 3169 C CA . ASP B 1 184 ? -8.391 -20.328 -5.59 1 93.31 184 ASP B CA 1
ATOM 3170 C C . ASP B 1 184 ? -8.258 -21.219 -4.363 1 93.31 184 ASP B C 1
ATOM 3172 O O . ASP B 1 184 ? -8.758 -22.344 -4.348 1 93.31 184 ASP B O 1
ATOM 3176 N N . TRP B 1 185 ? -7.566 -20.703 -3.426 1 89.44 185 TRP B N 1
ATOM 3177 C CA . TRP B 1 185 ? -7.148 -21.484 -2.275 1 89.44 185 TRP B CA 1
ATOM 3178 C C . TRP B 1 185 ? -8.141 -21.344 -1.126 1 89.44 185 TRP B C 1
ATOM 3180 O O . TRP B 1 185 ? -8.344 -20.25 -0.603 1 89.44 185 TRP B O 1
ATOM 3190 N N . ARG B 1 186 ? -8.641 -22.422 -0.748 1 85.12 186 ARG B N 1
ATOM 3191 C CA . ARG B 1 186 ? -9.57 -22.5 0.372 1 85.12 186 ARG B CA 1
ATOM 3192 C C . ARG B 1 186 ? -8.891 -23.062 1.614 1 85.12 186 ARG B C 1
ATOM 3194 O O . ARG B 1 186 ? -8.273 -24.125 1.562 1 85.12 186 ARG B O 1
ATOM 3201 N N . LEU B 1 187 ? -8.953 -22.297 2.652 1 80.88 187 LEU B N 1
ATOM 3202 C CA . LEU B 1 187 ? -8.422 -22.766 3.928 1 80.88 187 LEU B CA 1
ATOM 3203 C C . LEU B 1 187 ? -9.523 -23.359 4.797 1 80.88 187 LEU B C 1
ATOM 3205 O O . LEU B 1 187 ? -10.469 -22.656 5.176 1 80.88 187 LEU B O 1
ATOM 3209 N N . TRP B 1 188 ? -9.305 -24.609 5.125 1 78.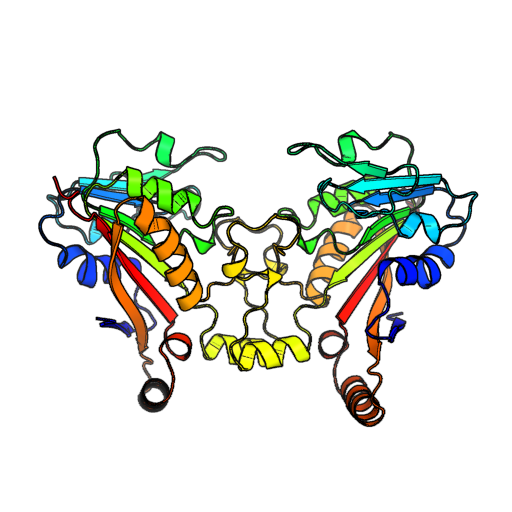12 188 TRP B N 1
ATOM 3210 C CA . TRP B 1 188 ? -10.336 -25.359 5.844 1 78.12 188 TRP B CA 1
ATOM 3211 C C . TRP B 1 188 ? -10.094 -25.297 7.348 1 78.12 188 TRP B C 1
ATOM 3213 O O . TRP B 1 188 ? -9.062 -25.781 7.832 1 78.12 188 TRP B O 1
ATOM 3223 N N . PRO B 1 189 ? -11.094 -24.781 8.023 1 78.06 189 PRO B N 1
ATOM 3224 C CA . PRO B 1 189 ? -10.938 -24.734 9.484 1 78.06 189 PRO B CA 1
ATOM 3225 C C . PRO B 1 189 ? -10.977 -26.125 10.117 1 78.06 189 PRO B C 1
ATOM 3227 O O . PRO B 1 189 ? -11.531 -27.062 9.547 1 78.06 189 PRO B O 1
ATOM 3230 N N . ARG B 1 190 ? -10.375 -26.312 11.328 1 77.5 190 ARG B N 1
ATOM 3231 C CA . ARG B 1 190 ? -10.375 -27.562 12.078 1 77.5 190 ARG B CA 1
ATOM 3232 C C . ARG B 1 190 ? -11.734 -27.812 12.719 1 77.5 190 ARG B C 1
ATOM 3234 O O . ARG B 1 190 ? -12.219 -28.953 12.734 1 77.5 190 ARG B O 1
ATOM 3241 N N . SER B 1 191 ? -12.391 -26.781 13.148 1 83.62 191 SER B N 1
ATOM 3242 C CA . SER B 1 191 ? -13.68 -26.906 13.828 1 83.62 191 SER B CA 1
ATOM 3243 C C . SER B 1 191 ? -14.781 -27.297 12.852 1 83.62 191 SER B C 1
ATOM 3245 O O . SER B 1 191 ? -14.961 -26.656 11.812 1 83.62 191 SER B O 1
ATOM 3247 N N . PRO B 1 192 ? -15.469 -28.391 13.203 1 84.31 192 PRO B N 1
ATOM 3248 C CA . PRO B 1 192 ? -16.547 -28.828 12.305 1 84.31 192 PRO B CA 1
ATOM 3249 C C . PRO B 1 192 ? -17.609 -27.75 12.094 1 84.31 192 PRO B C 1
ATOM 3251 O O . PRO B 1 192 ? -18.156 -27.625 11 1 84.31 192 PRO B O 1
ATOM 3254 N N . VAL B 1 193 ? -17.922 -27.031 13.141 1 85.94 193 VAL B N 1
ATOM 3255 C CA . VAL B 1 193 ? -18.922 -25.984 13.031 1 85.94 193 VAL B CA 1
ATOM 3256 C C . VAL B 1 193 ? -18.422 -24.891 12.086 1 85.94 193 VAL B C 1
ATOM 3258 O O . VAL B 1 193 ? -19.172 -24.438 11.203 1 85.94 193 VAL B O 1
ATOM 3261 N N . LYS B 1 194 ? -17.25 -24.484 12.234 1 84 194 LYS B N 1
ATOM 3262 C CA . LYS B 1 194 ? -16.656 -23.469 11.352 1 84 194 LYS B CA 1
ATOM 3263 C C . LYS B 1 194 ? -16.547 -23.984 9.922 1 84 194 LYS B C 1
ATOM 3265 O O . LYS B 1 194 ? -16.703 -23.203 8.969 1 84 194 LYS B O 1
ATOM 3270 N N . ARG B 1 195 ? -16.375 -25.25 9.812 1 83.81 195 ARG B N 1
ATOM 3271 C CA . ARG B 1 195 ? -16.281 -25.859 8.492 1 83.81 195 ARG B CA 1
ATOM 3272 C C . ARG B 1 195 ? -17.609 -25.781 7.754 1 83.81 195 ARG B C 1
ATOM 3274 O O . ARG B 1 195 ? -17.641 -25.5 6.555 1 83.81 195 ARG B O 1
ATOM 3281 N N . LEU B 1 196 ? -18.625 -26.062 8.477 1 86 196 LEU B N 1
ATOM 3282 C CA . LEU B 1 196 ? -19.953 -26 7.875 1 86 196 LEU B CA 1
ATOM 3283 C C . LEU B 1 196 ? -20.266 -24.562 7.445 1 86 196 LEU B C 1
ATOM 3285 O O . LEU B 1 196 ? -20.75 -24.344 6.328 1 86 196 LEU B O 1
ATOM 3289 N N . ALA B 1 197 ? -20.016 -23.641 8.312 1 85.06 197 ALA B N 1
ATOM 3290 C CA . ALA B 1 197 ? -20.25 -22.234 7.98 1 85.06 197 ALA B CA 1
ATOM 3291 C C . ALA B 1 197 ? -19.438 -21.828 6.754 1 85.06 197 ALA B C 1
ATOM 3293 O O . ALA B 1 197 ? -19.938 -21.109 5.879 1 85.06 197 ALA B O 1
ATOM 3294 N N . TYR B 1 198 ? -18.281 -22.297 6.77 1 85.25 198 TYR B N 1
ATOM 3295 C CA . TYR B 1 198 ? -17.375 -21.984 5.664 1 85.25 198 TYR B CA 1
ATOM 3296 C C . TYR B 1 198 ? -17.875 -22.609 4.363 1 85.25 198 TYR B C 1
ATOM 3298 O O . TYR B 1 198 ? -17.844 -21.969 3.309 1 85.25 198 TYR B O 1
ATOM 3306 N N . ARG B 1 199 ? -18.359 -23.781 4.445 1 84.81 199 ARG B N 1
ATOM 3307 C CA . ARG B 1 199 ? -18.922 -24.453 3.277 1 84.81 199 ARG B CA 1
ATOM 3308 C C . ARG B 1 199 ? -20.109 -23.672 2.73 1 84.81 199 ARG B C 1
ATOM 3310 O O . ARG B 1 199 ? -20.266 -23.547 1.516 1 84.81 199 ARG B O 1
ATOM 3317 N N . LEU B 1 200 ? -20.875 -23.219 3.584 1 87.56 200 LEU B N 1
ATOM 3318 C CA . LEU B 1 200 ? -22.047 -22.438 3.18 1 87.56 200 LEU B CA 1
ATOM 3319 C C . LEU B 1 200 ? -21.609 -21.125 2.52 1 87.56 200 LEU B C 1
ATOM 3321 O O . LEU B 1 200 ? -22.172 -20.734 1.497 1 87.56 200 LEU B O 1
ATOM 3325 N N . LEU B 1 201 ? -20.641 -20.484 3.096 1 87 201 LEU B N 1
ATOM 3326 C CA . LEU B 1 201 ? -20.109 -19.266 2.502 1 87 201 LEU B CA 1
ATOM 3327 C C . LEU B 1 201 ? -19.609 -19.531 1.087 1 87 201 LEU B C 1
ATOM 3329 O O . LEU B 1 201 ? -19.875 -18.734 0.175 1 87 201 LEU B O 1
ATOM 3333 N N . CYS B 1 202 ? -18.938 -20.609 0.952 1 86.81 202 CYS B N 1
ATOM 3334 C CA . CYS B 1 202 ? -18.375 -20.969 -0.348 1 86.81 202 CYS B CA 1
ATOM 3335 C C . CYS B 1 202 ? -19.484 -21.234 -1.365 1 86.81 202 CYS B C 1
ATOM 3337 O O . CYS B 1 202 ? -19.297 -21 -2.562 1 86.81 202 CYS B O 1
ATOM 3339 N N . ALA B 1 203 ? -20.625 -21.625 -0.883 1 88.06 203 ALA B N 1
ATOM 3340 C CA . ALA B 1 203 ? -21.75 -21.969 -1.762 1 88.06 203 ALA B CA 1
ATOM 3341 C C . ALA B 1 203 ? -22.469 -20.719 -2.252 1 88.06 203 ALA B C 1
ATOM 3343 O O . ALA B 1 203 ? -23.078 -20.719 -3.32 1 88.06 203 ALA B O 1
ATOM 3344 N N . VAL B 1 204 ? -22.344 -19.641 -1.57 1 90.81 204 VAL B N 1
ATOM 3345 C CA . VAL B 1 204 ? -23.203 -18.516 -1.888 1 90.81 204 VAL B CA 1
ATOM 3346 C C . VAL B 1 204 ? -22.359 -17.312 -2.314 1 90.81 204 VAL B C 1
ATOM 3348 O O . VAL B 1 204 ? -22.891 -16.312 -2.787 1 90.81 204 VAL B O 1
ATOM 3351 N N . ALA B 1 205 ? -21.094 -17.406 -2.082 1 92.06 205 ALA B N 1
ATOM 3352 C CA . ALA B 1 205 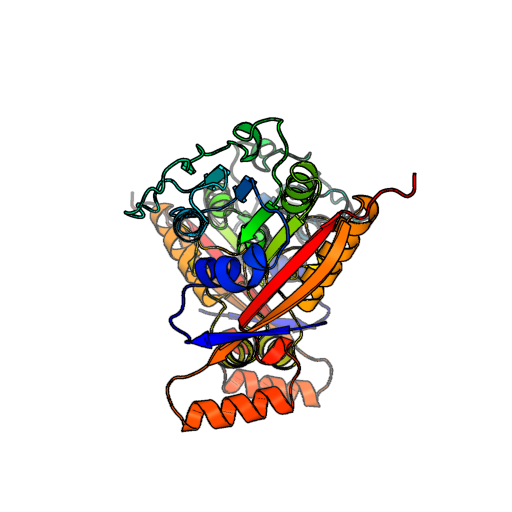? -20.219 -16.281 -2.365 1 92.06 205 ALA B CA 1
ATOM 3353 C C . ALA B 1 205 ? -19.172 -16.641 -3.404 1 92.06 205 ALA B C 1
ATOM 3355 O O . ALA B 1 205 ? -18.875 -17.812 -3.617 1 92.06 205 ALA B O 1
ATOM 3356 N N . SER B 1 206 ? -18.656 -15.648 -4.055 1 92 206 SER B N 1
ATOM 3357 C CA . SER B 1 206 ? -17.578 -15.859 -5.023 1 92 206 SER B CA 1
ATOM 3358 C C . SER B 1 206 ? -16.266 -16.188 -4.328 1 92 206 SER B C 1
ATOM 3360 O O . SER B 1 206 ? -16.109 -15.953 -3.129 1 92 206 SER B O 1
ATOM 3362 N N . ALA B 1 207 ? -15.297 -16.734 -5.074 1 92.81 207 ALA B N 1
ATOM 3363 C CA . ALA B 1 207 ? -13.977 -17.094 -4.551 1 92.81 207 ALA B CA 1
ATOM 3364 C C . ALA B 1 207 ? -13.266 -15.859 -3.994 1 92.81 207 ALA B C 1
ATOM 3366 O O . ALA B 1 207 ? -12.453 -15.969 -3.072 1 92.81 207 ALA B O 1
ATOM 3367 N N . ARG B 1 208 ? -13.602 -14.742 -4.523 1 93.94 208 ARG B N 1
ATOM 3368 C CA . ARG B 1 208 ? -13.039 -13.477 -4.047 1 93.94 208 ARG B CA 1
ATOM 3369 C C . ARG B 1 208 ? -13.312 -13.289 -2.557 1 93.94 208 ARG B C 1
ATOM 3371 O O . ARG B 1 208 ? -12.516 -12.672 -1.848 1 93.94 208 ARG B O 1
ATOM 3378 N N . VAL B 1 209 ? -14.406 -13.875 -2.119 1 94.62 209 VAL B N 1
ATOM 3379 C CA . VAL B 1 209 ? -14.844 -13.672 -0.741 1 94.62 209 VAL B CA 1
ATOM 3380 C C . VAL B 1 209 ? -14.25 -14.766 0.151 1 94.62 209 VAL B C 1
ATOM 3382 O O . VAL B 1 209 ? -13.75 -14.477 1.243 1 94.62 209 VAL B O 1
ATOM 3385 N N . TRP B 1 210 ? -14.172 -15.969 -0.346 1 92.62 210 TRP B N 1
ATOM 3386 C CA . TRP B 1 210 ? -13.867 -17.031 0.596 1 92.62 210 TRP B CA 1
ATOM 3387 C C . TRP B 1 210 ? -12.422 -17.5 0.435 1 92.62 210 TRP B C 1
ATOM 3389 O O . TRP B 1 210 ? -11.883 -18.203 1.301 1 92.62 210 TRP B O 1
ATOM 3399 N N . SER B 1 211 ? -11.781 -17.234 -0.656 1 93.56 211 SER B N 1
ATOM 3400 C CA . SER B 1 211 ? -10.414 -17.719 -0.86 1 93.56 211 SER B CA 1
ATOM 3401 C C . SER B 1 211 ? -9.406 -16.859 -0.105 1 93.56 211 SER B C 1
ATOM 3403 O O . SER B 1 211 ? -9.68 -15.711 0.212 1 93.56 211 SER B O 1
ATOM 3405 N N . PHE B 1 212 ? -8.227 -17.469 0.156 1 93.25 212 PHE B N 1
ATOM 3406 C CA . PHE B 1 212 ? -7.188 -16.75 0.884 1 93.25 212 PHE B CA 1
ATOM 3407 C C . PHE B 1 212 ? -5.984 -16.484 -0.009 1 93.25 212 PHE B C 1
ATOM 3409 O O . PHE B 1 212 ? -5.195 -15.57 0.256 1 93.25 212 PHE B O 1
ATOM 3416 N N . HIS B 1 213 ? -5.852 -17.328 -0.981 1 94.19 213 HIS B N 1
ATOM 3417 C CA . HIS B 1 213 ? -4.785 -17.188 -1.967 1 94.19 213 HIS B CA 1
ATOM 3418 C C . HIS B 1 213 ? -5.262 -17.609 -3.355 1 94.19 213 HIS B C 1
ATOM 3420 O O . HIS B 1 213 ? -6.297 -18.266 -3.49 1 94.19 213 HIS B O 1
ATOM 3426 N N . THR B 1 214 ? -4.57 -17.141 -4.328 1 95.56 214 THR B N 1
ATOM 3427 C CA . THR B 1 214 ? -4.816 -17.531 -5.711 1 95.56 214 THR B CA 1
ATOM 3428 C C . THR B 1 214 ? -3.523 -17.984 -6.391 1 95.56 214 THR B C 1
ATOM 3430 O O . THR B 1 214 ? -2.475 -17.359 -6.199 1 95.56 214 THR B O 1
ATOM 3433 N N . VAL B 1 215 ? -3.576 -19.047 -7.117 1 96.5 215 VAL B N 1
ATOM 3434 C CA . VAL B 1 215 ? -2.467 -19.531 -7.934 1 96.5 215 VAL B CA 1
ATOM 3435 C C . VAL B 1 215 ? -2.801 -19.359 -9.414 1 96.5 215 VAL B C 1
ATOM 3437 O O . VAL B 1 215 ? -3.873 -19.766 -9.867 1 96.5 215 VAL B O 1
ATOM 3440 N N . LEU B 1 216 ? -1.936 -18.734 -10.117 1 97.69 216 LEU B N 1
ATOM 3441 C CA . LEU B 1 216 ? -2.061 -18.562 -11.562 1 97.69 216 LEU B CA 1
ATOM 3442 C C . LEU B 1 216 ? -0.933 -19.266 -12.297 1 97.69 216 LEU B C 1
ATOM 3444 O O . LEU B 1 216 ? 0.244 -19.062 -11.992 1 97.69 216 LEU B O 1
ATOM 3448 N N . VAL B 1 217 ? -1.312 -20.109 -13.234 1 97.81 217 VAL B N 1
ATOM 3449 C CA . VAL B 1 217 ? -0.328 -20.766 -14.086 1 97.81 217 VAL B CA 1
ATOM 3450 C C . VAL B 1 217 ? -0.41 -20.219 -15.508 1 97.81 217 VAL B C 1
ATOM 3452 O O . VAL B 1 217 ? -1.416 -20.406 -16.188 1 97.81 217 VAL B O 1
ATOM 3455 N N . PHE B 1 218 ? 0.626 -19.562 -15.859 1 98.25 218 PHE B N 1
ATOM 3456 C CA . PHE B 1 218 ? 0.732 -19.047 -17.219 1 98.25 218 PHE B CA 1
ATOM 3457 C C . PHE B 1 218 ? 1.575 -19.984 -18.078 1 98.25 218 PHE B C 1
ATOM 3459 O O . PHE B 1 218 ? 2.592 -20.516 -17.625 1 98.25 218 PHE B O 1
ATOM 3466 N N . GLU B 1 219 ? 1.124 -20.172 -19.297 1 97.75 219 GLU B N 1
ATOM 3467 C CA . GLU B 1 219 ? 1.822 -21.047 -20.234 1 97.75 219 GLU B CA 1
ATOM 3468 C C . GLU B 1 219 ? 2.119 -20.312 -21.547 1 97.75 219 GLU B C 1
ATOM 3470 O O . GLU B 1 219 ? 1.274 -19.578 -22.062 1 97.75 219 GLU B O 1
ATOM 3475 N N . ARG B 1 220 ? 3.35 -20.516 -22 1 96.75 220 ARG B N 1
ATOM 3476 C CA . ARG B 1 220 ? 3.711 -19.938 -23.281 1 96.75 220 ARG B CA 1
ATOM 3477 C C . ARG B 1 220 ? 2.941 -20.609 -24.422 1 96.75 220 ARG B C 1
ATOM 3479 O O . ARG B 1 220 ? 2.812 -21.828 -24.453 1 96.75 220 ARG B O 1
ATOM 3486 N N . VAL B 1 221 ? 2.379 -19.781 -25.297 1 91.88 221 VAL B N 1
ATOM 3487 C CA . VAL B 1 221 ? 1.661 -20.281 -26.469 1 91.88 221 VAL B CA 1
ATOM 3488 C C . VAL B 1 221 ? 2.635 -20.484 -27.625 1 91.88 221 VAL B C 1
ATOM 3490 O O . VAL B 1 221 ? 3.426 -19.594 -27.953 1 91.88 221 VAL B O 1
ATOM 3493 N N . PRO B 1 222 ? 2.703 -21.703 -28.141 1 80.5 222 PRO B N 1
ATOM 3494 C CA . PRO B 1 222 ? 3.58 -21.922 -29.297 1 80.5 222 PRO B CA 1
ATOM 3495 C C . PRO B 1 222 ? 3.287 -20.953 -30.453 1 80.5 222 PRO B C 1
ATOM 3497 O O . PRO B 1 222 ? 2.129 -20.609 -30.672 1 80.5 222 PRO B O 1
ATOM 3500 N N . SER B 1 223 ? 4.242 -19.922 -30.688 1 64.5 223 SER B N 1
ATOM 3501 C CA . SER B 1 223 ? 4.086 -19.062 -31.859 1 64.5 223 SER B CA 1
ATOM 3502 C C . SER B 1 223 ? 3.654 -19.875 -33.094 1 64.5 223 SER B C 1
ATOM 3504 O O . SER B 1 223 ? 4.051 -21.031 -33.25 1 64.5 223 SER B O 1
ATOM 3506 N N . ALA B 1 224 ? 2.385 -19.578 -33.625 1 54.88 224 ALA B N 1
ATOM 3507 C CA . ALA B 1 224 ? 2.107 -20.141 -34.938 1 54.88 224 ALA B CA 1
ATOM 3508 C C . ALA B 1 224 ? 3.311 -19.984 -35.875 1 54.88 224 ALA B C 1
ATOM 3510 O O . ALA B 1 224 ? 3.826 -18.891 -36.031 1 54.88 224 ALA B O 1
ATOM 3511 N N . GLY B 1 225 ? 4.191 -20.797 -35.812 1 39.5 225 GLY B N 1
ATOM 3512 C CA . GLY B 1 225 ? 4.996 -20.781 -37.031 1 39.5 225 GLY B CA 1
ATOM 3513 C C . GLY B 1 225 ? 4.211 -20.391 -38.25 1 39.5 225 GLY B C 1
ATOM 3514 O O . GLY B 1 225 ? 2.984 -20.516 -38.281 1 39.5 225 GLY B O 1
#

pLDDT: mean 88.4, std 11.49, range [39.5, 98.5]

Sequence (450 aa):
MDAIIDTPVEAKKAPVVVERILTTLGGIRSVLDIGCGDGIVRLHLPAGVRYLGIDADAGLRVPVRAANVIYMKPGESAFDHVPDEPFDAVLLLDVLEHTQDFTGLFIQACAKSPRYVVVTLPNEMNGVRRLAFLRGRCPPEQSIAQVGKPDGHRHMWLVDPDVATEVLLRTAGPLGYRLRQRHDWRLWPRSPVKRLAYRLLCAVASARVWSFHTVLVFERVPSAGMDAIIDTPVEAKKAPVVVERILTTLGGIRSVLDIGCGDGIVRLHLPAGVRYLGIDADAGLRVPVRAANVIYMKPGESAFDHVPDEPFDAVLLLDVLEHTQDFTGLFIQACAKSPRYVVVTLPNEMNGVRRLAFLRGRCPPEQSIAQVGKPDGHRHMWLVDPDVATEVLLRTAGPLGYRLRQRHDWRLWPRSPVKRLAYRLLCAVASARVWSFHTVLVFERVPSAG

Foldseek 3Di:
DAAAAEDAPPDDDLLSCCVPPVVPDPDFQEEEEEQCLQVVNVVNDDPRHHYAAEHADCVVVPVRNDPHYYHDYPPDDRVVPPDQAAGQEYEAEQPLQLDPNNCVVVLVRLNRHQWKYKYKHWLCQAQVNVVCVVVPDDDPQPDPVCPPPDSVRHGPDNDQPVVSVVVNQVSVVVSQKHWPYKYFYAHAYPDPVVRVVLVVCPVPDDSSHGGGMMMTMITGHPPPD/DAAAAEDAPPDDDLLCCCVPPVVPDPDFQEEEEEQCLQVVNVVNDDPRHHYAAEHADPPSPPVRNDPHYYHDYPPDDRVVPPDQAAGQEYEAEQPLQLDPNNCVVVLVRLNRHQWKYKYKHWLCQAQVNVVCVVVPDDDPQPDPVCPPPDSVRHGPDNDQPVVSVVVNQVSVVVSQKHWPYKYFYAHAYPDPVVRVVLVVCPVPDDSSHGGGMMMTMITGHPPPD

Secondary structure (DSSP, 8-state):
-EEEEEEETTS-HHHHHHHHTGGGSTT--EEEEET-TTTHHHHTS-TTSEEEEEES---S--S---TTEEEPPTT--GGGGS-SS--SEEEEES-GGG-SSTTHHHHHHHHH-SSEEEEEEE-TTSHHHHHHHHTT---GGGBGGGTTS-GGG--SSB--HHHHHHHHHHHHGGGTEEEEEEEEEEEEPSSHHHHHHHHHHHHHS-HHHH-SEEEEEEEE-----/-EEEEEEETT--HHHHHHHHTGGGSTT--EEEEET-TTTHHHHTS-TTSEEEEEES-S----S---TTEEEPPTT--GGGGS-SS--SEEEEES-GGG-SSTTHHHHHHHHH-SSEEEEEEE-TTSHHHHHHHHTT---GGGBGGGTTS-GGG--SSB--HHHHHHHHHHHHGGGTEEEEEEEEEEEEPSSHHHHHHHHHHHHHS-HHHH-SEEEEEEEE-----

Nearest PDB structures (foldseek):
  3cc8-assembly1_A-2  TM=6.694E-01  e=2.457E-09  Bacillus cereus ATCC 10987
  3dli-assembly1_C  TM=6.678E-01  e=1.222E-08  Archaeoglobus fulgidus
  2gs9-assembly1_B  TM=6.952E-01  e=7.164E-07  Thermus thermophilus HB8
  4htf-assembly1_A  TM=6.736E-01  e=9.558E-06  Escherichia coli O157:H7
  3ccf-assembly1_A  TM=5.644E-01  e=5.486E-06  Trichormus variabilis ATCC 29413

Solvent-accessible surface area (backbone atoms only — not comparable to full-atom values): 24356 Å² total; per-residue (Å²): 104,82,40,74,44,79,40,54,71,83,57,64,61,60,53,49,46,38,64,68,44,54,66,69,45,83,85,67,49,26,37,36,29,43,52,32,72,42,28,63,52,62,78,64,45,64,90,81,39,46,63,41,24,33,22,64,66,57,74,64,65,40,85,53,72,40,86,55,58,47,65,43,57,91,91,59,59,75,68,78,75,52,70,88,71,67,22,42,28,26,36,33,58,65,35,47,49,57,35,90,55,55,60,55,59,53,53,54,43,52,73,40,18,83,39,28,40,37,38,32,40,56,30,64,54,9,48,69,51,22,55,39,33,56,75,63,43,70,60,66,42,30,26,56,82,44,66,95,51,72,69,90,59,38,30,49,40,50,40,40,55,69,57,46,49,51,54,48,48,65,59,30,44,87,72,38,30,44,80,65,38,40,30,42,26,36,64,47,58,85,48,67,68,55,32,51,55,47,51,51,48,54,72,77,42,58,64,66,37,61,19,51,31,36,39,38,35,32,31,49,51,80,71,80,119,104,82,41,76,43,80,40,55,70,83,57,64,60,61,52,48,46,38,64,67,45,55,67,68,45,83,84,67,49,26,37,36,28,44,52,31,76,43,27,62,53,62,79,63,45,64,89,81,40,46,60,41,25,31,22,66,66,64,71,66,66,42,84,52,73,40,86,55,58,46,62,42,56,90,90,59,60,74,69,78,73,50,70,87,71,67,23,43,28,26,37,33,57,67,34,48,48,56,35,90,55,56,60,56,59,52,52,52,43,52,74,40,19,83,37,28,40,38,37,32,40,56,32,63,55,9,48,69,50,22,53,38,32,56,74,64,45,70,59,68,41,32,25,57,83,44,65,93,51,72,70,91,59,37,30,50,37,50,38,40,55,69,59,48,49,50,55,50,50,65,58,29,43,86,74,39,30,41,80,64,37,39,29,40,26,36,64,45,59,87,48,68,68,55,34,51,54,48,51,52,47,55,73,75,44,58,64,66,38,60,19,51,31,37,38,37,33,30,30,49,51,80,73,80,121

InterPro domains:
  IPR029063 S-adenosyl-L-methionine-dependent methyltransferase superfamily [G3DSA:3.40.50.150] (13-184)
  IPR029063 S-adenosyl-L-methionine-dependent methyltransferase superfamily [SSF53335] (16-198)

Radius of gyration: 25.0 Å; Cα contacts (8 Å, |Δi|>4): 876; chains: 2; bounding box: 54×74×64 Å